Protein AF-0000000079003018 (afdb_homodimer)

InterPro domains:
  IPR000415 Nitroreductase-like [G3DSA:3.40.109.10] (1-200)
  IPR000415 Nitroreductase-like [SSF55469] (18-200)
  IPR020051 SagB-type dehydrogenase domain [TIGR03605] (37-200)
  IPR029479 Nitroreductase [PF00881] (21-200)
  IPR052544 Bacteriocin Processing Enzyme [PTHR43745] (5-200)

Secondary structure (DSSP, 8-state):
-PPPEEEPPPP-TTSHHHHHHHH--------S-PBPHHHHHHHHHHHH-BSSTT-SSBSS--GGG---EEEEEEE-TTSBTT--SEEEEEETTTTEEEEEEES--HHHHHHHTTT-HHHHHSSEEEEEEEETHHHHHHHTTHHHHHHHHHHHHHHHHHHHHHHHTTEEE--B--S-HHHHHHHHT--TTEEEEEEEEEEE-/-PPPEEEPPPP-TTSHHHHHHHH--------S-PBPHHHHHHHHHHHH-BSSTT-SSBSS--GGG---EEEEEEE-TT-BTT--SEEEEEETTTTEEEEEEES--HHHHHHHTTT-HHHHHSSEEEEEEEETHHHHHHHTTHHHHHHHHHHHHHHHHHHHHHHHTTEEE--B--S-HHHHHHHHT--TTEEEEEEEEEEE-

Radius of gyration: 20.56 Å; Cα contacts (8 Å, |Δi|>4): 963; chains: 2; bounding box: 43×68×46 Å

Foldseek 3Di:
DPDDDDDDDDDDCPDPQNVLVVQQDADLDFDQAAAEPVLVLQLLQLQWAAPDLQSCDGNFDADVSLSFKKKKKAAAPNRYPPDFGAIWTQDRNVSDTHGQGHHHCQVLVCVQLVNRPSSNRFRMKMWMKGLQCSQCVPVPPCSVVRVQVSNVRSVVSSRSSCSVVQKHKHWRQRGHQVSVCVSRVHDPSMGTHTMIRMHHD/DPDDDDDDDDDDCPDPQNVLVVQQDADLDFDQAAAEPVLVLQLLQLQWAAPDLQSCDGNFDADVSLSFKKKKKAAAPNRYPPDFGAIWTQDRNVSDIHGQGHHHCQVLVCVQLVNRPSSNRFRMKMWMKGQQCSQCVPVPPCSVVRVQVSNVRSVVSSRSSCSVVQKHKHWRQRGHQVSVCVSRVHDPSMGTHTMIRMHHD

Organism: Staphylothermus marinus (strain ATCC 43588 / DSM 3639 / JCM 9404 / F1) (NCBI:txid399550)

Nearest PDB structures (foldseek):
  7ly7-assembly1_B  TM=8.416E-01  e=3.815E-19  Thermoactinomyces vulgaris
  3hoi-assembly1_A-2  TM=8.762E-01  e=3.541E-18  Bacteroides fragilis NCTC 9343
  3eo7-assembly1_A  TM=8.705E-01  e=6.210E-17  Trichormus variabilis ATCC 29413
  3hj9-assembly1_B  TM=8.814E-01  e=1.033E-16  Cupriavidus pinatubonensis JMP134
  5lq4-assembly1_B  TM=8.184E-01  e=2.194E-15  Cyanothece sp. PCC 7425

Sequence (402 aa):
MPKPKIKLPEPSFETCLLKIISERKSHRKYRKEPLALNELSTVLWSSYGCIDEDCRRRTVPSAGATYPMEIFVFVRENGVIGLEPGIYYYDPLTHSIILIRSGDQNRKLYYACLNQKWVLEAPINIVITAVYERTTSWYGRRGFRYIYMEAGHIGQNIYLAATNLGLGTVAVGAFNDEQIKTIIGLNNKYLVLYVFPIGKIMPKPKIKLPEPSFETCLLKIISERKSHRKYRKEPLALNELSTVLWSSYGCIDEDCRRRTVPSAGATYPMEIFVFVRENGVIGLEPGIYYYDPLTHSIILIRSGDQNRKLYYACLNQKWVLEAPINIVITAVYERTTSWYGRRGFRYIYMEAGHIGQNIYLAATNLGLGTVAVGAFNDEQIKTIIGLNNKYLVLYVFPIGKI

pLDDT: mean 97.16, std 5.49, range [47.69, 99.0]

Structure (mmCIF, N/CA/C/O backbone):
data_AF-0000000079003018-model_v1
#
loop_
_entity.id
_entity.type
_entity.pdbx_description
1 polymer Nitroreductase
#
loop_
_atom_site.group_PDB
_atom_site.id
_atom_site.type_symbol
_atom_site.label_atom_id
_atom_site.label_alt_id
_atom_site.label_comp_id
_atom_site.label_asym_id
_atom_site.label_entity_id
_atom_site.label_seq_id
_atom_site.pdbx_PDB_ins_code
_atom_site.Cartn_x
_atom_site.Cartn_y
_atom_site.Cartn_z
_atom_site.occupancy
_atom_site.B_iso_or_equiv
_atom_site.auth_seq_id
_atom_site.auth_comp_id
_atom_site.auth_asym_id
_atom_site.auth_atom_id
_atom_site.pdbx_PDB_model_num
ATOM 1 N N . MET A 1 1 ? -14.836 -32.344 -11.211 1 47.69 1 MET A N 1
ATOM 2 C CA . MET A 1 1 ? -14.305 -32.656 -9.891 1 47.69 1 MET A CA 1
ATOM 3 C C . MET A 1 1 ? -13.906 -31.406 -9.133 1 47.69 1 MET A C 1
ATOM 5 O O . MET A 1 1 ? -13.516 -30.406 -9.734 1 47.69 1 MET A O 1
ATOM 9 N N . PRO A 1 2 ? -14.328 -31.453 -7.82 1 56.91 2 PRO A N 1
ATOM 10 C CA . PRO A 1 2 ? -14.008 -30.203 -7.109 1 56.91 2 PRO A CA 1
ATOM 11 C C . PRO A 1 2 ? -12.523 -29.875 -7.152 1 56.91 2 PRO A C 1
ATOM 13 O O . PRO A 1 2 ? -11.68 -30.781 -7.203 1 56.91 2 PRO A O 1
ATOM 16 N N . LYS A 1 3 ? -12.156 -28.703 -7.484 1 73.88 3 LYS A N 1
ATOM 17 C CA . LYS A 1 3 ? -10.758 -28.312 -7.551 1 73.88 3 LYS A CA 1
ATOM 18 C C . 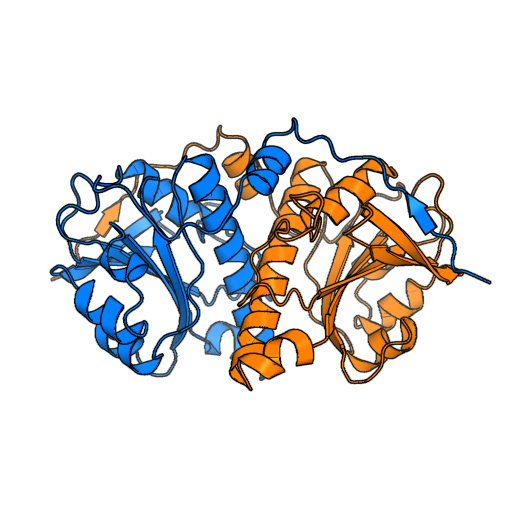LYS A 1 3 ? -10.055 -28.547 -6.215 1 73.88 3 LYS A C 1
ATOM 20 O O . LYS A 1 3 ? -10.617 -28.281 -5.152 1 73.88 3 LYS A O 1
ATOM 25 N N . PRO A 1 4 ? -8.984 -29.266 -6.215 1 88.62 4 PRO A N 1
ATOM 26 C CA . PRO A 1 4 ? -8.25 -29.547 -4.977 1 88.62 4 PRO A CA 1
ATOM 27 C C . PRO A 1 4 ? -8 -28.297 -4.145 1 88.62 4 PRO A C 1
ATOM 29 O O . PRO A 1 4 ? -7.652 -27.25 -4.691 1 88.62 4 PRO A O 1
ATOM 32 N N . LYS A 1 5 ? -8.539 -28.344 -2.926 1 94.31 5 LYS A N 1
ATOM 33 C CA . LYS A 1 5 ? -8.297 -27.297 -1.942 1 94.31 5 LYS A CA 1
ATOM 34 C C . LYS A 1 5 ? -7.191 -27.703 -0.97 1 94.31 5 LYS A C 1
ATOM 36 O O . LYS A 1 5 ? -7.223 -28.797 -0.41 1 94.31 5 LYS A O 1
ATOM 41 N N . ILE A 1 6 ? -6.152 -26.891 -0.895 1 96.94 6 ILE A N 1
ATOM 42 C CA . ILE A 1 6 ? -5 -27.156 -0.039 1 96.94 6 ILE A CA 1
ATOM 43 C C . ILE A 1 6 ? -4.961 -26.141 1.106 1 96.94 6 ILE A C 1
ATOM 45 O O . ILE A 1 6 ? -4.871 -24.938 0.875 1 96.94 6 ILE A O 1
ATOM 49 N N . LYS A 1 7 ? -5.121 -26.625 2.342 1 97.25 7 LYS A N 1
ATOM 50 C CA . LYS A 1 7 ? -4.98 -25.766 3.508 1 97.25 7 LYS A CA 1
ATOM 51 C C . LYS A 1 7 ? -3.539 -25.297 3.672 1 97.25 7 LYS A C 1
ATOM 53 O O . LYS A 1 7 ? -2.602 -26.078 3.525 1 97.25 7 LYS A O 1
ATOM 58 N N . LEU A 1 8 ? -3.354 -24.031 3.936 1 97.88 8 LEU A N 1
ATOM 59 C CA . LEU A 1 8 ? -2.021 -23.484 4.145 1 97.88 8 LEU A CA 1
ATOM 60 C C . LEU A 1 8 ? -1.657 -23.484 5.625 1 97.88 8 LEU A C 1
ATOM 62 O O . LEU A 1 8 ? -2.535 -23.375 6.484 1 97.88 8 LEU A O 1
ATOM 66 N N . PRO A 1 9 ? -0.377 -23.641 5.914 1 95.94 9 PRO A N 1
ATOM 67 C CA . PRO A 1 9 ? 0.03 -23.5 7.312 1 95.94 9 PRO A CA 1
ATOM 68 C C . PRO A 1 9 ? -0.313 -22.125 7.879 1 95.94 9 PRO A C 1
ATOM 70 O O . PRO A 1 9 ? -0.233 -21.109 7.164 1 95.94 9 PRO A O 1
ATOM 73 N N . GLU A 1 10 ? -0.671 -22.078 9.148 1 92 10 GLU A N 1
ATOM 74 C CA . GLU A 1 10 ? -0.964 -20.797 9.789 1 92 10 GLU A CA 1
ATOM 75 C C . GLU A 1 10 ? 0.287 -19.938 9.883 1 92 10 GLU A C 1
ATOM 77 O O . GLU A 1 10 ? 1.364 -20.422 10.227 1 92 10 GLU A O 1
ATOM 82 N N . PRO A 1 11 ? 0.092 -18.719 9.5 1 88 11 PRO A N 1
ATOM 83 C CA . PRO A 1 11 ? 1.256 -17.844 9.672 1 88 11 PRO A CA 1
ATOM 84 C C . PRO A 1 11 ? 1.655 -17.672 11.133 1 88 11 PRO A C 1
ATOM 86 O O . PRO A 1 11 ? 0.836 -17.891 12.031 1 88 11 PRO A O 1
ATOM 89 N N . SER A 1 12 ? 2.945 -17.391 11.336 1 85.62 12 SER A N 1
ATOM 90 C CA . SER A 1 12 ? 3.412 -17.094 12.688 1 85.62 12 SER A CA 1
ATOM 91 C C . SER A 1 12 ? 3.156 -15.641 13.055 1 85.62 12 SER A C 1
ATOM 93 O O . SER A 1 12 ? 3.938 -14.758 12.695 1 85.62 12 SER A O 1
ATOM 95 N N . PHE A 1 13 ? 2.18 -15.391 13.914 1 83.5 13 PHE A N 1
ATOM 96 C CA . PHE A 1 13 ? 1.792 -14.039 14.289 1 83.5 13 PHE A CA 1
ATOM 97 C C . PHE A 1 13 ? 2.713 -13.5 15.375 1 83.5 13 PHE A C 1
ATOM 99 O O . PHE A 1 13 ? 2.48 -12.406 15.906 1 83.5 13 PHE A O 1
ATOM 106 N N . GLU A 1 14 ? 3.768 -14.266 15.578 1 81.25 14 GLU A N 1
ATOM 107 C CA . GLU A 1 14 ? 4.719 -13.867 16.609 1 81.25 14 GLU A CA 1
ATOM 108 C C . GLU A 1 14 ? 5.805 -12.961 16.047 1 81.25 14 GLU A C 1
ATOM 110 O O . GLU A 1 14 ? 6.504 -12.273 16.797 1 81.25 14 GLU A O 1
ATOM 115 N N . THR A 1 15 ? 5.879 -12.984 14.758 1 84.06 15 THR A N 1
ATOM 116 C CA . THR A 1 15 ? 6.852 -12.078 14.164 1 84.06 15 THR A CA 1
ATOM 117 C C . THR A 1 15 ? 6.355 -10.633 14.227 1 84.06 15 THR A C 1
ATOM 119 O O . THR A 1 15 ? 5.148 -10.383 14.172 1 84.06 15 THR A O 1
ATOM 122 N N . CYS A 1 16 ? 7.312 -9.75 14.32 1 92 16 CYS A N 1
ATOM 123 C CA . CYS A 1 16 ? 6.984 -8.336 14.469 1 92 16 CYS A CA 1
ATOM 124 C C . CYS A 1 16 ? 6.066 -7.867 13.352 1 92 16 CYS A C 1
ATOM 126 O O . CYS A 1 16 ? 5.004 -7.293 13.609 1 92 16 CYS A O 1
ATOM 128 N N . LEU A 1 17 ? 6.371 -8.211 12.133 1 97.06 17 LEU A N 1
ATOM 129 C CA . LEU A 1 17 ? 5.598 -7.711 11 1 97.06 17 LEU A CA 1
ATOM 130 C C . LEU A 1 17 ? 4.176 -8.266 11.023 1 97.06 17 LEU A C 1
ATOM 132 O O . LEU A 1 17 ? 3.207 -7.516 10.898 1 97.06 17 LEU A O 1
ATOM 136 N N . LEU A 1 18 ? 4.008 -9.609 11.227 1 97.44 18 LEU A N 1
ATOM 137 C CA . LEU A 1 18 ? 2.682 -10.203 11.156 1 97.44 18 LEU A CA 1
ATOM 138 C C . LEU A 1 18 ? 1.817 -9.75 12.328 1 97.44 18 LEU A C 1
ATOM 140 O O . LEU A 1 18 ? 0.601 -9.602 12.188 1 97.44 18 LEU A O 1
ATOM 144 N N . LYS A 1 19 ? 2.488 -9.508 13.469 1 97 19 LYS A N 1
ATOM 145 C CA . LYS A 1 19 ? 1.745 -8.945 14.594 1 97 19 LYS A CA 1
ATOM 146 C C . LYS A 1 19 ? 1.188 -7.566 14.25 1 97 19 LYS A C 1
ATOM 148 O O . LYS A 1 19 ? 0.017 -7.285 14.508 1 97 19 LYS A O 1
ATOM 153 N N . ILE A 1 20 ? 2.014 -6.715 13.688 1 98.06 20 ILE A N 1
ATOM 154 C CA . ILE A 1 20 ? 1.596 -5.363 13.344 1 98.06 20 ILE A CA 1
ATOM 155 C C . ILE A 1 20 ? 0.482 -5.418 12.297 1 98.06 20 ILE A C 1
ATOM 157 O O . ILE A 1 20 ? -0.515 -4.699 12.406 1 98.06 20 ILE A O 1
ATOM 161 N N . ILE A 1 21 ? 0.629 -6.309 11.281 1 98.44 21 ILE A N 1
ATOM 162 C CA . ILE A 1 21 ? -0.392 -6.453 10.25 1 98.44 21 ILE A CA 1
ATOM 163 C C . ILE A 1 21 ? -1.694 -6.941 10.875 1 98.44 21 ILE A C 1
ATOM 165 O O . ILE A 1 21 ? -2.773 -6.441 10.555 1 98.44 21 ILE A O 1
ATOM 169 N N . SER A 1 22 ? -1.622 -7.902 11.797 1 97.56 22 SER A N 1
ATOM 170 C CA . SER A 1 22 ? -2.818 -8.477 12.406 1 97.56 22 SER A CA 1
ATOM 171 C C . SER A 1 22 ? -3.531 -7.457 13.289 1 97.56 22 SER A C 1
ATOM 173 O O . SER A 1 22 ? -4.75 -7.527 13.469 1 97.56 22 SER A O 1
ATOM 175 N N . GLU A 1 23 ? -2.809 -6.469 13.82 1 97.44 23 GLU A N 1
ATOM 176 C CA . GLU A 1 23 ? -3.375 -5.492 14.75 1 97.44 23 GLU A CA 1
ATOM 177 C C . GLU A 1 23 ? -3.828 -4.234 14.016 1 97.44 23 GLU A C 1
ATOM 179 O O . GLU A 1 23 ? -4.527 -3.393 14.586 1 97.44 23 GLU A O 1
ATOM 184 N N . ARG A 1 24 ? -3.416 -4.105 12.766 1 98.19 24 ARG A N 1
ATOM 185 C CA . ARG A 1 24 ? -3.805 -2.938 11.977 1 98.19 24 ARG A CA 1
ATOM 186 C C . ARG A 1 24 ? -5.316 -2.887 11.781 1 98.19 24 ARG A C 1
ATOM 188 O O . ARG A 1 24 ? -5.926 -3.863 11.344 1 98.19 24 ARG A O 1
ATOM 195 N N . LYS A 1 25 ? -5.953 -1.839 12.102 1 97.88 25 LYS A N 1
ATOM 196 C CA . LYS A 1 25 ? -7.359 -1.553 11.844 1 97.88 25 LYS A CA 1
ATOM 197 C C . LYS A 1 25 ? -7.59 -0.055 11.656 1 97.88 25 LYS A C 1
ATOM 199 O O . LYS A 1 25 ? -6.762 0.761 12.062 1 97.88 25 LYS A O 1
ATOM 204 N N . SER A 1 26 ? -8.711 0.271 11.016 1 98.5 26 SER A N 1
ATOM 205 C CA . SER A 1 26 ? -9.07 1.678 10.867 1 98.5 26 SER A CA 1
ATOM 206 C C . SER A 1 26 ? -9.648 2.244 12.156 1 98.5 26 SER A C 1
ATOM 208 O O . SER A 1 26 ? -10.555 1.649 12.75 1 98.5 26 SER A O 1
ATOM 210 N N . HIS A 1 27 ? -9.062 3.309 12.609 1 98.69 27 HIS A N 1
ATOM 211 C CA . HIS A 1 27 ? -9.531 4.008 13.797 1 98.69 27 HIS A CA 1
ATOM 212 C C . HIS A 1 27 ? -10.086 5.383 13.453 1 98.69 27 HIS A C 1
ATOM 214 O O . HIS A 1 27 ? -9.445 6.156 12.734 1 98.69 27 HIS A O 1
ATOM 220 N N . ARG A 1 28 ? -11.211 5.684 13.969 1 98.69 28 ARG A N 1
ATOM 221 C CA . ARG A 1 28 ? -11.859 6.953 13.656 1 98.69 28 ARG A CA 1
ATOM 222 C C . ARG A 1 28 ? -12.109 7.766 14.922 1 98.69 28 ARG A C 1
ATOM 224 O O . ARG A 1 28 ? -12.844 8.758 14.891 1 98.69 28 ARG A O 1
ATOM 231 N N . LYS A 1 29 ? -11.602 7.316 16.031 1 98.62 29 LYS A N 1
ATOM 232 C CA . LYS A 1 29 ? -11.688 8.008 17.312 1 98.62 29 LYS A CA 1
ATOM 233 C C . LYS A 1 29 ? -10.305 8.156 17.938 1 98.62 29 LYS A C 1
ATOM 235 O O . LYS A 1 29 ? -9.531 7.195 18 1 98.62 29 LYS A O 1
ATOM 240 N N . TYR A 1 30 ? -10.023 9.336 18.469 1 98.62 30 TYR A N 1
ATOM 241 C CA . TYR A 1 30 ? -8.703 9.633 19 1 98.62 30 TYR A CA 1
ATOM 242 C C . TYR A 1 30 ? -8.82 10.281 20.391 1 98.62 30 TYR A C 1
ATOM 244 O O . TYR A 1 30 ? -9.773 11 20.656 1 98.62 30 TYR A O 1
ATOM 252 N N . ARG A 1 31 ? -7.836 10.016 21.172 1 98.38 31 ARG A N 1
ATOM 253 C CA . ARG A 1 31 ? -7.711 10.766 22.422 1 98.38 31 ARG A CA 1
ATOM 254 C C . ARG A 1 31 ? -7.309 12.211 22.156 1 98.38 31 ARG A C 1
ATOM 256 O O . ARG A 1 31 ? -6.645 12.5 21.156 1 98.38 31 ARG A O 1
ATOM 263 N N . LYS A 1 32 ? -7.738 13.055 23.125 1 97.56 32 LYS A N 1
ATOM 264 C CA . LYS A 1 32 ? -7.367 14.461 23.016 1 97.56 32 LYS A CA 1
ATOM 265 C C . LYS A 1 32 ? -5.949 14.695 23.531 1 97.56 32 LYS A C 1
ATOM 267 O O . LYS A 1 32 ? -5.75 15.391 24.531 1 97.56 32 LYS A O 1
ATOM 272 N N . GLU A 1 33 ? -4.992 14.102 22.891 1 98.44 33 GLU A N 1
ATOM 273 C CA . GLU A 1 33 ? -3.574 14.203 23.219 1 98.44 33 GLU A CA 1
ATOM 274 C C . GLU A 1 33 ? -2.744 14.531 21.984 1 98.44 33 GLU A C 1
ATOM 276 O O . GLU A 1 33 ? -3.029 14.047 20.891 1 98.44 33 GLU A O 1
ATOM 281 N N . PRO A 1 34 ? -1.764 15.398 22.219 1 98.75 34 PRO A N 1
ATOM 282 C CA . PRO A 1 34 ? -0.889 15.711 21.078 1 98.75 34 PRO A CA 1
ATOM 283 C C . PRO A 1 34 ? 0.036 14.547 20.719 1 98.75 34 PRO A C 1
ATOM 285 O O . PRO A 1 34 ? 0.229 13.633 21.516 1 98.75 34 PRO A O 1
ATOM 288 N N . LEU A 1 35 ? 0.523 14.617 19.531 1 98.81 35 LEU A N 1
ATOM 289 C CA . LEU A 1 35 ? 1.596 13.703 19.141 1 98.81 35 LEU A CA 1
ATOM 290 C C . LEU A 1 35 ? 2.955 14.266 19.562 1 98.81 35 LEU A C 1
ATOM 292 O O . LEU A 1 35 ? 3.141 15.484 19.609 1 98.81 35 LEU A O 1
ATOM 296 N N . ALA A 1 36 ? 3.846 13.352 19.875 1 98.5 36 ALA A N 1
ATOM 297 C CA . ALA A 1 36 ? 5.254 13.742 19.938 1 98.5 36 ALA A CA 1
ATOM 298 C C . ALA A 1 36 ? 5.832 13.961 18.547 1 98.5 36 ALA A C 1
ATOM 300 O O . ALA A 1 36 ? 5.383 13.336 17.578 1 98.5 36 ALA A O 1
ATOM 301 N N . LEU A 1 37 ? 6.816 14.867 18.484 1 98.38 37 LEU A N 1
ATOM 302 C CA . LEU A 1 37 ? 7.449 15.133 17.203 1 98.38 37 LEU A CA 1
ATOM 303 C C . LEU A 1 37 ? 8.031 13.859 16.609 1 98.38 37 LEU A C 1
ATOM 305 O O . LEU A 1 37 ? 8.016 13.664 15.391 1 98.38 37 LEU A O 1
ATOM 309 N N . ASN A 1 38 ? 8.562 12.938 17.453 1 97.69 38 ASN A N 1
ATOM 310 C CA . ASN A 1 38 ? 9.133 11.672 17 1 97.69 38 ASN A CA 1
ATOM 311 C C . ASN A 1 38 ? 8.07 10.781 16.359 1 97.69 38 ASN A C 1
ATOM 313 O O . ASN A 1 38 ? 8.367 10.023 15.438 1 97.69 38 ASN A O 1
ATOM 317 N N . GLU A 1 39 ? 6.867 10.812 16.875 1 98.19 39 GLU A N 1
ATOM 318 C CA . GLU A 1 39 ? 5.77 10.047 16.297 1 98.19 39 GLU A CA 1
ATOM 319 C C . GLU A 1 39 ? 5.426 10.547 14.891 1 98.19 39 GLU A C 1
ATOM 321 O O . GLU A 1 39 ? 5.297 9.75 13.961 1 98.19 39 GLU A O 1
ATOM 326 N N . LEU A 1 40 ? 5.336 11.883 14.758 1 98.69 40 LEU A N 1
ATOM 327 C CA . LEU A 1 40 ? 5.125 12.484 13.445 1 98.69 40 LEU A CA 1
ATOM 328 C C . LEU A 1 40 ? 6.262 12.125 12.492 1 98.69 40 LEU A C 1
ATOM 330 O O . LEU A 1 40 ? 6.016 11.734 11.352 1 98.69 40 LEU A O 1
ATOM 334 N N . SER A 1 41 ? 7.465 12.25 13 1 98.69 41 SER A N 1
ATOM 335 C CA . SER A 1 41 ? 8.664 11.961 12.227 1 98.69 41 SER A CA 1
ATOM 336 C C . SER A 1 41 ? 8.648 10.531 11.695 1 98.69 41 SER A C 1
ATOM 338 O O . SER A 1 41 ? 8.914 10.297 10.516 1 98.69 41 SER A O 1
ATOM 340 N N . THR A 1 42 ? 8.328 9.57 12.531 1 98.5 42 THR A N 1
ATOM 341 C CA . THR A 1 42 ? 8.336 8.156 12.18 1 98.5 42 THR A CA 1
ATOM 342 C C . THR A 1 42 ? 7.281 7.855 11.117 1 98.5 42 THR A C 1
ATOM 344 O O . THR A 1 42 ? 7.547 7.125 10.164 1 98.5 42 THR A O 1
ATOM 347 N N . VAL A 1 43 ? 6.117 8.43 11.266 1 98.75 43 VAL A N 1
ATOM 348 C CA . VAL A 1 43 ? 5.047 8.18 10.305 1 98.75 43 VAL A CA 1
ATOM 349 C C . VAL A 1 43 ? 5.418 8.789 8.953 1 98.75 43 VAL A C 1
ATOM 351 O O . VAL A 1 43 ? 5.223 8.164 7.91 1 98.75 43 VAL A O 1
ATOM 354 N N . LEU A 1 44 ? 5.973 9.992 8.961 1 98.88 44 LEU A N 1
ATOM 355 C CA . LEU A 1 44 ? 6.34 10.656 7.711 1 98.88 44 LEU A CA 1
ATOM 356 C C . LEU A 1 44 ? 7.449 9.891 6.996 1 98.88 44 LEU A C 1
ATOM 358 O O . LEU A 1 44 ? 7.375 9.672 5.785 1 98.88 44 LEU A O 1
ATOM 362 N N . TRP A 1 45 ? 8.469 9.469 7.715 1 98.75 45 TRP A N 1
ATOM 363 C CA . TRP A 1 45 ? 9.523 8.688 7.078 1 98.75 45 TRP A CA 1
ATOM 364 C C . TRP A 1 45 ? 8.969 7.391 6.504 1 98.75 45 TRP A C 1
ATOM 366 O O . TRP A 1 45 ? 9.281 7.023 5.367 1 98.75 45 TRP A O 1
ATOM 376 N N . SER A 1 46 ? 8.164 6.695 7.293 1 98.75 46 SER A N 1
ATOM 377 C CA . SER A 1 46 ? 7.582 5.441 6.836 1 98.75 46 SER A CA 1
ATOM 378 C C . SER A 1 46 ? 6.777 5.641 5.555 1 98.75 46 SER A C 1
ATOM 380 O O . SER A 1 46 ? 6.688 4.734 4.723 1 98.75 46 SER A O 1
ATOM 382 N N . SER A 1 47 ? 6.156 6.785 5.41 1 98.81 47 SER A N 1
ATOM 383 C CA . SER A 1 47 ? 5.305 7.074 4.262 1 98.81 47 SER A CA 1
ATOM 384 C C . SER A 1 47 ? 6.129 7.23 2.986 1 98.81 47 SER A C 1
ATOM 386 O O . SER A 1 47 ? 5.867 6.562 1.985 1 98.81 47 SER A O 1
ATOM 388 N N . TYR A 1 48 ? 7.184 8.055 3.076 1 98.81 48 TYR A N 1
ATOM 389 C CA . TYR A 1 48 ? 7.82 8.414 1.811 1 98.81 48 TYR A CA 1
ATOM 390 C C . TYR A 1 48 ? 9.281 8.797 2.021 1 98.81 48 TYR A C 1
ATOM 392 O O . TYR A 1 48 ? 9.875 9.484 1.188 1 98.81 48 TYR A O 1
ATOM 400 N N . GLY A 1 49 ? 9.898 8.414 3.053 1 98.5 49 GLY A N 1
ATOM 401 C CA . GLY A 1 49 ? 11.266 8.758 3.396 1 98.5 49 GLY A CA 1
ATOM 402 C C . GLY A 1 49 ? 12.289 8.203 2.418 1 98.5 49 GLY A C 1
ATOM 403 O O . GLY A 1 49 ? 12 7.254 1.687 1 98.5 49 GLY A O 1
ATOM 404 N N . CYS A 1 50 ? 13.453 8.758 2.416 1 97.88 50 CYS A N 1
ATOM 405 C CA . CYS A 1 50 ? 14.586 8.289 1.629 1 97.88 50 CYS A CA 1
ATOM 406 C C . CYS A 1 50 ? 15.305 7.152 2.344 1 97.88 50 CYS A C 1
ATOM 408 O O . CYS A 1 50 ? 15.484 7.195 3.562 1 97.88 50 CYS A O 1
ATOM 410 N N . ILE A 1 51 ? 15.68 6.145 1.614 1 96.56 51 ILE A N 1
ATOM 411 C CA . ILE A 1 51 ? 16.422 5.02 2.166 1 96.56 51 ILE A CA 1
ATOM 412 C C . ILE A 1 51 ? 17.922 5.32 2.115 1 96.56 51 ILE A C 1
ATOM 414 O O . ILE A 1 51 ? 18.656 5.031 3.066 1 96.56 51 ILE A O 1
ATOM 418 N N . ASP A 1 52 ? 18.312 5.863 0.974 1 93.31 52 ASP A N 1
ATOM 419 C CA . ASP A 1 52 ? 19.719 6.207 0.809 1 93.31 52 ASP A CA 1
ATOM 420 C C . ASP A 1 52 ? 19.922 7.723 0.794 1 93.31 52 ASP A C 1
ATOM 422 O O . ASP A 1 52 ? 18.953 8.477 0.688 1 93.31 52 ASP A O 1
ATOM 426 N N . GLU A 1 53 ? 21.109 8.227 0.881 1 89.81 53 GLU A N 1
ATOM 427 C CA . GLU A 1 53 ? 21.438 9.641 1.012 1 89.81 53 GLU A CA 1
ATOM 428 C C . GLU A 1 53 ? 21.016 10.422 -0.229 1 89.81 53 GLU A C 1
ATOM 430 O O . GLU A 1 53 ? 20.625 11.586 -0.131 1 89.81 53 GLU A O 1
ATOM 435 N N . ASP A 1 54 ? 21.094 9.766 -1.336 1 93.06 54 ASP A N 1
ATOM 436 C CA . ASP A 1 54 ? 20.75 10.461 -2.57 1 93.06 54 ASP A CA 1
ATOM 437 C C . ASP A 1 54 ? 19.281 10.25 -2.93 1 93.06 54 ASP A C 1
ATOM 439 O O . ASP A 1 54 ? 18.812 10.711 -3.98 1 93.06 54 ASP A O 1
ATOM 443 N N . CYS A 1 55 ? 18.594 9.547 -2.09 1 96.06 55 CYS A N 1
ATOM 444 C CA . CYS A 1 55 ? 17.141 9.336 -2.186 1 96.06 55 CYS A CA 1
ATOM 445 C C . CYS A 1 55 ? 16.781 8.633 -3.484 1 96.06 55 CYS A C 1
ATOM 447 O O . CYS A 1 55 ? 15.719 8.883 -4.059 1 96.06 55 CYS A O 1
ATOM 449 N N . ARG A 1 56 ? 17.719 7.793 -3.979 1 95.62 56 ARG A N 1
ATOM 450 C CA . ARG A 1 56 ? 17.391 6.996 -5.156 1 95.62 56 ARG A CA 1
ATOM 451 C C . ARG A 1 56 ? 16.266 6.012 -4.855 1 95.62 56 ARG A C 1
ATOM 453 O O . ARG A 1 56 ? 15.5 5.645 -5.75 1 95.62 56 ARG A O 1
ATOM 460 N N . ARG A 1 57 ? 16.25 5.578 -3.641 1 97.38 57 ARG A N 1
ATOM 461 C CA . ARG A 1 57 ? 15.18 4.703 -3.172 1 97.38 57 ARG A CA 1
ATOM 462 C C . ARG A 1 57 ? 14.398 5.352 -2.031 1 97.38 57 ARG A C 1
ATOM 464 O O . ARG A 1 57 ? 14.969 6.09 -1.228 1 97.38 57 ARG A O 1
ATOM 471 N N . ARG A 1 58 ? 13.195 5.027 -1.965 1 98.5 58 ARG A N 1
ATOM 472 C CA . ARG A 1 58 ? 12.328 5.484 -0.88 1 98.5 58 ARG A CA 1
ATOM 473 C C . ARG A 1 58 ? 11.633 4.309 -0.203 1 98.5 58 ARG A C 1
ATOM 475 O O . ARG A 1 58 ? 11.867 3.152 -0.563 1 98.5 58 ARG A O 1
ATOM 482 N N . THR A 1 59 ? 10.859 4.59 0.801 1 98.75 59 THR A N 1
ATOM 483 C CA . THR A 1 59 ? 10.242 3.594 1.668 1 98.75 59 THR A CA 1
ATOM 484 C C . THR A 1 59 ? 9.195 2.787 0.906 1 98.75 59 THR A C 1
ATOM 486 O O . THR A 1 59 ? 8.742 1.74 1.377 1 98.75 59 THR A O 1
ATOM 489 N N . VAL A 1 60 ? 8.789 3.238 -0.285 1 98.88 60 VAL A N 1
ATOM 490 C CA . VAL A 1 60 ? 7.809 2.535 -1.106 1 98.88 60 VAL A CA 1
ATOM 491 C C . VAL A 1 60 ? 8.312 2.447 -2.545 1 98.88 60 VAL A C 1
ATOM 493 O O . VAL A 1 60 ? 9.156 3.24 -2.967 1 98.88 60 VAL A O 1
ATOM 496 N N . PRO A 1 61 ? 7.816 1.443 -3.303 1 98.81 61 PRO A N 1
ATOM 497 C CA . PRO A 1 61 ? 8.156 1.405 -4.727 1 98.81 61 PRO A CA 1
ATOM 498 C C . PRO A 1 61 ? 7.504 2.533 -5.52 1 98.81 61 PRO A C 1
ATOM 500 O O . PRO A 1 61 ? 6.539 3.143 -5.055 1 98.81 61 PRO A O 1
ATOM 503 N N . SER A 1 62 ? 8.047 2.836 -6.598 1 98.75 62 SER A N 1
ATOM 504 C CA . SER A 1 62 ? 7.516 3.811 -7.547 1 98.75 62 SER A CA 1
ATOM 505 C C . SER A 1 62 ? 7.801 3.389 -8.984 1 98.75 62 SER A C 1
ATOM 507 O O . SER A 1 62 ? 8.906 2.947 -9.305 1 98.75 62 SER A O 1
ATOM 509 N N . ALA A 1 63 ? 6.723 3.398 -9.812 1 98.38 63 ALA A N 1
ATOM 510 C CA . ALA A 1 63 ? 6.895 3.037 -11.211 1 98.38 63 ALA A CA 1
ATOM 511 C C . ALA A 1 63 ? 7.984 3.879 -11.867 1 98.38 63 ALA A C 1
ATOM 513 O O . ALA A 1 63 ? 7.891 5.109 -11.906 1 98.38 63 ALA A O 1
ATOM 514 N N . GLY A 1 64 ? 9.062 3.172 -12.281 1 97.19 64 GLY A N 1
ATOM 515 C CA . GLY A 1 64 ? 10.141 3.869 -12.961 1 97.19 64 GLY A CA 1
ATOM 516 C C . GLY A 1 64 ? 10.906 4.812 -12.047 1 97.19 64 GLY A C 1
ATOM 517 O O . GLY A 1 64 ? 11.641 5.684 -12.523 1 97.19 64 GLY A O 1
ATOM 518 N N . ALA A 1 65 ? 10.633 4.719 -10.711 1 97.62 65 ALA A N 1
ATOM 519 C CA . ALA A 1 65 ? 11.234 5.617 -9.734 1 97.62 65 ALA A CA 1
ATOM 520 C C . ALA A 1 65 ? 10.922 7.074 -10.055 1 97.62 65 ALA A C 1
ATOM 522 O O . ALA A 1 65 ? 11.781 7.949 -9.906 1 97.62 65 ALA A O 1
ATOM 523 N N . THR A 1 66 ? 9.719 7.328 -10.562 1 98.31 66 THR A N 1
ATOM 524 C CA . THR A 1 66 ? 9.328 8.695 -10.906 1 98.31 66 THR A CA 1
ATOM 525 C C . THR A 1 66 ? 8.984 9.484 -9.648 1 98.31 66 THR A C 1
ATOM 527 O O . THR A 1 66 ? 8.945 10.719 -9.672 1 98.31 66 THR A O 1
ATOM 530 N N . TYR A 1 67 ? 8.641 8.812 -8.555 1 98.38 67 TYR A N 1
ATOM 531 C CA . TYR A 1 67 ? 8.336 9.383 -7.25 1 98.38 67 TYR A CA 1
ATOM 532 C C . TYR A 1 67 ? 7.488 10.648 -7.387 1 98.38 67 TYR A C 1
ATOM 534 O O . TYR A 1 67 ? 7.926 11.734 -7.012 1 98.38 67 TYR A O 1
ATOM 542 N N . PRO A 1 68 ? 6.211 10.445 -7.762 1 98.88 68 PRO A N 1
ATOM 543 C CA . PRO A 1 68 ? 5.375 11.609 -8.055 1 98.88 68 PRO A CA 1
ATOM 544 C C . PRO A 1 68 ? 4.738 12.211 -6.805 1 98.88 68 PRO A C 1
ATOM 546 O O . PRO A 1 68 ? 4.148 13.297 -6.867 1 98.88 68 PRO A O 1
ATOM 549 N N . MET A 1 69 ? 4.898 11.648 -5.641 1 98.94 69 MET A N 1
ATOM 550 C CA . MET A 1 69 ? 4.086 12 -4.477 1 98.94 69 MET A CA 1
ATOM 551 C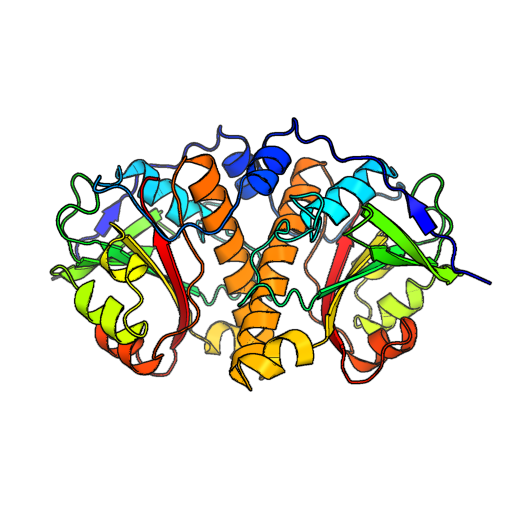 C . MET A 1 69 ? 4.66 13.219 -3.766 1 98.94 69 MET A C 1
ATOM 553 O O . MET A 1 69 ? 5.875 13.406 -3.719 1 98.94 69 MET A O 1
ATOM 557 N N . GLU A 1 70 ? 3.811 14.023 -3.324 1 98.88 70 GLU A N 1
ATOM 558 C CA . GLU A 1 70 ? 4.062 15.125 -2.408 1 98.88 70 GLU A CA 1
ATOM 559 C C . GLU A 1 70 ? 3.18 15.031 -1.167 1 98.88 70 GLU A C 1
ATOM 561 O O . GLU A 1 70 ? 1.952 15.055 -1.271 1 98.88 70 GLU A O 1
ATOM 566 N N . ILE A 1 71 ? 3.816 14.961 -0.001 1 98.94 71 ILE A N 1
ATOM 567 C CA . ILE A 1 71 ? 3.098 14.711 1.243 1 98.94 71 ILE A CA 1
ATOM 568 C C . ILE A 1 71 ? 2.988 16 2.051 1 98.94 71 ILE A C 1
ATOM 570 O O . ILE A 1 71 ? 3.982 16.703 2.242 1 98.94 71 ILE A O 1
ATOM 574 N N . PHE A 1 72 ? 1.789 16.281 2.469 1 98.94 72 PHE A N 1
ATOM 575 C CA . PHE A 1 72 ? 1.531 17.422 3.338 1 98.94 72 PHE A CA 1
ATOM 576 C C . PHE A 1 72 ? 0.96 16.969 4.676 1 98.94 72 PHE A C 1
ATOM 578 O O . PHE A 1 72 ? 0.296 15.938 4.754 1 98.94 72 PHE A O 1
ATOM 585 N N . VAL A 1 73 ? 1.188 17.734 5.719 1 98.88 73 VAL A N 1
ATOM 586 C CA . VAL A 1 73 ? 0.627 17.438 7.031 1 98.88 73 VAL A CA 1
ATOM 587 C C . VAL A 1 73 ? -0.072 18.672 7.594 1 98.88 73 VAL A C 1
ATOM 589 O O . VAL A 1 73 ? 0.511 19.75 7.633 1 98.88 73 VAL A O 1
ATOM 592 N N . PHE A 1 74 ? -1.321 18.516 7.887 1 98.94 74 PHE A N 1
ATOM 593 C CA . PHE A 1 74 ? -2.084 19.484 8.656 1 98.94 74 PHE A CA 1
ATOM 594 C C . PHE A 1 74 ? -1.889 19.281 10.148 1 98.94 74 PHE A C 1
ATOM 596 O O . PHE A 1 74 ? -2.18 18.203 10.672 1 98.94 74 PHE A O 1
ATOM 603 N N . VAL A 1 75 ? -1.365 20.234 10.82 1 98.88 75 VAL A N 1
ATOM 604 C CA . VAL A 1 75 ? -1.179 20.188 12.266 1 98.88 75 VAL A CA 1
ATOM 605 C C . VAL A 1 75 ? -2.18 21.109 12.953 1 98.88 75 VAL A C 1
ATOM 607 O O . VAL A 1 75 ? -2.207 22.312 12.68 1 98.88 75 VAL A O 1
ATOM 610 N N . ARG A 1 76 ? -2.971 20.547 13.742 1 98.44 76 ARG A N 1
ATOM 611 C CA . ARG A 1 76 ? -3.965 21.328 14.477 1 98.44 76 ARG A CA 1
ATOM 612 C C . ARG A 1 76 ? -3.32 22.094 15.625 1 98.44 76 ARG A C 1
ATOM 614 O O . ARG A 1 76 ? -2.178 21.812 16 1 98.44 76 ARG A O 1
ATOM 621 N N . GLU A 1 77 ? -4.09 23.062 16.156 1 98.38 77 GLU A N 1
ATOM 622 C CA . GLU A 1 77 ? -3.643 23.719 17.391 1 98.38 77 GLU A CA 1
ATOM 623 C C . GLU A 1 77 ? -3.348 22.688 18.469 1 98.38 77 GLU A C 1
ATOM 625 O O . GLU A 1 77 ? -4.188 21.844 18.781 1 98.38 77 GLU A O 1
ATOM 630 N N . ASN A 1 78 ? -2.158 22.672 18.984 1 98.19 78 ASN A N 1
ATOM 631 C CA . ASN A 1 78 ? -1.695 21.75 20.016 1 98.19 78 ASN A CA 1
ATOM 632 C C . ASN A 1 78 ? -1.716 20.312 19.516 1 98.19 78 ASN A C 1
ATOM 634 O O . ASN A 1 78 ? -1.971 19.375 20.297 1 98.19 78 ASN A O 1
ATOM 638 N N . GLY A 1 79 ? -1.578 20.172 18.234 1 98.81 79 GLY A N 1
ATOM 639 C CA . GLY A 1 79 ? -1.642 18.828 17.672 1 98.81 79 GLY A CA 1
ATOM 640 C C . GLY A 1 79 ? -0.354 18.047 17.828 1 98.81 79 GLY A C 1
ATOM 641 O O . GLY A 1 79 ? -0.378 16.828 17.953 1 98.81 79 GLY A O 1
ATOM 642 N N . VAL A 1 80 ? 0.768 18.719 17.734 1 98.88 80 VAL A N 1
ATOM 643 C CA . VAL A 1 80 ? 2.088 18.125 17.906 1 98.88 80 VAL A CA 1
ATOM 644 C C . VAL A 1 80 ? 2.896 18.953 18.906 1 98.88 80 VAL A C 1
ATOM 646 O O . VAL A 1 80 ? 2.98 20.172 18.781 1 98.88 80 VAL A O 1
ATOM 649 N N .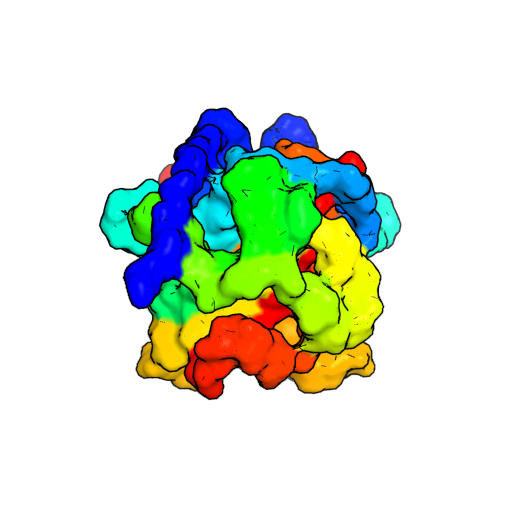 ILE A 1 81 ? 3.477 18.281 19.891 1 98.75 81 ILE A N 1
ATOM 650 C CA . ILE A 1 81 ? 4.246 18.969 20.922 1 98.75 81 ILE A CA 1
ATOM 651 C C . ILE A 1 81 ? 5.387 19.766 20.297 1 98.75 81 ILE A C 1
ATOM 653 O O . ILE A 1 81 ? 6.207 19.188 19.562 1 98.75 81 ILE A O 1
ATOM 657 N N . GLY A 1 82 ? 5.379 21.078 20.469 1 97.38 82 GLY A N 1
ATOM 658 C CA . GLY A 1 82 ? 6.488 21.906 20.047 1 97.38 82 GLY A CA 1
ATOM 659 C C . GLY A 1 82 ? 6.371 22.344 18.594 1 97.38 82 GLY A C 1
ATOM 660 O O . GLY A 1 82 ? 7.285 22.969 18.047 1 97.38 82 GLY A O 1
ATOM 661 N N . LEU A 1 83 ? 5.297 22.062 17.953 1 98.12 83 LEU A N 1
ATOM 662 C CA . LEU A 1 83 ? 5.102 22.438 16.562 1 98.12 83 LEU A CA 1
ATOM 663 C C . LEU A 1 83 ? 3.893 23.359 16.406 1 98.12 83 LEU A C 1
ATOM 665 O O . LEU A 1 83 ? 2.809 23.047 16.906 1 98.12 83 LEU A O 1
ATOM 669 N N . GLU A 1 84 ? 4.047 24.516 15.781 1 98 84 GLU A N 1
ATOM 670 C CA . GLU A 1 84 ? 2.945 25.438 15.547 1 98 84 GLU A CA 1
ATOM 671 C C . GLU A 1 84 ? 1.908 24.844 14.602 1 98 84 GLU A C 1
ATOM 673 O O . GLU A 1 84 ? 2.25 24.062 13.711 1 98 84 GLU A O 1
ATOM 678 N N . PRO A 1 85 ? 0.667 25.188 14.797 1 98.56 85 PRO A N 1
ATOM 679 C CA . PRO A 1 85 ? -0.335 24.703 13.844 1 98.56 85 PRO A CA 1
ATOM 680 C C . PRO A 1 85 ? -0.112 25.234 12.43 1 98.56 85 PRO A C 1
ATOM 682 O O . PRO A 1 85 ? 0.352 26.359 12.258 1 98.56 85 PRO A O 1
ATOM 685 N N . GLY A 1 86 ? -0.448 24.5 11.453 1 98.56 86 GLY A N 1
ATOM 686 C CA . GLY A 1 86 ? -0.274 24.906 10.062 1 98.56 86 GLY A CA 1
ATOM 687 C C . GLY A 1 86 ? -0.288 23.734 9.102 1 98.56 86 GLY A C 1
ATOM 688 O O . GLY A 1 86 ? -0.584 22.609 9.492 1 98.56 86 GLY A O 1
ATOM 689 N N . ILE A 1 87 ? -0.134 24.031 7.855 1 98.88 87 ILE A N 1
ATOM 690 C CA . ILE A 1 87 ? 0.109 23.047 6.812 1 98.88 87 ILE A CA 1
ATOM 691 C C . ILE A 1 87 ? 1.603 22.969 6.5 1 98.88 87 ILE A C 1
ATOM 693 O O . ILE A 1 87 ? 2.234 24 6.238 1 98.88 87 ILE A O 1
ATOM 697 N N . TYR A 1 88 ? 2.16 21.812 6.586 1 98.88 88 TYR A N 1
ATOM 698 C CA . TYR A 1 88 ? 3.576 21.609 6.316 1 98.88 88 TYR A CA 1
ATOM 699 C C . TYR A 1 88 ? 3.77 20.672 5.125 1 98.88 88 TYR A C 1
ATOM 701 O O . TYR A 1 88 ? 3.031 19.703 4.969 1 98.88 88 TYR A O 1
ATOM 709 N N . TYR A 1 89 ? 4.73 20.969 4.27 1 98.88 89 TYR A N 1
ATOM 710 C CA . TYR A 1 89 ? 5.223 20.047 3.25 1 98.88 89 TYR A CA 1
ATOM 711 C C . TYR A 1 89 ? 6.328 19.156 3.805 1 98.88 89 TYR A C 1
ATOM 713 O O . TYR A 1 89 ? 7.238 19.641 4.484 1 98.88 89 TYR A O 1
ATOM 721 N N . TYR A 1 90 ? 6.285 17.859 3.582 1 98.88 90 TYR A N 1
ATOM 722 C CA . TYR A 1 90 ? 7.359 16.953 3.971 1 98.88 90 TYR A CA 1
ATOM 723 C C . TYR A 1 90 ? 8.43 16.875 2.889 1 98.88 90 TYR A C 1
ATOM 725 O O . TYR A 1 90 ? 8.141 16.484 1.754 1 98.88 90 TYR A O 1
ATOM 733 N N . ASP A 1 91 ? 9.602 17.172 3.203 1 98.31 91 ASP A N 1
ATOM 734 C CA . ASP A 1 91 ? 10.773 17.031 2.334 1 98.31 91 ASP A CA 1
ATOM 735 C C . ASP A 1 91 ? 11.562 15.773 2.666 1 98.31 91 ASP A C 1
ATOM 737 O O . ASP A 1 91 ? 12.422 15.789 3.545 1 98.31 91 ASP A O 1
ATOM 741 N N . PRO A 1 92 ? 11.398 14.711 1.909 1 97.81 92 PRO A N 1
ATOM 742 C CA . PRO A 1 92 ? 12.07 13.453 2.236 1 97.81 92 PRO A CA 1
ATOM 743 C C . PRO A 1 92 ? 13.594 13.539 2.109 1 97.81 92 PRO A C 1
ATOM 745 O O . PRO A 1 92 ? 14.312 12.844 2.824 1 97.81 92 PRO A O 1
ATOM 748 N N . LEU A 1 93 ? 14.102 14.336 1.218 1 96.81 93 LEU A N 1
ATOM 749 C CA . LEU A 1 93 ? 15.531 14.414 0.964 1 96.81 93 LEU A CA 1
ATOM 750 C C . LEU A 1 93 ? 16.297 14.805 2.229 1 96.81 93 LEU A C 1
ATOM 752 O O . LEU A 1 93 ? 17.344 14.242 2.531 1 96.81 93 LEU A O 1
ATOM 756 N N . THR A 1 94 ? 15.742 15.773 2.951 1 96.44 94 THR A N 1
ATOM 757 C CA . THR A 1 94 ? 16.422 16.25 4.152 1 96.44 94 THR A CA 1
ATOM 758 C C . THR A 1 94 ? 15.688 15.773 5.406 1 96.44 94 THR A C 1
ATOM 760 O O . THR A 1 94 ? 16.047 16.156 6.523 1 96.44 94 THR A O 1
ATOM 763 N N . HIS A 1 95 ? 14.617 14.93 5.223 1 97.69 95 HIS A N 1
ATOM 764 C CA . HIS A 1 95 ? 13.766 14.492 6.32 1 97.69 95 HIS A CA 1
ATOM 765 C C . HIS A 1 95 ? 13.391 15.664 7.223 1 97.69 95 HIS A C 1
ATOM 767 O O . HIS A 1 95 ? 13.695 15.656 8.414 1 97.69 95 HIS A O 1
ATOM 773 N N . SER A 1 96 ? 12.656 16.578 6.609 1 98.5 96 SER A N 1
ATOM 774 C CA . SER A 1 96 ? 12.219 17.828 7.25 1 98.5 96 SER A CA 1
ATOM 775 C C . SER A 1 96 ? 10.812 18.219 6.797 1 98.5 96 SER A C 1
ATOM 777 O O . SER A 1 96 ? 10.281 17.641 5.848 1 98.5 96 SER A O 1
ATOM 779 N N . ILE A 1 97 ? 10.234 19.141 7.516 1 98.75 97 ILE A N 1
ATOM 780 C CA . ILE A 1 97 ? 8.961 19.703 7.09 1 98.75 97 ILE A CA 1
ATOM 781 C C . ILE A 1 97 ? 9.102 21.203 6.91 1 98.75 97 ILE A C 1
ATOM 783 O O . ILE A 1 97 ? 9.875 21.859 7.613 1 98.75 97 ILE A O 1
ATOM 787 N N . ILE A 1 98 ? 8.367 21.703 5.969 1 98.62 98 ILE A N 1
ATOM 788 C CA . ILE A 1 98 ? 8.398 23.125 5.617 1 98.62 98 ILE A CA 1
ATOM 789 C C . ILE A 1 98 ? 7.004 23.719 5.766 1 98.62 98 ILE A C 1
ATOM 791 O O . ILE A 1 98 ? 6.039 23.203 5.195 1 98.62 98 ILE A O 1
ATOM 795 N N . LEU A 1 99 ? 6.883 24.812 6.477 1 98.31 99 LEU A N 1
ATOM 796 C CA . LEU A 1 99 ? 5.594 25.469 6.668 1 98.31 99 LEU A CA 1
ATOM 797 C C . LEU A 1 99 ? 5.117 26.109 5.371 1 98.31 99 LEU A C 1
ATOM 799 O O . LEU A 1 99 ? 5.828 26.922 4.777 1 98.31 99 LEU A O 1
ATOM 803 N N . ILE A 1 100 ? 3.949 25.734 4.973 1 97.44 100 ILE A N 1
ATOM 804 C CA . ILE A 1 100 ? 3.375 26.266 3.744 1 97.44 100 ILE A CA 1
ATOM 805 C C . ILE A 1 100 ? 2.316 27.312 4.082 1 97.44 100 ILE A C 1
ATOM 807 O O . ILE A 1 100 ? 2.123 28.281 3.33 1 97.44 100 ILE A O 1
ATOM 811 N N . ARG A 1 101 ? 1.611 27.062 5.145 1 97.25 101 ARG A N 1
ATOM 812 C CA . ARG A 1 101 ? 0.542 27.938 5.598 1 97.25 101 ARG A CA 1
ATOM 813 C C . ARG A 1 101 ? 0.414 27.922 7.113 1 97.25 101 ARG A C 1
ATOM 815 O O . ARG A 1 101 ? 0.285 26.844 7.715 1 97.25 101 ARG A O 1
ATOM 822 N N . SER A 1 102 ? 0.443 29.078 7.676 1 97.31 102 SER A N 1
ATOM 823 C CA . SER A 1 102 ? 0.357 29.172 9.125 1 97.31 102 SER A CA 1
ATOM 824 C C . SER A 1 102 ? -1.088 29.062 9.602 1 97.31 102 SER A C 1
ATOM 826 O O . SER A 1 102 ? -2.016 29.391 8.859 1 97.31 102 SER A O 1
ATOM 828 N N . GLY A 1 103 ? -1.223 28.578 10.898 1 97.62 103 GLY A N 1
ATOM 829 C CA . GLY A 1 103 ? -2.533 28.531 11.523 1 97.62 103 GLY A CA 1
ATOM 830 C C . GLY A 1 103 ? -3.223 27.188 11.367 1 97.62 103 GLY A C 1
ATOM 831 O O . GLY A 1 103 ? -2.859 26.391 10.492 1 97.62 103 GLY A O 1
ATOM 832 N N . ASP A 1 104 ? -4.113 26.953 12.195 1 98.25 104 ASP A N 1
ATOM 833 C CA . ASP A 1 104 ? -4.887 25.719 12.188 1 98.25 104 ASP A CA 1
ATOM 834 C C . ASP A 1 104 ? -5.895 25.703 11.039 1 98.25 104 ASP A C 1
ATOM 836 O O . ASP A 1 104 ? -6.891 26.438 11.07 1 98.25 104 ASP A O 1
ATOM 840 N N . GLN A 1 105 ? -5.68 24.875 10.031 1 98.06 105 GLN A N 1
ATOM 841 C CA . GLN A 1 105 ? -6.527 24.797 8.852 1 98.06 105 GLN A CA 1
ATOM 842 C C . GLN A 1 105 ? -7.418 23.562 8.891 1 98.06 105 GLN A C 1
ATOM 844 O O . GLN A 1 105 ? -8.055 23.219 7.891 1 98.06 105 GLN A O 1
ATOM 849 N N . ASN A 1 106 ? -7.496 22.828 9.977 1 97.81 106 ASN A N 1
ATOM 850 C CA . ASN A 1 106 ? -8.148 21.531 10.062 1 97.81 106 ASN A CA 1
ATOM 851 C C . ASN A 1 106 ? -9.648 21.641 9.805 1 97.81 106 ASN A C 1
ATOM 853 O O . ASN A 1 106 ? -10.25 20.719 9.25 1 97.81 106 ASN A O 1
ATOM 857 N N . ARG A 1 107 ? -10.289 22.719 10.219 1 98.44 107 ARG A N 1
ATOM 858 C CA . ARG A 1 107 ? -11.719 22.875 9.969 1 98.44 107 ARG A CA 1
ATOM 859 C C . ARG A 1 107 ? -12.016 22.938 8.477 1 98.44 107 ARG A C 1
ATOM 861 O O . ARG A 1 107 ? -13.016 22.391 8.008 1 98.44 107 ARG A O 1
ATOM 868 N N . LYS A 1 108 ? -11.203 23.688 7.727 1 98.81 108 LYS A N 1
ATOM 869 C CA . LYS A 1 108 ? -11.367 23.734 6.273 1 98.81 108 LYS A CA 1
ATOM 870 C C . LYS A 1 108 ? -11.211 22.344 5.664 1 98.81 108 LYS A C 1
ATOM 872 O O . LYS A 1 108 ? -11.969 21.969 4.77 1 98.81 108 LYS A O 1
ATOM 877 N N . LEU A 1 109 ? -10.195 21.594 6.18 1 98.94 109 LEU A N 1
ATOM 878 C CA . LEU A 1 109 ? -9.984 20.25 5.68 1 98.94 109 LEU A CA 1
ATOM 879 C C . LEU A 1 109 ? -11.18 19.359 6 1 98.94 109 LEU A C 1
ATOM 881 O O . LEU A 1 109 ? -11.594 18.547 5.168 1 98.94 109 LEU A O 1
ATOM 885 N N . TYR A 1 110 ? -11.695 19.516 7.195 1 98.88 110 TYR A N 1
ATOM 886 C CA . TYR A 1 110 ? -12.883 18.781 7.629 1 98.88 110 TYR A CA 1
ATOM 887 C C . TYR A 1 110 ? -14.031 18.984 6.645 1 98.88 110 TYR A C 1
ATOM 889 O O . TYR A 1 110 ? -14.664 18.016 6.211 1 98.88 110 TYR A O 1
ATOM 897 N N . TYR A 1 111 ? -14.289 20.203 6.246 1 98.88 111 TYR A N 1
ATOM 898 C CA . TYR A 1 111 ? -15.367 20.5 5.301 1 98.88 111 TYR A CA 1
ATOM 899 C C . TYR A 1 111 ? -15.07 19.891 3.934 1 98.88 111 TYR A C 1
ATOM 901 O O . TYR A 1 111 ? -15.953 19.328 3.289 1 98.88 111 TYR A O 1
ATOM 909 N N . ALA A 1 112 ? -13.797 20 3.512 1 98.94 112 ALA A N 1
ATOM 910 C CA . ALA A 1 112 ? -13.398 19.453 2.223 1 98.94 112 ALA A CA 1
ATOM 911 C C . ALA A 1 112 ? -13.531 17.922 2.209 1 98.94 112 ALA A C 1
ATOM 913 O O . ALA A 1 112 ? -13.742 17.328 1.154 1 98.94 112 ALA A O 1
ATOM 914 N N . CYS A 1 113 ? -13.414 17.297 3.402 1 98.88 113 CYS A N 1
ATOM 915 C CA . CYS A 1 113 ? -13.539 15.852 3.541 1 98.88 113 CYS A CA 1
ATOM 916 C C . CYS A 1 113 ? -14.969 15.461 3.879 1 98.88 113 CYS A C 1
ATOM 918 O O . CYS A 1 113 ? -15.195 14.484 4.598 1 98.88 113 CYS A O 1
ATOM 920 N N . LEU A 1 114 ? -15.867 16.266 3.512 1 98.69 114 LEU A N 1
ATOM 921 C CA . LEU A 1 114 ? -17.297 15.961 3.604 1 98.69 114 LEU A CA 1
ATOM 922 C C . LEU A 1 114 ? -17.719 15.805 5.059 1 98.69 114 LEU A C 1
ATOM 924 O O . LEU A 1 114 ? -18.5 14.898 5.387 1 98.69 114 LEU A O 1
ATOM 928 N N . ASN A 1 115 ? -17.188 16.5 5.965 1 98.75 115 ASN A N 1
ATOM 929 C CA . ASN A 1 115 ? -17.562 16.641 7.371 1 98.75 115 ASN A CA 1
ATOM 930 C C . ASN A 1 115 ? -17.297 15.352 8.148 1 98.75 115 ASN A C 1
ATOM 932 O O . ASN A 1 115 ? -18.047 15.008 9.062 1 98.75 115 ASN A O 1
ATOM 936 N N . GLN A 1 116 ? -16.328 14.625 7.758 1 98.69 116 GLN A N 1
ATOM 937 C CA . GLN A 1 116 ? -15.93 13.461 8.539 1 98.69 116 GLN A CA 1
ATOM 938 C C . GLN A 1 116 ? -15.258 13.875 9.844 1 98.69 116 GLN A C 1
ATOM 940 O O . GLN A 1 116 ? -14.148 14.422 9.836 1 98.69 116 GLN A O 1
ATOM 945 N N . LYS A 1 117 ? -15.82 13.562 10.969 1 98.62 117 LYS A N 1
ATOM 946 C CA . LYS A 1 117 ? -15.469 14.102 12.281 1 98.62 117 LYS A CA 1
ATOM 947 C C . LYS A 1 117 ? -14.047 13.711 12.672 1 98.62 117 LYS A C 1
ATOM 949 O O . LYS A 1 117 ? -13.352 14.469 13.344 1 98.62 117 LYS A O 1
ATOM 954 N N . TRP A 1 118 ? -13.57 12.508 12.273 1 98.75 118 TRP A N 1
ATOM 955 C CA . TRP A 1 118 ? -12.242 12.039 12.648 1 98.75 118 TRP A CA 1
ATOM 956 C C . TRP A 1 118 ? -11.164 12.891 11.992 1 98.75 118 TRP A C 1
ATOM 958 O O . TRP A 1 118 ? -10.039 12.992 12.5 1 98.75 118 TRP A O 1
ATOM 968 N N . VAL A 1 119 ? -11.484 13.594 10.844 1 98.88 119 VAL A N 1
ATOM 969 C CA . VAL A 1 119 ? -10.555 14.523 10.219 1 98.88 119 VAL A CA 1
ATOM 970 C C . VAL A 1 119 ? -10.422 15.781 11.078 1 98.88 119 VAL A C 1
ATOM 972 O O . VAL A 1 119 ? -9.312 16.297 11.258 1 98.88 119 VAL A O 1
ATOM 975 N N . LEU A 1 120 ? -11.477 16.25 11.648 1 98.62 120 LEU A N 1
ATOM 976 C CA . LEU A 1 120 ? -11.492 17.422 12.5 1 98.62 120 LEU A CA 1
ATOM 977 C C . LEU A 1 120 ? -10.797 17.141 13.828 1 98.62 120 LEU A C 1
ATOM 979 O O . LEU A 1 120 ? -10.086 18 14.352 1 98.62 120 LEU A O 1
ATOM 983 N N . GLU A 1 121 ? -10.977 15.961 14.359 1 98.44 121 GLU A N 1
ATOM 984 C CA . GLU A 1 121 ? -10.602 15.641 15.727 1 98.44 121 GLU A CA 1
ATOM 985 C C . GLU A 1 121 ? -9.148 15.172 15.805 1 98.44 121 GLU A C 1
ATOM 987 O O . GLU A 1 121 ? -8.523 15.242 16.859 1 98.44 121 GLU A O 1
ATOM 992 N N . ALA A 1 122 ? -8.594 14.711 14.758 1 98.88 122 ALA A N 1
ATOM 993 C CA . ALA A 1 122 ? -7.223 14.195 14.75 1 98.88 122 ALA A CA 1
ATOM 994 C C . ALA A 1 122 ? -6.215 15.32 14.992 1 98.88 122 ALA A C 1
ATOM 996 O O . ALA A 1 122 ? -6.379 16.422 14.469 1 98.88 122 ALA A O 1
ATOM 997 N N . PRO A 1 123 ? -5.195 15.086 15.766 1 98.88 123 PRO A N 1
ATOM 998 C CA . PRO A 1 123 ? -4.168 16.109 15.977 1 98.88 123 PRO A CA 1
ATOM 999 C C . PRO A 1 123 ? -3.414 16.469 14.695 1 98.88 123 PRO A C 1
ATOM 1001 O O . PRO A 1 123 ? -2.93 17.578 14.555 1 98.88 123 PRO A O 1
ATOM 1004 N N . ILE A 1 124 ? -3.287 15.5 13.781 1 98.94 124 ILE A N 1
ATOM 1005 C CA . ILE A 1 124 ? -2.699 15.781 12.477 1 98.94 124 ILE A CA 1
ATOM 1006 C C . ILE A 1 124 ? -3.479 15.047 11.391 1 98.94 124 ILE A C 1
ATOM 1008 O O . ILE A 1 124 ? -4.164 14.055 11.664 1 98.94 124 ILE A O 1
ATOM 1012 N N . ASN A 1 125 ? -3.436 15.539 10.203 1 99 125 ASN A N 1
ATOM 1013 C CA . ASN A 1 125 ? -3.898 14.898 8.977 1 99 125 ASN A CA 1
ATOM 1014 C C . ASN A 1 125 ? -2.809 14.875 7.914 1 99 125 ASN A C 1
ATOM 1016 O O . ASN A 1 125 ? -2.318 15.93 7.5 1 99 125 ASN A O 1
ATOM 1020 N N . ILE A 1 126 ? -2.412 13.719 7.504 1 99 126 ILE A N 1
ATOM 1021 C CA . ILE A 1 126 ? -1.507 13.602 6.367 1 99 126 ILE A CA 1
ATOM 1022 C C . ILE A 1 126 ? -2.309 13.586 5.07 1 99 126 ILE A C 1
ATOM 1024 O O . ILE A 1 126 ? -3.289 12.844 4.945 1 99 126 ILE A O 1
ATOM 1028 N N . VAL A 1 127 ? -1.933 14.414 4.152 1 99 127 VAL A N 1
ATOM 1029 C CA . VAL A 1 127 ? -2.551 14.469 2.832 1 99 127 VAL A CA 1
ATOM 1030 C C . VAL A 1 127 ? -1.546 14.023 1.772 1 99 127 VAL A C 1
ATOM 1032 O O . VAL A 1 127 ? -0.49 14.633 1.611 1 99 127 VAL A O 1
ATOM 1035 N N . ILE A 1 128 ? -1.859 12.961 1.118 1 99 128 ILE A N 1
ATOM 1036 C CA . ILE A 1 128 ? -1.026 12.453 0.033 1 99 128 ILE A CA 1
ATOM 1037 C C . ILE A 1 128 ? -1.489 13.047 -1.295 1 99 128 ILE A C 1
ATOM 1039 O O . ILE A 1 128 ? -2.664 12.945 -1.653 1 99 128 ILE A O 1
ATOM 1043 N N . THR A 1 129 ? -0.628 13.688 -2.004 1 98.94 129 THR A N 1
ATOM 1044 C CA . THR A 1 129 ? -0.88 14.227 -3.336 1 98.94 129 THR A CA 1
ATOM 1045 C C . THR A 1 129 ? 0.17 13.727 -4.324 1 98.94 129 THR A C 1
ATOM 1047 O O . THR A 1 129 ? 1.126 13.055 -3.939 1 98.94 129 THR A O 1
ATOM 1050 N N . ALA A 1 130 ? -0.046 13.992 -5.578 1 98.94 130 ALA A N 1
ATOM 1051 C CA . ALA A 1 130 ? 0.917 13.609 -6.609 1 98.94 130 ALA A CA 1
ATOM 1052 C C . ALA A 1 130 ? 0.938 14.617 -7.75 1 98.94 130 ALA A C 1
ATOM 1054 O O . ALA A 1 130 ? -0.108 15.133 -8.148 1 98.94 130 ALA A O 1
ATOM 1055 N N . VAL A 1 131 ? 2.107 14.945 -8.219 1 98.88 131 VAL A N 1
ATOM 1056 C CA . VAL A 1 131 ? 2.242 15.602 -9.516 1 98.88 131 VAL A CA 1
ATOM 1057 C C . VAL A 1 131 ? 2.146 14.562 -10.625 1 98.88 131 VAL A C 1
ATOM 1059 O O . VAL A 1 131 ? 3.123 13.867 -10.922 1 98.88 131 VAL A O 1
ATOM 1062 N N . TYR A 1 132 ? 1.011 14.492 -11.281 1 98.25 132 TYR A N 1
ATOM 1063 C CA . TYR A 1 132 ? 0.697 13.312 -12.078 1 98.25 132 TYR A CA 1
ATOM 1064 C C . TYR A 1 132 ? 1.604 13.219 -13.297 1 98.25 132 TYR A C 1
ATOM 1066 O O . TYR A 1 132 ? 1.92 12.117 -13.766 1 98.25 132 TYR A O 1
ATOM 1074 N N . GLU A 1 133 ? 2.158 14.32 -13.812 1 98.5 133 GLU A N 1
ATOM 1075 C CA . GLU A 1 133 ? 2.957 14.32 -15.039 1 98.5 133 GLU A CA 1
ATOM 1076 C C . GLU A 1 133 ? 4.297 13.617 -14.82 1 98.5 133 GLU A C 1
ATOM 1078 O O . GLU A 1 133 ? 4.906 13.125 -15.773 1 98.5 133 GLU A O 1
ATOM 1083 N N . ARG A 1 134 ? 4.789 13.625 -13.516 1 98.56 134 ARG A N 1
ATOM 1084 C CA . ARG A 1 134 ? 6.051 12.945 -13.234 1 98.56 134 ARG A CA 1
ATOM 1085 C C . ARG A 1 134 ? 5.984 11.477 -13.625 1 98.56 134 ARG A C 1
ATOM 1087 O O . ARG A 1 134 ? 6.996 10.883 -14 1 98.56 134 ARG A O 1
ATOM 1094 N N . THR A 1 135 ? 4.789 10.859 -13.625 1 98.56 135 THR A N 1
ATOM 1095 C CA . THR A 1 135 ? 4.621 9.453 -13.969 1 98.56 135 THR A CA 1
ATOM 1096 C C . THR A 1 135 ? 3.945 9.305 -15.328 1 98.56 135 THR A C 1
ATOM 1098 O O . THR A 1 135 ? 4.359 8.484 -16.141 1 98.56 135 THR A O 1
ATOM 1101 N N . THR A 1 136 ? 2.998 10.188 -15.641 1 98.19 136 THR A N 1
ATOM 1102 C CA . THR A 1 136 ? 2.203 10.016 -16.859 1 98.19 136 THR A CA 1
ATOM 1103 C C . THR A 1 136 ? 3.01 10.414 -18.094 1 98.19 136 THR A C 1
ATOM 1105 O O . THR A 1 136 ? 2.678 10.016 -19.203 1 98.19 136 THR A O 1
ATOM 1108 N N . SER A 1 137 ? 4.031 11.227 -17.906 1 97.94 137 SER A N 1
ATOM 1109 C CA . SER A 1 137 ? 4.879 11.578 -19.047 1 97.94 137 SER A CA 1
ATOM 1110 C C . SER A 1 137 ? 5.598 10.352 -19.594 1 97.94 137 SER A C 1
ATOM 1112 O O . SER A 1 137 ? 5.945 10.32 -20.781 1 97.94 137 SER A O 1
ATOM 1114 N N . TRP A 1 138 ? 5.75 9.266 -18.75 1 96.12 138 TRP A N 1
ATOM 1115 C CA . TRP A 1 138 ? 6.453 8.055 -19.156 1 96.12 138 TRP A CA 1
ATOM 1116 C C . TRP A 1 138 ? 5.465 6.965 -19.562 1 96.12 138 TRP A C 1
ATOM 1118 O O . TRP A 1 138 ? 5.719 6.215 -20.5 1 96.12 138 TRP A O 1
ATOM 1128 N N . TYR A 1 139 ? 4.32 6.953 -18.891 1 96.69 139 TYR A N 1
ATOM 1129 C CA . TYR A 1 139 ? 3.488 5.762 -18.984 1 96.69 139 TYR A CA 1
ATOM 1130 C C . TYR A 1 139 ? 2.135 6.09 -19.594 1 96.69 139 TYR A C 1
ATOM 1132 O O . TYR A 1 139 ? 1.283 5.211 -19.75 1 96.69 139 TYR A O 1
ATOM 1140 N N . GLY A 1 140 ? 1.864 7.395 -19.922 1 96.38 140 GLY A N 1
ATOM 1141 C CA . GLY A 1 140 ? 0.579 7.793 -20.469 1 96.38 140 GLY A CA 1
ATOM 1142 C C . GLY A 1 140 ? -0.569 7.613 -19.5 1 96.38 140 GLY A C 1
ATOM 1143 O O . GLY A 1 140 ? -0.439 7.93 -18.312 1 96.38 140 GLY A O 1
ATOM 1144 N N . ARG A 1 141 ? -1.678 7.145 -20.016 1 93.62 141 ARG A N 1
ATOM 1145 C CA . ARG A 1 141 ? -2.893 7.031 -19.219 1 93.62 141 ARG A CA 1
ATOM 1146 C C . ARG A 1 141 ? -2.748 5.953 -18.141 1 93.62 141 ARG A C 1
ATOM 1148 O O . ARG A 1 141 ? -3.301 6.074 -17.047 1 93.62 141 ARG A O 1
ATOM 1155 N N . ARG A 1 142 ? -1.96 4.891 -18.422 1 95.06 142 ARG A N 1
ATOM 1156 C CA . ARG A 1 142 ? -1.741 3.82 -17.453 1 95.06 142 ARG A CA 1
ATOM 1157 C C . ARG A 1 142 ? -1.001 4.332 -16.234 1 95.06 142 ARG A C 1
ATOM 1159 O O . ARG A 1 142 ? -1.07 3.727 -15.156 1 95.06 142 ARG A O 1
ATOM 1166 N N . GLY A 1 143 ? -0.346 5.504 -16.422 1 97.56 143 GLY A N 1
ATOM 1167 C CA . GLY A 1 143 ? 0.39 6.125 -15.328 1 97.56 143 GLY A CA 1
ATOM 1168 C C . GLY A 1 143 ? -0.49 6.492 -14.148 1 97.56 143 GLY A C 1
ATOM 1169 O O . GLY A 1 143 ? -0.035 6.488 -13 1 97.56 143 GLY A O 1
ATOM 1170 N N . PHE A 1 144 ? -1.749 6.812 -14.406 1 97.56 144 PHE A N 1
ATOM 1171 C CA . PHE A 1 144 ? -2.658 7.148 -13.312 1 97.56 144 PHE A CA 1
ATOM 1172 C C . PHE A 1 144 ? -2.885 5.945 -12.406 1 97.56 144 PHE A C 1
ATOM 1174 O O . PHE A 1 144 ? -2.924 6.082 -11.188 1 97.56 144 PHE A O 1
ATOM 1181 N N . ARG A 1 145 ? -2.992 4.734 -13.016 1 97.94 145 ARG A N 1
ATOM 1182 C CA . ARG A 1 145 ? -3.098 3.5 -12.25 1 97.94 145 ARG A CA 1
ATOM 1183 C C . ARG A 1 145 ? -1.915 3.344 -11.297 1 97.94 145 ARG A C 1
ATOM 1185 O O . ARG A 1 145 ? -2.094 3.014 -10.125 1 97.94 145 ARG A O 1
ATOM 1192 N N . TYR A 1 146 ? -0.748 3.637 -11.797 1 98.69 146 TYR A N 1
ATOM 1193 C CA . TYR A 1 146 ? 0.472 3.486 -11.016 1 98.69 146 TYR A CA 1
ATOM 1194 C C . TYR A 1 146 ? 0.517 4.5 -9.875 1 98.69 146 TYR A C 1
ATOM 1196 O O . TYR A 1 146 ? 0.986 4.191 -8.781 1 98.69 146 TYR A O 1
ATOM 1204 N N . ILE A 1 147 ? 0.052 5.711 -10.141 1 98.88 147 ILE A N 1
ATOM 1205 C CA . ILE A 1 147 ? 0.015 6.766 -9.133 1 98.88 147 ILE A CA 1
ATOM 1206 C C . ILE A 1 147 ? -0.914 6.355 -7.992 1 98.88 147 ILE A C 1
ATOM 1208 O O . ILE A 1 147 ? -0.543 6.441 -6.816 1 98.88 147 ILE A O 1
ATOM 1212 N N . TYR A 1 148 ? -2.104 5.852 -8.328 1 98.88 148 TYR A N 1
ATOM 1213 C CA . TYR A 1 148 ? -3.047 5.418 -7.305 1 98.88 148 TYR A CA 1
ATOM 1214 C C . TYR A 1 148 ? -2.477 4.262 -6.492 1 98.88 148 TYR A C 1
ATOM 1216 O O . TYR A 1 148 ? -2.576 4.25 -5.262 1 98.88 148 TYR A O 1
ATOM 1224 N N . MET A 1 149 ? -1.872 3.314 -7.117 1 98.94 149 MET A N 1
ATOM 1225 C CA . MET A 1 149 ? -1.298 2.154 -6.441 1 98.94 149 MET A CA 1
ATOM 1226 C C . MET A 1 149 ? -0.155 2.57 -5.52 1 98.94 149 MET A C 1
ATOM 1228 O O . MET A 1 149 ? -0.024 2.051 -4.41 1 98.94 149 MET A O 1
ATOM 1232 N N . GLU A 1 150 ? 0.664 3.498 -5.965 1 98.94 150 GLU A N 1
ATOM 1233 C CA . GLU A 1 150 ? 1.737 4.012 -5.121 1 98.94 150 GLU A CA 1
ATOM 1234 C C . GLU A 1 150 ? 1.182 4.66 -3.855 1 98.94 150 GLU A C 1
ATOM 1236 O O . GLU A 1 150 ? 1.735 4.484 -2.768 1 98.94 150 GLU A O 1
ATOM 1241 N N . ALA A 1 151 ? 0.091 5.422 -4 1 98.94 151 ALA A N 1
ATOM 1242 C CA . ALA A 1 151 ? -0.566 5.984 -2.824 1 98.94 151 ALA A CA 1
ATOM 1243 C C . ALA A 1 151 ? -0.998 4.887 -1.857 1 98.94 151 ALA A C 1
ATOM 1245 O O . ALA A 1 151 ? -0.95 5.07 -0.639 1 98.94 151 ALA A O 1
ATOM 1246 N N . GLY A 1 152 ? -1.435 3.766 -2.428 1 98.94 152 GLY A N 1
ATOM 1247 C CA . GLY A 1 152 ? -1.782 2.625 -1.597 1 98.94 152 GLY A CA 1
ATOM 1248 C C . GLY A 1 152 ? -0.603 2.068 -0.821 1 98.94 152 GLY A C 1
ATOM 1249 O O . GLY A 1 152 ? -0.729 1.743 0.361 1 98.94 152 GLY A O 1
ATOM 1250 N N . HIS A 1 153 ? 0.558 1.923 -1.505 1 98.94 153 HIS A N 1
ATOM 1251 C CA . HIS A 1 153 ? 1.771 1.493 -0.818 1 98.94 153 HIS A CA 1
ATOM 1252 C C . HIS A 1 153 ? 2.092 2.408 0.359 1 98.94 153 HIS A C 1
ATOM 1254 O O . HIS A 1 153 ? 2.375 1.934 1.461 1 98.94 153 HIS A O 1
ATOM 1260 N N . ILE A 1 154 ? 2.016 3.73 0.129 1 98.94 154 ILE A N 1
ATOM 1261 C CA . ILE A 1 154 ? 2.279 4.73 1.16 1 98.94 154 ILE A CA 1
ATOM 1262 C C . ILE A 1 154 ? 1.262 4.582 2.291 1 98.94 154 ILE A C 1
ATOM 1264 O O . ILE A 1 154 ? 1.628 4.586 3.469 1 98.94 154 ILE A O 1
ATOM 1268 N N . GLY A 1 155 ? 0.006 4.43 1.901 1 98.94 155 GLY A N 1
ATOM 1269 C CA . GLY A 1 155 ? -1.051 4.285 2.891 1 98.94 155 GLY A CA 1
ATOM 1270 C C . GLY A 1 155 ? -0.85 3.096 3.809 1 98.94 155 GLY A C 1
ATOM 1271 O O . GLY A 1 155 ? -1.095 3.188 5.016 1 98.94 155 GLY A O 1
ATOM 1272 N N . GLN A 1 156 ? -0.406 2.008 3.24 1 98.94 156 GLN A N 1
ATOM 1273 C CA . GLN A 1 156 ? -0.188 0.83 4.074 1 98.94 156 GLN A CA 1
ATOM 1274 C C . GLN A 1 156 ? 0.951 1.062 5.062 1 98.94 156 GLN A C 1
ATOM 1276 O O . GLN A 1 156 ? 0.866 0.651 6.223 1 98.94 156 GLN A O 1
ATOM 1281 N N . ASN A 1 157 ? 2.035 1.693 4.613 1 98.94 157 ASN A N 1
ATOM 1282 C CA . ASN A 1 157 ? 3.107 2.055 5.531 1 98.94 157 ASN A CA 1
ATOM 1283 C C . ASN A 1 157 ? 2.602 2.949 6.66 1 98.94 157 ASN A C 1
ATOM 1285 O O . ASN A 1 157 ? 2.998 2.783 7.816 1 98.94 157 ASN A O 1
ATOM 1289 N N . ILE A 1 158 ? 1.747 3.924 6.324 1 98.94 158 ILE A N 1
ATOM 1290 C CA . ILE A 1 158 ? 1.193 4.824 7.332 1 98.94 158 ILE A CA 1
ATOM 1291 C C . ILE A 1 158 ? 0.391 4.023 8.352 1 98.94 158 ILE A C 1
ATOM 1293 O O . ILE A 1 158 ? 0.559 4.203 9.562 1 98.94 158 ILE A O 1
ATOM 1297 N N . TYR A 1 159 ? -0.473 3.104 7.879 1 98.94 159 TYR A N 1
ATOM 1298 C CA . TYR A 1 159 ? -1.258 2.246 8.758 1 98.94 159 TYR A CA 1
ATOM 1299 C C . TYR A 1 159 ? -0.353 1.441 9.688 1 98.94 159 TYR A C 1
ATOM 1301 O O . TYR A 1 159 ? -0.578 1.396 10.898 1 98.94 159 TYR A O 1
ATOM 1309 N N . LEU A 1 160 ? 0.651 0.832 9.109 1 98.81 160 LEU A N 1
ATOM 1310 C CA . LEU A 1 160 ? 1.516 -0.054 9.883 1 98.81 160 LEU A CA 1
ATOM 1311 C C . LEU A 1 160 ? 2.359 0.739 10.875 1 98.81 160 LEU A C 1
ATOM 1313 O O . LEU A 1 160 ? 2.547 0.312 12.016 1 98.81 160 LEU A O 1
ATOM 1317 N N . ALA A 1 161 ? 2.869 1.898 10.5 1 98.62 161 ALA A N 1
ATOM 1318 C CA . ALA A 1 161 ? 3.637 2.754 11.406 1 98.62 161 ALA A CA 1
ATOM 1319 C C . ALA A 1 161 ? 2.77 3.252 12.555 1 98.62 161 ALA A C 1
ATOM 1321 O O . ALA A 1 161 ? 3.203 3.256 13.711 1 98.62 161 ALA A O 1
ATOM 1322 N N . ALA A 1 162 ? 1.518 3.711 12.195 1 98.75 162 ALA A N 1
ATOM 1323 C CA . ALA A 1 162 ? 0.594 4.145 13.242 1 98.75 162 ALA A CA 1
ATOM 1324 C C . ALA A 1 162 ? 0.337 3.025 14.25 1 98.75 162 ALA A C 1
ATOM 1326 O O . ALA A 1 162 ? 0.43 3.236 15.461 1 98.75 162 ALA A O 1
ATOM 1327 N N . THR A 1 163 ? 0.066 1.819 13.742 1 98.31 163 THR A N 1
ATOM 1328 C CA . THR A 1 163 ? -0.184 0.663 14.594 1 98.31 163 THR A CA 1
ATOM 1329 C C . THR A 1 163 ? 1.025 0.369 15.477 1 98.31 163 THR A C 1
ATOM 1331 O O . THR A 1 163 ? 0.882 0.147 16.688 1 98.31 163 THR A O 1
ATOM 1334 N N . ASN A 1 164 ? 2.197 0.405 14.859 1 96.88 164 ASN A N 1
ATOM 1335 C CA . ASN A 1 164 ? 3.441 0.122 15.57 1 96.88 164 ASN A CA 1
ATOM 1336 C C . ASN A 1 164 ? 3.684 1.123 16.688 1 96.88 164 ASN A C 1
ATOM 1338 O O . ASN A 1 164 ? 4.285 0.782 17.719 1 96.88 164 ASN A O 1
ATOM 1342 N N . LEU A 1 165 ? 3.225 2.359 16.578 1 97.06 165 LEU A N 1
ATOM 1343 C CA . LEU A 1 165 ? 3.449 3.439 17.531 1 97.06 165 LEU A CA 1
ATOM 1344 C C . LEU A 1 165 ? 2.318 3.508 18.547 1 97.06 165 LEU A C 1
ATOM 1346 O O . LEU A 1 165 ? 2.326 4.367 19.438 1 97.06 165 LEU A O 1
ATOM 1350 N N . GLY A 1 166 ? 1.308 2.633 18.359 1 97.44 166 GLY A N 1
ATOM 1351 C CA . GLY A 1 166 ? 0.137 2.711 19.219 1 97.44 166 GLY A CA 1
ATOM 1352 C C . GLY A 1 166 ? -0.792 3.855 18.859 1 97.44 166 GLY A C 1
ATOM 1353 O O . GLY A 1 166 ? -1.515 4.367 19.719 1 97.44 166 GLY A O 1
ATOM 1354 N N . LEU A 1 167 ? -0.725 4.371 17.688 1 98.75 167 LEU A N 1
ATOM 1355 C CA . LEU A 1 167 ? -1.612 5.398 17.156 1 98.75 167 LEU A CA 1
ATOM 1356 C C . LEU A 1 167 ? -2.725 4.773 16.312 1 98.75 167 LEU A C 1
ATOM 1358 O O . LEU A 1 167 ? -2.688 3.576 16.016 1 98.75 167 LEU A O 1
ATOM 1362 N N . GLY A 1 168 ? -3.756 5.535 16 1 98.88 168 GLY A N 1
ATOM 1363 C CA . GLY A 1 168 ? -4.836 5.156 15.109 1 98.88 168 GLY A CA 1
ATOM 1364 C C . GLY A 1 168 ? -4.922 6.031 13.875 1 98.88 168 GLY A C 1
ATOM 1365 O O . GLY A 1 168 ? -4.531 7.199 13.906 1 98.88 168 GLY A O 1
ATOM 1366 N N . THR A 1 169 ? -5.406 5.523 12.836 1 98.94 169 THR A N 1
ATOM 1367 C CA . THR A 1 169 ? -5.641 6.262 11.602 1 98.94 169 THR A CA 1
ATOM 1368 C C . THR A 1 169 ? -6.711 5.574 10.758 1 98.94 169 THR A C 1
ATOM 1370 O O . THR A 1 169 ? -7.184 4.492 11.109 1 98.94 169 THR A O 1
ATOM 1373 N N . VAL A 1 170 ? -7.113 6.223 9.734 1 98.94 170 VAL A N 1
ATOM 1374 C CA . VAL A 1 170 ? -8.023 5.672 8.734 1 98.94 170 VAL A CA 1
ATOM 1375 C C . VAL A 1 170 ? -7.75 6.316 7.379 1 98.94 170 VAL A C 1
ATOM 1377 O O . VAL A 1 170 ? -7.43 7.504 7.301 1 98.94 170 VAL A O 1
ATOM 1380 N N . ALA A 1 171 ? -7.812 5.512 6.344 1 98.88 171 ALA A N 1
ATOM 1381 C CA . ALA A 1 171 ? -7.711 6.035 4.988 1 98.88 171 ALA A CA 1
ATOM 1382 C C . ALA A 1 171 ? -8.992 6.754 4.578 1 98.88 171 ALA A C 1
ATOM 1384 O O . ALA A 1 171 ? -10.07 6.152 4.559 1 98.88 171 ALA A O 1
ATOM 1385 N N . VAL A 1 172 ? -8.883 8.016 4.27 1 98.81 172 VAL A N 1
ATOM 1386 C CA . VAL A 1 172 ? -10.031 8.797 3.814 1 98.81 172 VAL A CA 1
ATOM 1387 C C . VAL A 1 172 ? -9.883 9.109 2.328 1 98.81 172 VAL A C 1
ATOM 1389 O O . VAL A 1 172 ? -8.914 9.75 1.914 1 98.81 172 VAL A O 1
ATOM 1392 N N . GLY A 1 173 ? -10.781 8.57 1.54 1 98.31 173 GLY A N 1
ATOM 1393 C CA . GLY A 1 173 ? -10.805 8.828 0.109 1 98.31 173 GLY A CA 1
ATOM 1394 C C . GLY A 1 173 ? -11.945 9.719 -0.323 1 98.31 173 GLY A C 1
ATOM 1395 O O . GLY A 1 173 ? -11.992 10.172 -1.469 1 98.31 173 GLY A O 1
ATOM 1396 N N . ALA A 1 174 ? -12.883 9.953 0.59 1 97.94 174 ALA A N 1
ATOM 1397 C CA . ALA A 1 174 ? -14.047 10.789 0.292 1 97.94 174 ALA A CA 1
ATOM 1398 C C . ALA A 1 174 ? -13.773 12.25 0.622 1 97.94 174 ALA A C 1
ATOM 1400 O O . ALA A 1 174 ? -13.758 12.641 1.792 1 97.94 174 ALA A O 1
ATOM 1401 N N . PHE A 1 175 ? -13.508 13.07 -0.359 1 98.69 175 PHE A N 1
ATOM 1402 C CA . PHE A 1 175 ? -13.227 14.492 -0.216 1 98.69 175 PHE A CA 1
ATOM 1403 C C . PHE A 1 175 ? -13.398 15.211 -1.548 1 98.69 175 PHE A C 1
ATOM 1405 O O . PHE A 1 175 ? -13.461 14.578 -2.602 1 98.69 175 PHE A O 1
ATOM 1412 N N . ASN A 1 176 ? -13.523 16.531 -1.504 1 98.62 176 ASN A N 1
ATOM 1413 C CA . ASN A 1 176 ? -13.492 17.391 -2.674 1 98.62 176 ASN A CA 1
ATOM 1414 C C . ASN A 1 176 ? -12.07 17.766 -3.064 1 98.62 176 ASN A C 1
ATOM 1416 O O . ASN A 1 176 ? -11.422 18.562 -2.387 1 98.62 176 ASN A O 1
ATOM 1420 N N . ASP A 1 177 ? -11.641 17.188 -4.227 1 97.94 177 ASP A N 1
ATOM 1421 C CA . ASP A 1 177 ? -10.258 17.344 -4.672 1 97.94 177 ASP A CA 1
ATOM 1422 C C . ASP A 1 177 ? -9.891 18.812 -4.801 1 97.94 177 ASP A C 1
ATOM 1424 O O . ASP A 1 177 ? -8.844 19.25 -4.297 1 97.94 177 ASP A O 1
ATOM 1428 N N . GLU A 1 178 ? -10.727 19.578 -5.41 1 98.44 178 GLU A N 1
ATOM 1429 C CA . GLU A 1 178 ? -10.43 20.969 -5.711 1 98.44 178 GLU A CA 1
ATOM 1430 C C . GLU A 1 178 ? -10.367 21.812 -4.438 1 98.44 178 GLU A C 1
ATOM 1432 O O . GLU A 1 178 ? -9.555 22.734 -4.332 1 98.44 178 GLU A O 1
ATOM 1437 N N . GLN A 1 179 ? -11.203 21.484 -3.461 1 98.81 179 GLN A N 1
ATOM 1438 C CA . GLN A 1 179 ? -11.172 22.219 -2.201 1 98.81 179 GLN A CA 1
ATOM 1439 C C . GLN A 1 179 ? -9.867 21.984 -1.456 1 98.81 179 GLN A C 1
ATOM 1441 O O . GLN A 1 179 ? -9.266 22.922 -0.933 1 98.81 179 GLN A O 1
ATOM 1446 N N . ILE A 1 180 ? -9.398 20.766 -1.423 1 98.88 180 ILE A N 1
ATOM 1447 C CA . ILE A 1 180 ? -8.148 20.469 -0.732 1 98.88 180 ILE A CA 1
ATOM 1448 C C . ILE A 1 180 ? -6.984 21.156 -1.448 1 98.88 180 ILE A C 1
ATOM 1450 O O . ILE A 1 180 ? -6.105 21.734 -0.806 1 98.88 180 ILE A O 1
ATOM 1454 N N . LYS A 1 181 ? -7.02 21.141 -2.809 1 98.88 181 LYS A N 1
ATOM 1455 C CA . LYS A 1 181 ? -5.977 21.828 -3.559 1 98.88 181 LYS A CA 1
ATOM 1456 C C . LYS A 1 181 ? -5.953 23.312 -3.227 1 98.88 181 LYS A C 1
ATOM 1458 O O . LYS A 1 181 ? -4.883 23.906 -3.053 1 98.88 181 LYS A O 1
ATOM 1463 N N . THR A 1 182 ? -7.113 23.859 -3.129 1 98.69 182 THR A N 1
ATOM 1464 C CA . THR A 1 182 ? -7.234 25.281 -2.83 1 98.69 182 THR A CA 1
ATOM 1465 C C . THR A 1 182 ? -6.695 25.594 -1.438 1 98.69 182 THR A C 1
ATOM 1467 O O . THR A 1 182 ? -5.969 26.562 -1.25 1 98.69 182 THR A O 1
ATOM 1470 N N . ILE A 1 183 ? -7 24.766 -0.434 1 98.81 183 ILE A N 1
ATOM 1471 C CA . ILE A 1 183 ? -6.559 24.969 0.941 1 98.81 183 ILE A CA 1
ATOM 1472 C C . ILE A 1 183 ? -5.031 24.953 1.004 1 98.81 183 ILE A C 1
ATOM 1474 O O . ILE A 1 183 ? -4.418 25.781 1.682 1 98.81 183 ILE A O 1
ATOM 1478 N N . ILE A 1 184 ? -4.422 24 0.246 1 98.69 184 ILE A N 1
ATOM 1479 C CA . ILE A 1 184 ? -2.977 23.828 0.302 1 98.69 184 ILE A CA 1
ATOM 1480 C C . ILE A 1 184 ? -2.295 24.828 -0.625 1 98.69 184 ILE A C 1
ATOM 1482 O O . ILE A 1 184 ? -1.152 25.219 -0.386 1 98.69 184 ILE A O 1
ATOM 1486 N N . GLY A 1 185 ? -2.943 25.266 -1.705 1 98.5 185 GLY A N 1
ATOM 1487 C CA . GLY A 1 185 ? -2.365 26.141 -2.715 1 98.5 185 GLY A CA 1
ATOM 1488 C C . GLY A 1 185 ? -1.742 25.391 -3.871 1 98.5 185 GLY A C 1
ATOM 1489 O O . GLY A 1 185 ? -0.672 25.75 -4.359 1 98.5 185 GLY A O 1
ATOM 1490 N N . LEU A 1 186 ? -2.381 24.312 -4.262 1 98.56 186 LEU A N 1
ATOM 1491 C CA . LEU A 1 186 ? -1.865 23.469 -5.34 1 98.56 186 LEU A CA 1
ATOM 1492 C C . LEU A 1 186 ? -2.58 23.781 -6.652 1 98.56 186 LEU A C 1
ATOM 1494 O O . LEU A 1 186 ? -3.754 24.156 -6.652 1 98.56 186 LEU A O 1
ATOM 1498 N N . ASN A 1 187 ? -1.908 23.641 -7.738 1 98.12 187 ASN A N 1
ATOM 1499 C CA . ASN A 1 187 ? -2.512 23.859 -9.047 1 98.12 187 ASN A CA 1
ATOM 1500 C C . ASN A 1 187 ? -3.08 22.562 -9.625 1 98.12 187 ASN A C 1
ATOM 1502 O O . ASN A 1 187 ? -3.221 21.562 -8.906 1 98.12 187 ASN A O 1
ATOM 1506 N N . ASN A 1 188 ? -3.41 22.547 -10.914 1 97.44 188 ASN A N 1
ATOM 1507 C CA . ASN A 1 188 ? -4.176 21.469 -11.516 1 97.44 188 ASN A CA 1
ATOM 1508 C C . ASN A 1 188 ? -3.283 20.281 -11.859 1 97.44 188 ASN A C 1
ATOM 1510 O O . ASN A 1 188 ? -3.779 19.203 -12.211 1 97.44 188 ASN A O 1
ATOM 1514 N N . LYS A 1 189 ? -2.016 20.406 -11.672 1 98.06 189 LYS A N 1
ATOM 1515 C CA . LYS A 1 189 ? -1.1 19.297 -11.945 1 98.06 189 LYS A CA 1
ATOM 1516 C C . LYS A 1 189 ? -1.117 18.281 -10.82 1 98.06 189 LYS A C 1
ATOM 1518 O O . LYS A 1 189 ? -0.634 17.156 -10.992 1 98.06 189 LYS A O 1
ATOM 1523 N N . TYR A 1 190 ? -1.665 18.719 -9.711 1 98.62 190 TYR A N 1
ATOM 1524 C CA . TYR A 1 190 ? -1.681 17.844 -8.547 1 98.62 190 TYR A CA 1
ATOM 1525 C C . TYR A 1 190 ? -2.959 17.016 -8.5 1 98.62 190 TYR A C 1
ATOM 1527 O O . TYR A 1 190 ? -4.039 17.516 -8.82 1 98.62 190 TYR A O 1
ATOM 1535 N N . LEU A 1 191 ? -2.814 15.797 -8.156 1 98.56 191 LEU A N 1
ATOM 1536 C CA . LEU A 1 191 ? -3.91 14.953 -7.695 1 98.56 191 LEU A CA 1
ATOM 1537 C C . LEU A 1 191 ? -3.916 14.859 -6.176 1 98.56 191 LEU A C 1
ATOM 1539 O O . LEU A 1 191 ? -2.859 14.758 -5.547 1 98.56 191 LEU A O 1
ATOM 1543 N N . VAL A 1 192 ? -5.062 14.969 -5.555 1 98.88 192 VAL A N 1
ATOM 1544 C CA . VAL A 1 192 ? -5.207 14.609 -4.148 1 98.88 192 VAL A CA 1
ATOM 1545 C C . VAL A 1 192 ? -5.652 13.156 -4.027 1 98.88 192 VAL A C 1
ATOM 1547 O O . VAL A 1 192 ? -6.641 12.75 -4.637 1 98.88 192 VAL A O 1
ATOM 1550 N N . LEU A 1 193 ? -4.977 12.383 -3.244 1 98.88 193 LEU A N 1
ATOM 1551 C CA . LEU A 1 193 ? -5.152 10.938 -3.311 1 98.88 193 LEU A CA 1
ATOM 1552 C C . LEU A 1 193 ? -5.746 10.398 -2.012 1 98.88 193 LEU A C 1
ATOM 1554 O O . LEU A 1 193 ? -6.621 9.531 -2.037 1 98.88 193 LEU A O 1
ATOM 1558 N N . TYR A 1 194 ? -5.25 10.867 -0.863 1 98.88 194 TYR A N 1
ATOM 1559 C CA . TYR A 1 194 ? -5.664 10.359 0.439 1 98.88 194 TYR A CA 1
ATOM 1560 C C . TYR A 1 194 ? -5.586 11.453 1.501 1 98.88 194 TYR A C 1
ATOM 1562 O O . TYR A 1 194 ? -4.773 12.375 1.396 1 98.88 194 TYR A O 1
ATOM 1570 N N . VAL A 1 195 ? -6.406 11.328 2.482 1 98.94 195 VAL A N 1
ATOM 1571 C CA . VAL A 1 195 ? -6.234 11.984 3.777 1 98.94 195 VAL A CA 1
ATOM 1572 C C . VAL A 1 195 ? -6.16 10.93 4.879 1 98.94 195 VAL A C 1
ATOM 1574 O O . VAL A 1 195 ? -6.98 10.008 4.922 1 98.94 195 VAL A O 1
ATOM 1577 N N . PHE A 1 196 ? -5.152 10.977 5.719 1 98.94 196 PHE A N 1
ATOM 1578 C CA . PHE A 1 196 ? -5 10.086 6.867 1 98.94 196 PHE A CA 1
ATOM 1579 C C . PHE A 1 196 ? -5.023 10.883 8.172 1 98.94 196 PHE A C 1
ATOM 1581 O O . PHE A 1 196 ? -3.996 11.414 8.594 1 98.94 196 PHE A O 1
ATOM 1588 N N . PRO A 1 197 ? -6.176 11.023 8.836 1 99 197 PRO A N 1
ATOM 1589 C CA . PRO A 1 197 ? -6.152 11.516 10.211 1 99 197 PRO A CA 1
ATOM 1590 C C . PRO A 1 197 ? -5.426 10.57 11.164 1 99 197 PRO A C 1
ATOM 1592 O O . PRO A 1 197 ? -5.609 9.352 11.094 1 99 197 PRO A O 1
ATOM 1595 N N . ILE A 1 198 ? -4.559 11.086 11.984 1 98.94 198 ILE A N 1
ATOM 1596 C CA . ILE A 1 198 ? -3.77 10.25 12.883 1 98.94 198 ILE A CA 1
ATOM 1597 C C . ILE A 1 198 ? -3.82 10.82 14.297 1 98.94 198 ILE A C 1
ATOM 1599 O O . ILE A 1 198 ? -3.684 12.031 14.492 1 98.94 198 ILE A O 1
ATOM 1603 N N . GLY A 1 199 ? -4.012 9.984 15.266 1 98.88 199 GLY A N 1
ATOM 1604 C CA . GLY A 1 199 ? -4.031 10.383 16.656 1 98.88 199 GLY A CA 1
ATOM 1605 C C . GLY A 1 199 ? -3.83 9.219 17.609 1 98.88 199 GLY A C 1
ATOM 1606 O O . GLY A 1 199 ? -3.766 8.062 17.188 1 98.88 199 GLY A O 1
ATOM 1607 N N . LYS A 1 200 ? -3.723 9.523 18.891 1 98.75 200 LYS A N 1
ATOM 1608 C CA . LYS A 1 200 ? -3.615 8.508 19.938 1 98.75 200 LYS A CA 1
ATOM 1609 C C . LYS A 1 200 ? -4.941 7.781 20.141 1 98.75 200 LYS A C 1
ATOM 1611 O O . LYS A 1 200 ? -6.008 8.398 20.078 1 98.75 200 LYS A O 1
ATOM 1616 N N . ILE A 1 201 ? -4.793 6.551 20.406 1 98 201 ILE A N 1
ATOM 1617 C CA . ILE A 1 201 ? -6.016 5.77 20.562 1 98 201 ILE A CA 1
ATOM 1618 C C . ILE A 1 201 ? -6.074 5.199 21.984 1 98 201 ILE A C 1
ATOM 1620 O O . ILE A 1 201 ? -5.051 5.078 22.656 1 98 201 ILE A O 1
ATOM 1624 N N . MET B 1 1 ? 9.664 35.625 2.875 1 47.78 1 MET B N 1
ATOM 1625 C CA . MET B 1 1 ? 10.602 35 3.795 1 47.78 1 MET B CA 1
ATOM 1626 C C . MET B 1 1 ? 10.586 33.469 3.617 1 47.78 1 MET B C 1
ATOM 1628 O O . MET B 1 1 ? 9.562 32.906 3.252 1 47.78 1 MET B O 1
ATOM 1632 N N . PRO B 1 2 ? 11.852 32.938 3.598 1 57.69 2 PRO B N 1
ATOM 1633 C CA . PRO B 1 2 ? 11.852 31.484 3.355 1 57.69 2 PRO B CA 1
ATOM 1634 C C . PRO B 1 2 ? 10.992 30.719 4.352 1 57.69 2 PRO B C 1
ATOM 1636 O O . PRO B 1 2 ? 10.859 31.125 5.508 1 57.69 2 PRO B O 1
ATOM 1639 N N . LYS B 1 3 ? 10.164 29.891 3.93 1 72.12 3 LYS B N 1
ATOM 1640 C CA . LYS B 1 3 ? 9.289 29.125 4.812 1 72.12 3 LYS B CA 1
ATOM 1641 C C . LYS B 1 3 ? 10.102 28.328 5.836 1 72.12 3 LYS B C 1
ATOM 1643 O O . LYS B 1 3 ? 11.141 27.75 5.5 1 72.12 3 LYS B O 1
ATOM 1648 N N . PRO B 1 4 ? 9.828 28.484 7.078 1 88.31 4 PRO B N 1
ATOM 1649 C CA . PRO B 1 4 ? 10.562 27.766 8.117 1 88.31 4 PRO B CA 1
ATOM 1650 C C . PRO B 1 4 ? 10.672 26.266 7.828 1 88.31 4 PRO B C 1
ATOM 1652 O O . PRO B 1 4 ? 9.703 25.641 7.391 1 88.31 4 PRO B O 1
ATOM 1655 N N . LYS B 1 5 ? 11.938 25.828 7.703 1 94.38 5 LYS B N 1
ATOM 1656 C CA . LYS B 1 5 ? 12.25 24.406 7.566 1 94.38 5 LYS B CA 1
ATOM 1657 C C . LYS B 1 5 ? 12.625 23.797 8.914 1 94.38 5 LYS B C 1
ATOM 1659 O O . LYS B 1 5 ? 13.469 24.344 9.633 1 94.38 5 LYS B O 1
ATOM 1664 N N . ILE B 1 6 ? 11.883 22.781 9.312 1 97 6 ILE B N 1
ATOM 1665 C CA . ILE B 1 6 ? 12.102 22.125 10.594 1 97 6 ILE B CA 1
ATOM 1666 C C . ILE B 1 6 ? 12.641 20.719 10.359 1 97 6 ILE B C 1
ATOM 1668 O O . ILE B 1 6 ? 11.984 19.891 9.727 1 97 6 ILE B O 1
ATOM 1672 N N . LYS B 1 7 ? 13.875 20.469 10.812 1 97.19 7 LYS B N 1
ATOM 1673 C CA . LYS B 1 7 ? 14.438 19.125 10.742 1 97.19 7 LYS B CA 1
ATOM 1674 C C . LYS B 1 7 ? 13.695 18.172 11.68 1 97.19 7 LYS B C 1
ATOM 1676 O O . LYS B 1 7 ? 13.391 18.516 12.82 1 97.19 7 LYS B O 1
ATOM 1681 N N . LEU B 1 8 ? 13.391 17 11.203 1 97.88 8 LEU B N 1
ATOM 1682 C CA . LEU B 1 8 ? 12.711 16 12.016 1 97.88 8 LEU B CA 1
ATOM 1683 C C . LEU B 1 8 ? 13.711 15.062 12.68 1 97.88 8 LEU B C 1
ATOM 1685 O O . LEU B 1 8 ? 14.789 14.812 12.141 1 97.88 8 LEU B O 1
ATOM 1689 N N . PRO B 1 9 ? 13.359 14.57 13.859 1 95.88 9 PRO B N 1
ATOM 1690 C CA . PRO B 1 9 ? 14.227 13.547 14.453 1 95.88 9 PRO B CA 1
ATOM 1691 C C . PRO B 1 9 ? 14.367 12.312 13.57 1 95.88 9 PRO B C 1
ATOM 1693 O O . PRO B 1 9 ? 13.406 11.914 12.898 1 95.88 9 PRO B O 1
ATOM 1696 N N . GLU B 1 10 ? 15.539 11.711 13.594 1 91.75 10 GLU B N 1
ATOM 1697 C CA . GLU B 1 10 ? 15.742 10.492 12.828 1 91.75 10 GLU B CA 1
ATOM 1698 C C . GLU B 1 10 ? 14.891 9.344 13.375 1 91.75 10 GLU B C 1
ATOM 1700 O O . GLU B 1 10 ? 14.797 9.164 14.586 1 91.75 10 GLU B O 1
ATOM 1705 N N . PRO B 1 11 ? 14.266 8.695 12.453 1 87.69 11 PRO B N 1
ATOM 1706 C CA . PRO B 1 11 ? 13.523 7.531 12.945 1 87.69 11 PRO B CA 1
ATOM 1707 C C . PRO B 1 11 ? 14.43 6.465 13.555 1 87.69 11 PRO B C 1
ATOM 1709 O O . PRO B 1 11 ? 15.625 6.434 13.266 1 87.69 11 PRO B O 1
ATOM 1712 N N . SER B 1 12 ? 13.844 5.688 14.477 1 85.44 12 SER B N 1
ATOM 1713 C CA . SER B 1 12 ? 14.586 4.566 15.039 1 85.44 12 SER B CA 1
ATOM 1714 C C . SER B 1 12 ? 14.508 3.342 14.133 1 85.44 12 SER B C 1
ATOM 1716 O O . SER B 1 12 ? 13.531 2.594 14.172 1 85.44 12 SER B O 1
ATOM 1718 N N . PHE B 1 13 ? 15.586 3.023 13.445 1 83.25 13 PHE B N 1
ATOM 1719 C CA . PHE B 1 13 ? 15.617 1.919 12.492 1 83.25 13 PHE B CA 1
ATOM 1720 C C . PHE B 1 13 ? 15.844 0.592 13.203 1 83.25 13 PHE B C 1
ATOM 1722 O O . PHE B 1 13 ? 15.992 -0.449 12.562 1 83.25 13 PHE B O 1
ATOM 1729 N N . GLU B 1 14 ? 15.758 0.703 14.516 1 80.88 14 GLU B N 1
ATOM 1730 C CA . GLU B 1 14 ? 15.969 -0.496 15.32 1 80.88 14 GLU B CA 1
ATOM 1731 C C . GLU B 1 14 ? 14.664 -1.256 15.531 1 80.88 14 GLU B C 1
ATOM 1733 O O . GLU B 1 14 ? 14.68 -2.434 15.891 1 80.88 14 GLU B O 1
ATOM 1738 N N . THR B 1 15 ? 13.609 -0.562 15.266 1 84 15 THR B N 1
ATOM 1739 C CA . THR B 1 15 ? 12.344 -1.272 15.383 1 84 15 THR B CA 1
ATOM 1740 C C . THR B 1 15 ? 12.141 -2.223 14.211 1 84 15 THR B C 1
ATOM 1742 O O . THR B 1 15 ? 12.609 -1.953 13.102 1 84 15 THR B O 1
ATOM 1745 N N . CYS B 1 16 ? 11.445 -3.281 14.516 1 92 16 CYS B N 1
ATOM 1746 C CA . CYS B 1 16 ? 11.25 -4.32 13.508 1 92 16 CYS B CA 1
ATOM 1747 C C . CYS B 1 16 ? 10.633 -3.742 12.242 1 92 16 CYS B C 1
ATOM 1749 O O . CYS B 1 16 ? 11.164 -3.941 11.141 1 92 16 CYS B O 1
ATOM 1751 N N . LEU B 1 17 ? 9.625 -2.924 12.367 1 97.06 17 LEU B N 1
ATOM 1752 C CA . LEU B 1 17 ? 8.922 -2.416 11.188 1 97.06 17 LEU B CA 1
ATOM 1753 C C . LEU B 1 17 ? 9.828 -1.509 10.367 1 97.06 17 LEU B C 1
ATOM 1755 O O . LEU B 1 17 ? 9.945 -1.677 9.148 1 97.06 17 LEU B O 1
ATOM 1759 N N . LEU B 1 18 ? 10.539 -0.541 11.016 1 97.38 18 LEU B N 1
ATOM 1760 C CA . LEU B 1 18 ? 11.344 0.417 10.258 1 97.38 18 LEU B CA 1
ATOM 1761 C C . LEU B 1 18 ? 12.539 -0.266 9.617 1 97.38 18 LEU B C 1
ATOM 1763 O O . LEU B 1 18 ? 12.977 0.123 8.531 1 97.38 18 LEU B O 1
ATOM 1767 N N . LYS B 1 19 ? 13.039 -1.315 10.305 1 97 19 LYS B N 1
ATOM 1768 C CA . LYS B 1 19 ? 14.109 -2.098 9.688 1 97 19 LYS B CA 1
ATOM 1769 C C . LYS B 1 19 ? 13.625 -2.766 8.398 1 97 19 LYS B C 1
ATOM 1771 O O . LYS B 1 19 ? 14.305 -2.711 7.375 1 97 19 LYS B O 1
ATOM 1776 N N . ILE B 1 20 ? 12.477 -3.391 8.453 1 98.06 20 ILE B N 1
ATOM 1777 C CA . ILE B 1 20 ? 11.922 -4.082 7.289 1 98.06 20 ILE B CA 1
ATOM 1778 C C . ILE B 1 20 ? 11.656 -3.08 6.168 1 98.06 20 ILE B C 1
ATOM 1780 O O . ILE B 1 20 ? 11.984 -3.336 5.008 1 98.06 20 ILE B O 1
ATOM 1784 N N . ILE B 1 21 ? 11.086 -1.9 6.523 1 98.44 21 ILE B N 1
ATOM 1785 C CA . ILE B 1 21 ? 10.812 -0.868 5.527 1 98.44 21 ILE B CA 1
ATOM 1786 C C . ILE B 1 21 ? 12.117 -0.385 4.914 1 98.44 21 ILE B C 1
ATOM 1788 O O . ILE B 1 21 ? 12.211 -0.21 3.695 1 98.44 21 ILE B O 1
ATOM 1792 N N . SER B 1 22 ? 13.164 -0.187 5.727 1 97.5 22 SER B N 1
ATOM 1793 C CA . SER B 1 22 ? 14.438 0.335 5.234 1 97.5 22 SER B CA 1
ATOM 1794 C C . SER B 1 22 ? 15.133 -0.672 4.328 1 97.5 22 SER B C 1
ATOM 1796 O O . SER B 1 22 ? 15.891 -0.29 3.438 1 97.5 22 SER B O 1
ATOM 1798 N N . GLU B 1 23 ? 14.867 -1.97 4.5 1 97.44 23 GLU B N 1
ATOM 1799 C CA . GLU B 1 23 ? 15.539 -3.02 3.74 1 97.44 23 GLU B CA 1
ATOM 1800 C C . GLU B 1 23 ? 14.734 -3.41 2.504 1 97.44 23 GLU B C 1
ATOM 1802 O O . GLU B 1 23 ? 15.242 -4.105 1.622 1 97.44 23 GLU B O 1
ATOM 1807 N N . ARG B 1 24 ? 13.492 -2.975 2.449 1 98.19 24 ARG B N 1
ATOM 1808 C CA . ARG B 1 24 ? 12.641 -3.295 1.305 1 98.19 24 ARG B CA 1
ATOM 1809 C C . ARG B 1 24 ? 13.203 -2.693 0.021 1 98.19 24 ARG B C 1
ATOM 1811 O O . ARG B 1 24 ? 13.484 -1.495 -0.037 1 98.19 24 ARG B O 1
ATOM 1818 N N . LYS B 1 25 ? 13.398 -3.441 -0.984 1 97.88 25 LYS B N 1
ATOM 1819 C CA . LYS B 1 25 ? 13.766 -3.016 -2.332 1 97.88 25 LYS B CA 1
ATOM 1820 C C . LYS B 1 25 ? 13.203 -3.969 -3.383 1 97.88 25 LYS B C 1
ATOM 1822 O O . LYS B 1 25 ? 12.828 -5.102 -3.064 1 97.88 25 LYS B O 1
ATOM 1827 N N . SER B 1 26 ? 13.141 -3.482 -4.605 1 98.5 26 SER B N 1
ATOM 1828 C CA . SER B 1 26 ? 12.703 -4.34 -5.703 1 98.5 26 SER B CA 1
ATOM 1829 C C . SER B 1 26 ? 13.82 -5.273 -6.152 1 98.5 26 SER B C 1
ATOM 1831 O O . SER B 1 26 ? 14.938 -4.832 -6.402 1 98.5 26 SER B O 1
ATOM 1833 N N . HIS B 1 27 ? 13.516 -6.531 -6.164 1 98.75 27 HIS B N 1
ATOM 1834 C CA . HIS B 1 27 ? 14.445 -7.555 -6.617 1 98.75 27 HIS B CA 1
ATOM 1835 C C . HIS B 1 27 ? 13.961 -8.211 -7.902 1 98.75 27 HIS B C 1
ATOM 1837 O O . HIS B 1 27 ? 12.805 -8.633 -7.992 1 98.75 27 HIS B O 1
ATOM 1843 N N . ARG B 1 28 ? 14.82 -8.344 -8.844 1 98.69 28 ARG B N 1
ATOM 1844 C CA . ARG B 1 28 ? 14.438 -8.914 -10.133 1 98.69 28 ARG B CA 1
ATOM 1845 C C . ARG B 1 28 ? 15.289 -10.133 -10.461 1 98.69 28 ARG B C 1
ATOM 1847 O O . ARG B 1 28 ? 15.266 -10.625 -11.594 1 98.69 28 ARG B O 1
ATOM 1854 N N . LYS B 1 29 ? 16.078 -10.562 -9.539 1 98.62 29 LYS B N 1
ATOM 1855 C CA . LYS B 1 29 ? 16.906 -11.766 -9.664 1 98.62 29 LYS B CA 1
ATOM 1856 C C . LYS B 1 29 ? 16.672 -12.711 -8.484 1 98.62 29 LYS B C 1
ATOM 1858 O O . LYS B 1 29 ? 16.672 -12.281 -7.332 1 98.62 29 LYS B O 1
ATOM 1863 N N . TYR B 1 30 ? 16.547 -13.984 -8.781 1 98.62 30 TYR B N 1
ATOM 1864 C CA . TYR B 1 30 ? 16.234 -14.977 -7.754 1 98.62 30 TYR B CA 1
ATOM 1865 C C . TYR B 1 30 ? 17.156 -16.188 -7.855 1 98.62 30 TYR B C 1
ATOM 1867 O O . TYR B 1 30 ? 17.594 -16.547 -8.945 1 98.62 30 TYR B O 1
ATOM 1875 N N . ARG B 1 31 ? 17.406 -16.75 -6.73 1 98.38 31 ARG B N 1
ATOM 1876 C CA . ARG B 1 31 ? 18.094 -18.047 -6.727 1 98.38 31 ARG B CA 1
ATOM 1877 C C . ARG B 1 31 ? 17.172 -19.141 -7.258 1 98.38 31 ARG B C 1
ATOM 1879 O O . ARG B 1 31 ? 15.953 -19.047 -7.133 1 98.38 31 ARG B O 1
ATOM 1886 N N . LYS B 1 32 ? 17.844 -20.172 -7.816 1 97.56 32 LYS B N 1
ATOM 1887 C CA . LYS B 1 32 ? 17.094 -21.328 -8.312 1 97.56 32 LYS B CA 1
ATOM 1888 C C . LYS B 1 32 ? 16.734 -22.281 -7.18 1 97.56 32 LYS B C 1
ATOM 1890 O O . LYS B 1 32 ? 17.203 -23.422 -7.148 1 97.56 32 LYS B O 1
ATOM 1895 N N . GLU B 1 33 ? 15.977 -21.812 -6.254 1 98.44 33 GLU B N 1
ATOM 1896 C CA . GLU B 1 33 ? 15.508 -22.562 -5.09 1 98.44 33 GLU B CA 1
ATOM 1897 C C . GLU B 1 33 ? 13.992 -22.422 -4.918 1 98.44 33 GLU B C 1
ATOM 1899 O O . GLU B 1 33 ? 13.43 -21.359 -5.156 1 98.44 33 GLU B O 1
ATOM 1904 N N . PRO B 1 34 ? 13.398 -23.562 -4.551 1 98.75 34 PRO B N 1
ATOM 1905 C CA . PRO B 1 34 ? 11.953 -23.469 -4.305 1 98.75 34 PRO B CA 1
ATOM 1906 C C . PRO B 1 34 ? 11.617 -22.719 -3.023 1 98.75 34 PRO B C 1
ATOM 1908 O O . PRO B 1 34 ? 12.484 -22.531 -2.168 1 98.75 34 PRO B O 1
ATOM 1911 N N . LEU B 1 35 ? 10.414 -22.297 -2.967 1 98.81 35 LEU B N 1
ATOM 1912 C CA . LEU B 1 35 ? 9.898 -21.766 -1.707 1 98.81 35 LEU B CA 1
ATOM 1913 C C . LEU B 1 35 ? 9.367 -22.891 -0.824 1 98.81 35 LEU B C 1
ATOM 1915 O O . LEU B 1 35 ? 8.891 -23.906 -1.328 1 98.81 35 LEU B O 1
ATOM 1919 N N . ALA B 1 36 ? 9.5 -22.672 0.461 1 98.5 36 ALA B N 1
ATOM 1920 C CA . ALA B 1 36 ? 8.727 -23.5 1.389 1 98.5 36 ALA B CA 1
ATOM 1921 C C . ALA B 1 36 ? 7.254 -23.109 1.385 1 98.5 36 ALA B C 1
ATOM 1923 O O . ALA B 1 36 ? 6.918 -21.953 1.128 1 98.5 36 ALA B O 1
ATOM 1924 N N . LEU B 1 37 ? 6.414 -24.109 1.663 1 98.38 37 LEU B N 1
ATOM 1925 C CA . LEU B 1 37 ? 4.984 -23.828 1.703 1 98.38 37 LEU B CA 1
ATOM 1926 C C . LEU B 1 37 ? 4.672 -22.75 2.723 1 98.38 37 LEU B C 1
ATOM 1928 O O . LEU B 1 37 ? 3.773 -21.922 2.51 1 98.38 37 LEU B O 1
ATOM 1932 N N . ASN B 1 38 ? 5.406 -22.688 3.863 1 97.75 38 ASN B N 1
ATOM 1933 C CA . ASN B 1 38 ? 5.207 -21.688 4.895 1 97.75 38 ASN B CA 1
ATOM 1934 C C . ASN B 1 38 ? 5.531 -20.281 4.383 1 97.75 38 ASN B C 1
ATOM 1936 O O . ASN B 1 38 ? 4.914 -19.297 4.801 1 97.75 38 ASN B O 1
ATOM 1940 N N . GLU B 1 39 ? 6.52 -20.156 3.527 1 98.19 39 GLU B N 1
ATOM 1941 C CA . GLU B 1 39 ? 6.859 -18.875 2.924 1 98.19 39 GLU B CA 1
ATOM 1942 C C . GLU B 1 39 ? 5.73 -18.375 2.029 1 98.19 39 GLU B C 1
ATOM 1944 O O . GLU B 1 39 ? 5.324 -17.203 2.127 1 98.19 39 GLU B O 1
ATOM 1949 N N . LEU B 1 40 ? 5.203 -19.281 1.192 1 98.69 40 LEU B N 1
ATOM 1950 C CA . LEU B 1 40 ? 4.047 -18.953 0.368 1 98.69 40 LEU B CA 1
ATOM 1951 C C . LEU B 1 40 ? 2.857 -18.547 1.236 1 98.69 40 LEU B C 1
ATOM 1953 O O . LEU B 1 40 ? 2.199 -17.547 0.968 1 98.69 40 LEU B O 1
ATOM 1957 N N . SER B 1 41 ? 2.627 -19.344 2.252 1 98.69 41 SER B N 1
ATOM 1958 C CA . SER B 1 41 ? 1.522 -19.125 3.178 1 98.69 41 SER B CA 1
ATOM 1959 C C . SER B 1 41 ? 1.608 -17.734 3.812 1 98.69 41 SER B C 1
ATOM 1961 O O . SER B 1 41 ? 0.616 -17 3.859 1 98.69 41 SER B O 1
ATOM 1963 N N . THR B 1 42 ? 2.764 -17.344 4.293 1 98.56 42 THR B N 1
ATOM 1964 C CA . THR B 1 42 ? 2.982 -16.078 4.988 1 98.56 42 THR B CA 1
ATOM 1965 C C . THR B 1 42 ? 2.75 -14.906 4.047 1 98.56 42 THR B C 1
ATOM 1967 O O . THR B 1 42 ? 2.107 -13.922 4.422 1 98.56 42 THR B O 1
ATOM 1970 N N . VAL B 1 43 ? 3.238 -15.008 2.84 1 98.81 43 VAL B N 1
ATOM 1971 C CA . VAL B 1 43 ? 3.078 -13.922 1.879 1 98.81 43 VAL B CA 1
ATOM 1972 C C . VAL B 1 43 ? 1.605 -13.781 1.504 1 98.81 43 VAL B C 1
ATOM 1974 O O . VAL B 1 43 ? 1.085 -12.664 1.43 1 98.81 43 VAL B O 1
ATOM 1977 N N . LEU B 1 44 ? 0.914 -14.883 1.295 1 98.88 44 LEU B N 1
ATOM 1978 C CA . LEU B 1 44 ? -0.493 -14.836 0.914 1 98.88 44 LEU B CA 1
ATOM 1979 C C . LEU B 1 44 ? -1.342 -14.25 2.039 1 98.88 44 LEU B C 1
ATOM 1981 O O . LEU B 1 44 ? -2.197 -13.398 1.799 1 98.88 44 LEU B O 1
ATOM 1985 N N . TRP B 1 45 ? -1.116 -14.68 3.258 1 98.75 45 TRP B N 1
ATOM 1986 C CA . TRP B 1 45 ? -1.872 -14.109 4.367 1 98.75 45 TRP B CA 1
ATOM 1987 C C . TRP B 1 45 ? -1.605 -12.617 4.496 1 98.75 45 TRP B C 1
ATOM 1989 O O . TRP B 1 45 ? -2.537 -11.82 4.66 1 98.75 45 TRP B O 1
ATOM 1999 N N . SER B 1 46 ? -0.337 -12.234 4.434 1 98.75 46 SER B N 1
ATOM 2000 C CA . SER B 1 46 ? 0.021 -10.828 4.539 1 98.75 46 SER B CA 1
ATOM 2001 C C . SER B 1 46 ? -0.679 -9.992 3.469 1 98.75 46 SER B C 1
ATOM 2003 O O . SER B 1 46 ? -0.986 -8.82 3.689 1 98.75 46 SER B O 1
ATOM 2005 N N . SER B 1 47 ? -0.889 -10.57 2.314 1 98.81 47 SER B N 1
ATOM 2006 C CA . SER B 1 47 ? -1.49 -9.859 1.189 1 98.81 47 SER B CA 1
ATOM 2007 C C . SER B 1 47 ? -2.967 -9.57 1.441 1 98.81 47 SER B C 1
ATOM 2009 O O . SER B 1 47 ? -3.404 -8.422 1.351 1 98.81 47 SER B O 1
ATOM 2011 N N . TYR B 1 48 ? -3.697 -10.617 1.851 1 98.81 48 TYR B N 1
ATOM 2012 C CA . TYR B 1 48 ? -5.145 -10.422 1.848 1 98.81 48 TYR B CA 1
ATOM 2013 C C . TYR B 1 48 ? -5.82 -11.336 2.854 1 98.81 48 TYR B C 1
ATOM 2015 O O . TYR B 1 48 ? -7.016 -11.625 2.738 1 98.81 48 TYR B O 1
ATOM 2023 N N . GLY B 1 49 ? -5.168 -11.82 3.809 1 98.5 49 GLY B N 1
ATOM 2024 C CA . GLY B 1 49 ? -5.688 -12.75 4.797 1 98.5 49 GLY B CA 1
ATOM 2025 C C . GLY B 1 49 ? -6.773 -12.156 5.668 1 98.5 49 GLY B C 1
ATOM 2026 O O . GLY B 1 49 ? -6.891 -10.938 5.773 1 98.5 49 GLY B O 1
ATOM 2027 N N . CYS B 1 50 ? -7.539 -12.992 6.305 1 97.88 50 CYS B N 1
ATOM 2028 C CA . CYS B 1 50 ? -8.555 -12.594 7.273 1 97.88 50 CYS B CA 1
ATOM 2029 C C . CYS B 1 50 ? -7.941 -12.375 8.648 1 97.88 50 CYS B C 1
ATOM 2031 O O . CYS B 1 50 ? -7.066 -13.133 9.07 1 97.88 50 CYS B O 1
ATOM 2033 N N . ILE B 1 51 ? -8.352 -11.344 9.32 1 96.56 51 ILE B N 1
ATOM 2034 C CA . ILE B 1 51 ? -7.879 -11.047 10.664 1 96.56 51 ILE B CA 1
ATOM 2035 C C . ILE B 1 51 ? -8.75 -11.773 11.688 1 96.56 51 ILE B C 1
ATOM 2037 O O . ILE B 1 51 ? -8.234 -12.328 12.664 1 96.56 51 ILE B O 1
ATOM 2041 N N . ASP B 1 52 ? -10.047 -11.703 11.43 1 93.12 52 ASP B N 1
ATOM 2042 C CA . ASP B 1 52 ? -10.984 -12.375 12.328 1 93.12 52 ASP B CA 1
ATOM 2043 C C . ASP B 1 52 ? -11.617 -13.586 11.656 1 93.12 52 ASP B C 1
ATOM 2045 O O . ASP B 1 52 ? -11.5 -13.758 10.445 1 93.12 52 ASP B O 1
ATOM 2049 N N . GLU B 1 53 ? -12.297 -14.43 12.367 1 89.56 53 GLU B N 1
ATOM 2050 C CA . GLU B 1 53 ? -12.852 -15.695 11.883 1 89.56 53 GLU B CA 1
ATOM 2051 C C . GLU B 1 53 ? -13.914 -15.461 10.82 1 89.56 53 GLU B C 1
ATOM 2053 O O . GLU B 1 53 ? -14.055 -16.25 9.883 1 89.56 53 GLU B O 1
ATOM 2058 N N . ASP B 1 54 ? -14.609 -14.383 10.969 1 93 54 ASP B N 1
ATOM 2059 C CA . ASP B 1 54 ? -15.672 -14.117 10.008 1 93 54 ASP B CA 1
ATOM 2060 C C . ASP B 1 54 ? -15.172 -13.242 8.859 1 93 54 ASP B C 1
ATOM 2062 O O . ASP B 1 54 ? -15.953 -12.859 7.984 1 93 54 ASP B O 1
ATOM 2066 N N . CYS B 1 55 ? -13.922 -12.93 8.891 1 96.06 55 CYS B N 1
ATOM 2067 C CA . CYS B 1 55 ? -13.227 -12.219 7.828 1 96.06 55 CYS B CA 1
ATOM 2068 C C . CYS B 1 55 ? -13.844 -10.844 7.602 1 96.06 55 CYS B C 1
ATOM 2070 O O . CYS B 1 55 ? -13.875 -10.344 6.473 1 96.06 55 CYS B O 1
ATOM 2072 N N . ARG B 1 56 ? -14.398 -10.25 8.688 1 95.62 56 ARG B N 1
ATOM 2073 C CA . ARG B 1 56 ? -14.906 -8.883 8.562 1 95.62 56 ARG B CA 1
ATOM 2074 C C . ARG B 1 56 ? -13.773 -7.902 8.273 1 95.62 56 ARG B C 1
ATOM 2076 O O . ARG B 1 56 ? -13.992 -6.871 7.637 1 95.62 56 ARG B O 1
ATOM 2083 N N . ARG B 1 57 ? -12.641 -8.227 8.781 1 97.38 57 ARG B N 1
ATOM 2084 C CA . ARG B 1 57 ? -11.438 -7.441 8.516 1 97.38 57 ARG B CA 1
ATOM 2085 C C . ARG B 1 57 ? -10.375 -8.281 7.824 1 97.38 57 ARG B C 1
ATOM 2087 O O . ARG B 1 57 ? -10.258 -9.484 8.078 1 97.38 57 ARG B O 1
ATOM 2094 N N . ARG B 1 58 ? -9.617 -7.656 7.043 1 98.5 58 ARG B N 1
ATOM 2095 C CA . ARG B 1 58 ? -8.484 -8.289 6.375 1 98.5 58 ARG B CA 1
ATOM 2096 C C . ARG B 1 58 ? -7.195 -7.523 6.633 1 98.5 58 ARG B C 1
ATOM 2098 O O . ARG B 1 58 ? -7.191 -6.527 7.359 1 98.5 58 ARG B O 1
ATOM 2105 N N . THR B 1 59 ? -6.109 -8.016 6.113 1 98.75 59 THR B N 1
ATOM 2106 C CA . THR B 1 59 ? -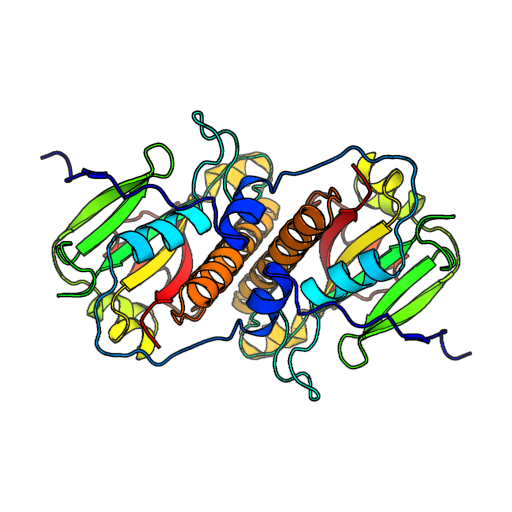4.766 -7.516 6.383 1 98.75 59 THR B CA 1
ATOM 2107 C C . THR B 1 59 ? -4.582 -6.117 5.797 1 98.75 59 THR B C 1
ATOM 2109 O O . THR B 1 59 ? -3.621 -5.422 6.129 1 98.75 59 THR B O 1
ATOM 2112 N N . VAL B 1 60 ? -5.496 -5.676 4.93 1 98.88 60 VAL B N 1
ATOM 2113 C CA . VAL B 1 60 ? -5.426 -4.348 4.328 1 98.88 60 VAL B CA 1
ATOM 2114 C C . VAL B 1 60 ? -6.789 -3.666 4.418 1 98.88 60 VAL B C 1
ATOM 2116 O O . VAL B 1 60 ? -7.816 -4.336 4.559 1 98.88 60 VAL B O 1
ATOM 2119 N N . PRO B 1 61 ? -6.793 -2.314 4.387 1 98.81 61 PRO B N 1
ATOM 2120 C CA . PRO B 1 61 ? -8.086 -1.624 4.324 1 98.81 61 PRO B CA 1
ATOM 2121 C C . PRO B 1 61 ? -8.797 -1.818 2.986 1 98.81 61 PRO B C 1
ATOM 2123 O O . PRO B 1 61 ? -8.164 -2.197 1.998 1 98.81 61 PRO B O 1
ATOM 2126 N N . SER B 1 62 ? -10.023 -1.65 2.986 1 98.75 62 SER B N 1
ATOM 2127 C CA . SER B 1 62 ? -10.867 -1.688 1.796 1 98.75 62 SER B CA 1
ATOM 2128 C C . SER B 1 62 ? -12.008 -0.681 1.896 1 98.75 62 SER B C 1
ATOM 2130 O O . SER B 1 62 ? -12.648 -0.56 2.943 1 98.75 62 SER B O 1
ATOM 2132 N N . ALA B 1 63 ? -12.133 0.144 0.824 1 98.38 63 ALA B N 1
ATOM 2133 C CA . ALA B 1 63 ? -13.211 1.13 0.812 1 98.38 63 ALA B CA 1
ATOM 2134 C C . ALA B 1 63 ? -14.562 0.469 1.065 1 98.38 63 ALA B C 1
ATOM 2136 O O . ALA B 1 63 ? -14.984 -0.409 0.308 1 98.38 63 ALA B O 1
ATOM 2137 N N . GLY B 1 64 ? -15.172 0.854 2.211 1 97.12 64 GLY B N 1
ATOM 2138 C CA . GLY B 1 64 ? -16.484 0.322 2.529 1 97.12 64 GLY B CA 1
ATOM 2139 C C . GLY B 1 64 ? -16.469 -1.16 2.852 1 97.12 64 GLY B C 1
ATOM 2140 O O . GLY B 1 64 ? -17.5 -1.817 2.838 1 97.12 64 GLY B O 1
ATOM 2141 N N . ALA B 1 65 ? -15.242 -1.728 3.012 1 97.62 65 ALA B N 1
ATOM 2142 C CA . ALA B 1 65 ? -15.07 -3.158 3.25 1 97.62 65 ALA B CA 1
ATOM 2143 C C . ALA B 1 65 ? -15.688 -3.98 2.123 1 97.62 65 ALA B C 1
ATOM 2145 O O . ALA B 1 65 ? -16.297 -5.023 2.371 1 97.62 65 ALA B O 1
ATOM 2146 N N . THR B 1 66 ? -15.586 -3.473 0.892 1 98.31 66 THR B N 1
ATOM 2147 C CA . THR B 1 66 ? -16.141 -4.188 -0.248 1 98.31 66 THR B CA 1
ATOM 2148 C C . THR B 1 66 ? -15.25 -5.359 -0.645 1 98.31 66 THR B C 1
ATOM 2150 O O . THR B 1 66 ? -15.688 -6.27 -1.353 1 98.31 66 THR B O 1
ATOM 2153 N N . TYR B 1 67 ? -13.977 -5.328 -0.282 1 98.38 67 TYR B N 1
ATOM 2154 C CA . TYR B 1 67 ? -12.984 -6.371 -0.511 1 98.38 67 TYR B CA 1
ATOM 2155 C C . TYR B 1 67 ? -13.125 -6.961 -1.908 1 98.38 67 TYR B C 1
ATOM 2157 O O . TYR B 1 67 ? -13.414 -8.148 -2.059 1 98.38 67 TYR B O 1
ATOM 2165 N N . PRO B 1 68 ? -12.734 -6.152 -2.918 1 98.88 68 PRO B N 1
ATOM 2166 C CA . PRO B 1 68 ? -12.969 -6.59 -4.293 1 98.88 68 PRO B CA 1
ATOM 2167 C C . PRO B 1 68 ? -11.867 -7.508 -4.82 1 98.88 68 PRO B C 1
ATOM 2169 O O . PRO B 1 68 ? -12.008 -8.102 -5.895 1 98.88 68 PRO B O 1
ATOM 2172 N N . MET B 1 69 ? -10.812 -7.777 -4.098 1 98.94 69 MET B N 1
ATOM 2173 C CA . MET B 1 69 ? -9.609 -8.398 -4.652 1 98.94 69 MET B CA 1
ATOM 2174 C C . MET B 1 69 ? -9.75 -9.914 -4.688 1 98.94 69 MET B C 1
ATOM 2176 O O . MET B 1 69 ? -10.375 -10.508 -3.805 1 98.94 69 MET B O 1
ATOM 2180 N N . GLU B 1 70 ? -9.258 -10.469 -5.691 1 98.88 70 GLU B N 1
ATOM 2181 C CA . GLU B 1 70 ? -9.031 -11.898 -5.863 1 98.88 70 GLU B CA 1
ATOM 2182 C C . GLU B 1 70 ? -7.574 -12.195 -6.211 1 98.88 70 GLU B C 1
ATOM 2184 O O . GLU B 1 70 ? -7.066 -11.727 -7.23 1 98.88 70 GLU B O 1
ATOM 2189 N N . ILE B 1 71 ? -6.934 -13 -5.379 1 98.94 71 ILE B N 1
ATOM 2190 C CA . ILE B 1 71 ? -5.5 -13.242 -5.504 1 98.94 71 ILE B CA 1
ATOM 2191 C C . ILE B 1 71 ? -5.254 -14.625 -6.102 1 98.94 71 ILE B C 1
ATOM 2193 O O . ILE B 1 71 ? -5.832 -15.609 -5.645 1 98.94 71 ILE B O 1
ATOM 2197 N N . PHE B 1 72 ? -4.438 -14.648 -7.109 1 98.94 72 PHE B N 1
ATOM 2198 C CA . PHE B 1 72 ? -4.016 -15.906 -7.727 1 98.94 72 PHE B CA 1
ATOM 2199 C C . PHE B 1 72 ? -2.51 -16.094 -7.602 1 98.94 72 PHE B C 1
ATOM 2201 O O . PHE B 1 72 ? -1.76 -15.117 -7.547 1 98.94 72 PHE B O 1
ATOM 2208 N N . VAL B 1 73 ? -2.057 -17.328 -7.578 1 98.88 73 VAL B N 1
ATOM 2209 C CA . VAL B 1 73 ? -0.627 -17.625 -7.535 1 98.88 73 VAL B CA 1
ATOM 2210 C C . VAL B 1 73 ? -0.272 -18.625 -8.633 1 98.88 73 VAL B C 1
ATOM 2212 O O . VAL B 1 73 ? -0.907 -19.672 -8.75 1 98.88 73 VAL B O 1
ATOM 2215 N N . PHE B 1 74 ? 0.627 -18.219 -9.469 1 98.94 74 PHE B N 1
ATOM 2216 C CA . PHE B 1 74 ? 1.269 -19.109 -10.43 1 98.94 74 PHE B CA 1
ATOM 2217 C C . PHE B 1 74 ? 2.443 -19.844 -9.781 1 98.94 74 PHE B C 1
ATOM 2219 O O . PHE B 1 74 ? 3.381 -19.203 -9.297 1 98.94 74 PHE B O 1
ATOM 2226 N N . VAL B 1 75 ? 2.389 -21.125 -9.711 1 98.88 75 VAL B N 1
ATOM 2227 C CA . VAL B 1 75 ? 3.473 -21.938 -9.18 1 98.88 75 VAL B CA 1
ATOM 2228 C C . VAL B 1 75 ? 4.184 -22.672 -10.32 1 98.88 75 VAL B C 1
ATOM 2230 O O . VAL B 1 75 ? 3.562 -23.422 -11.062 1 98.88 75 VAL B O 1
ATOM 2233 N N . ARG B 1 76 ? 5.406 -22.391 -10.445 1 98.44 76 ARG B N 1
ATOM 2234 C CA . ARG B 1 76 ? 6.207 -23.031 -11.484 1 98.44 76 ARG B CA 1
ATOM 2235 C C . ARG B 1 76 ? 6.535 -24.469 -11.102 1 98.44 76 ARG B C 1
ATOM 2237 O O . ARG B 1 76 ? 6.371 -24.875 -9.953 1 98.44 76 ARG B O 1
ATOM 2244 N N . GLU B 1 77 ? 7.004 -25.234 -12.125 1 98.31 77 GLU B N 1
ATOM 2245 C CA . GLU B 1 77 ? 7.539 -26.562 -11.82 1 98.31 77 GLU B CA 1
ATOM 2246 C C . GLU B 1 77 ? 8.625 -26.484 -10.75 1 98.31 77 GLU B C 1
ATOM 2248 O O . GLU B 1 77 ? 9.578 -25.719 -10.875 1 98.31 77 GLU B O 1
ATOM 2253 N N . ASN B 1 78 ? 8.453 -27.172 -9.664 1 98.19 78 ASN B N 1
ATOM 2254 C CA . ASN B 1 78 ? 9.375 -27.188 -8.531 1 98.19 78 ASN B CA 1
ATOM 2255 C C . ASN B 1 78 ? 9.492 -25.812 -7.879 1 98.19 78 ASN B C 1
ATOM 2257 O O . ASN B 1 78 ? 10.562 -25.453 -7.391 1 98.19 78 ASN B O 1
ATOM 2261 N N . GLY B 1 79 ? 8.453 -25.062 -8.008 1 98.81 79 GLY B N 1
ATOM 2262 C CA . GLY B 1 79 ? 8.492 -23.719 -7.469 1 98.81 79 GLY B CA 1
ATOM 2263 C C . GLY B 1 79 ? 8.273 -23.656 -5.969 1 98.81 79 GLY B C 1
ATOM 2264 O O . GLY B 1 79 ? 8.812 -22.781 -5.289 1 98.81 79 GLY B O 1
ATOM 2265 N N . VAL B 1 80 ? 7.402 -24.5 -5.473 1 98.88 80 VAL B N 1
ATOM 2266 C CA . VAL B 1 80 ? 7.113 -24.609 -4.047 1 98.88 80 VAL B CA 1
ATOM 2267 C C . VAL B 1 80 ? 7.223 -26.062 -3.602 1 98.88 80 VAL B C 1
ATOM 2269 O O . VAL B 1 80 ? 6.656 -26.953 -4.234 1 98.88 80 VAL B O 1
ATOM 2272 N N . ILE B 1 81 ? 7.961 -26.297 -2.529 1 98.75 81 ILE B N 1
ATOM 2273 C CA . ILE B 1 81 ? 8.172 -27.656 -2.031 1 98.75 81 ILE B CA 1
ATOM 2274 C C . ILE B 1 81 ? 6.828 -28.297 -1.708 1 98.75 81 ILE B C 1
ATOM 2276 O O . ILE B 1 81 ? 6.043 -27.766 -0.929 1 98.75 81 ILE B O 1
ATOM 2280 N N . GLY B 1 82 ? 6.516 -29.406 -2.393 1 97.31 82 GLY B N 1
ATOM 2281 C CA . GLY B 1 82 ? 5.332 -30.188 -2.066 1 97.31 82 GLY B CA 1
ATOM 2282 C C . GLY B 1 82 ? 4.078 -29.688 -2.764 1 97.31 82 GLY B C 1
ATOM 2283 O O . GLY B 1 82 ? 2.98 -30.188 -2.508 1 97.31 82 GLY B O 1
ATOM 2284 N N . LEU B 1 83 ? 4.199 -28.75 -3.617 1 98.12 83 LEU B N 1
ATOM 2285 C CA . LEU B 1 83 ? 3.051 -28.203 -4.332 1 98.12 83 LEU B CA 1
ATOM 2286 C C . LEU B 1 83 ? 3.203 -28.406 -5.836 1 98.12 83 LEU B C 1
ATOM 2288 O O . LEU B 1 83 ? 4.238 -28.062 -6.41 1 98.12 83 LEU B O 1
ATOM 2292 N N . GLU B 1 84 ? 2.221 -28.984 -6.5 1 98 84 GLU B N 1
ATOM 2293 C CA . GLU B 1 84 ? 2.248 -29.188 -7.945 1 98 84 GLU B CA 1
ATOM 2294 C C . GLU B 1 84 ? 2.207 -27.844 -8.68 1 98 84 GLU B C 1
ATOM 2296 O O . GLU B 1 84 ? 1.604 -26.891 -8.203 1 98 84 GLU B O 1
ATOM 2301 N N . PRO B 1 85 ? 2.85 -27.781 -9.82 1 98.56 85 PRO B N 1
ATOM 2302 C CA . PRO B 1 85 ? 2.746 -26.547 -10.594 1 98.56 85 PRO B CA 1
ATOM 2303 C C . PRO B 1 85 ? 1.321 -26.266 -11.062 1 98.56 85 PRO B C 1
ATOM 2305 O O . PRO B 1 85 ? 0.564 -27.188 -11.352 1 98.56 85 PRO B O 1
ATOM 2308 N N . GLY B 1 86 ? 0.963 -25.047 -11.164 1 98.56 86 GLY B N 1
ATOM 2309 C CA . GLY B 1 86 ? -0.371 -24.656 -11.594 1 98.56 86 GLY B CA 1
ATOM 2310 C C . GLY B 1 86 ? -0.729 -23.234 -11.203 1 98.56 86 GLY B C 1
ATOM 2311 O O . GLY B 1 86 ? 0.123 -22.469 -10.727 1 98.56 86 GLY B O 1
ATOM 2312 N N . ILE B 1 87 ? -1.901 -22.828 -11.555 1 98.88 87 ILE B N 1
ATOM 2313 C CA . ILE B 1 87 ? -2.506 -21.594 -11.07 1 98.88 87 ILE B CA 1
ATOM 2314 C C . ILE B 1 87 ? -3.461 -21.891 -9.922 1 98.88 87 ILE B C 1
ATOM 2316 O O . ILE B 1 87 ? -4.332 -22.75 -10.039 1 98.88 87 ILE B O 1
ATOM 2320 N N . TYR B 1 88 ? -3.256 -21.25 -8.82 1 98.88 88 TYR B N 1
ATOM 2321 C CA . TYR B 1 88 ? -4.086 -21.438 -7.641 1 98.88 88 TYR B CA 1
ATOM 2322 C C . TYR B 1 88 ? -4.809 -20.141 -7.27 1 98.88 88 TYR B C 1
ATOM 2324 O O . TYR B 1 88 ? -4.234 -19.047 -7.375 1 98.88 88 TYR B O 1
ATOM 2332 N N . TYR B 1 89 ? -6.066 -20.234 -6.875 1 98.88 89 TYR B N 1
ATOM 2333 C CA . TYR B 1 89 ? -6.801 -19.156 -6.23 1 98.88 89 TYR B CA 1
ATOM 2334 C C . TYR B 1 89 ? -6.586 -19.172 -4.723 1 98.88 89 TYR B C 1
ATOM 2336 O O . TYR B 1 89 ? -6.656 -20.219 -4.09 1 98.88 89 TYR B O 1
ATOM 2344 N N . TYR B 1 90 ? -6.285 -18.047 -4.102 1 98.94 90 TYR B N 1
ATOM 2345 C CA . TYR B 1 90 ? -6.18 -17.938 -2.65 1 98.94 90 TYR B CA 1
ATOM 2346 C C . TYR B 1 90 ? -7.543 -17.672 -2.023 1 98.94 90 TYR B C 1
ATOM 2348 O O . TYR B 1 90 ? -8.172 -16.641 -2.316 1 98.94 90 TYR B O 1
ATOM 2356 N N . ASP B 1 91 ? -7.973 -18.484 -1.169 1 98.31 91 ASP B N 1
ATOM 2357 C CA . ASP B 1 91 ? -9.188 -18.312 -0.38 1 98.31 91 ASP B CA 1
ATOM 2358 C C . ASP B 1 91 ? -8.867 -17.812 1.024 1 98.31 91 ASP B C 1
ATOM 2360 O O . ASP B 1 91 ? -8.594 -18.594 1.928 1 98.31 91 ASP B O 1
ATOM 2364 N N . PRO B 1 92 ? -9.023 -16.531 1.294 1 97.75 92 PRO B N 1
ATOM 2365 C CA . PRO B 1 92 ? -8.648 -15.984 2.602 1 97.75 92 PRO B CA 1
ATOM 2366 C C . PRO B 1 92 ? -9.523 -16.516 3.734 1 97.75 92 PRO B C 1
ATOM 2368 O O . PRO B 1 92 ? -9.062 -16.625 4.875 1 97.75 92 PRO B O 1
ATOM 2371 N N . LEU B 1 93 ? -10.766 -16.797 3.48 1 96.75 93 LEU B N 1
ATOM 2372 C CA . LEU B 1 93 ? -11.695 -17.219 4.52 1 96.75 93 LEU B CA 1
ATOM 2373 C C . LEU B 1 93 ? -11.188 -18.484 5.227 1 96.75 93 LEU B C 1
ATOM 2375 O O . LEU B 1 93 ? -11.258 -18.578 6.453 1 96.75 93 LEU B O 1
ATOM 2379 N N . THR B 1 94 ? -10.672 -19.422 4.441 1 96.38 94 THR B N 1
ATOM 2380 C CA . THR B 1 94 ? -10.211 -20.672 5.023 1 96.38 94 THR B CA 1
ATOM 2381 C C . THR B 1 94 ? -8.688 -20.734 5.023 1 96.38 94 THR B C 1
ATOM 2383 O O . THR B 1 94 ? -8.102 -21.766 5.383 1 96.38 94 THR B O 1
ATOM 2386 N N . HIS B 1 95 ? -8.016 -19.625 4.566 1 97.69 95 HIS B N 1
ATOM 2387 C CA . HIS B 1 95 ? -6.57 -19.594 4.395 1 97.69 95 HIS B CA 1
ATOM 2388 C C . HIS B 1 95 ? -6.074 -20.844 3.678 1 97.69 95 HIS B C 1
ATOM 2390 O O . HIS B 1 95 ? -5.262 -21.594 4.219 1 97.69 95 HIS B O 1
ATOM 2396 N N . SER B 1 96 ? -6.531 -20.953 2.441 1 98.44 96 SER B N 1
ATOM 2397 C CA . SER B 1 96 ? -6.238 -22.094 1.574 1 98.44 96 SER B CA 1
ATOM 2398 C C . SER B 1 96 ? -6.055 -21.656 0.126 1 98.44 96 SER B C 1
ATOM 2400 O O . SER B 1 96 ? -6.355 -20.5 -0.222 1 98.44 96 SER B O 1
ATOM 2402 N N . ILE B 1 97 ? -5.516 -22.547 -0.66 1 98.75 97 ILE B N 1
ATOM 2403 C CA . ILE B 1 97 ? -5.434 -22.297 -2.096 1 98.75 97 ILE B CA 1
ATOM 2404 C C . ILE B 1 97 ? -6.176 -23.391 -2.854 1 98.75 97 ILE B C 1
ATOM 2406 O O . ILE B 1 97 ? -6.219 -24.547 -2.41 1 98.75 97 ILE B O 1
ATOM 2410 N N . ILE B 1 98 ? -6.738 -23 -3.938 1 98.62 98 ILE B N 1
ATOM 2411 C CA . ILE B 1 98 ? -7.527 -23.906 -4.773 1 98.62 98 ILE B CA 1
ATOM 2412 C C . ILE B 1 98 ? -6.938 -23.953 -6.18 1 98.62 98 ILE B C 1
ATOM 2414 O O . ILE B 1 98 ? -6.75 -22.906 -6.816 1 98.62 98 ILE B O 1
ATOM 2418 N N . LEU B 1 99 ? -6.684 -25.125 -6.703 1 98.31 99 LEU B N 1
ATOM 2419 C CA . LEU B 1 99 ? -6.137 -25.281 -8.047 1 98.31 99 LEU B CA 1
ATOM 2420 C C . LEU B 1 99 ? -7.172 -24.891 -9.102 1 98.31 99 LEU B C 1
ATOM 2422 O O . LEU B 1 99 ? -8.273 -25.438 -9.117 1 98.31 99 LEU B O 1
ATOM 2426 N N . ILE B 1 100 ? -6.797 -23.984 -9.93 1 97.44 100 ILE B N 1
ATOM 2427 C CA . ILE B 1 100 ? -7.699 -23.516 -10.984 1 97.44 100 ILE B CA 1
ATOM 2428 C C . ILE B 1 100 ? -7.277 -24.109 -12.328 1 97.44 100 ILE B C 1
ATOM 2430 O O . ILE B 1 100 ? -8.117 -24.375 -13.195 1 97.44 100 ILE B O 1
ATOM 2434 N N . ARG B 1 101 ? -5.992 -24.25 -12.484 1 97.25 101 ARG B N 1
ATOM 2435 C CA . ARG B 1 101 ? -5.418 -24.797 -13.711 1 97.25 101 ARG B CA 1
ATOM 2436 C C . ARG B 1 101 ? -4.129 -25.562 -13.43 1 97.25 101 ARG B C 1
ATOM 2438 O O . ARG B 1 101 ? -3.211 -25.031 -12.805 1 97.25 101 ARG B O 1
ATOM 2445 N N . SER B 1 102 ? -4.094 -26.75 -13.898 1 97.31 102 SER B N 1
ATOM 2446 C CA . SER B 1 102 ? -2.924 -27.594 -13.656 1 97.31 102 SER B CA 1
ATOM 2447 C C . SER B 1 102 ? -1.803 -27.266 -14.633 1 97.31 102 SER B C 1
ATOM 2449 O O . SER B 1 102 ? -2.059 -26.781 -15.742 1 97.31 102 SER B O 1
ATOM 2451 N N . GLY B 1 103 ? -0.534 -27.562 -14.156 1 97.69 103 GLY B N 1
ATOM 2452 C CA . GLY B 1 103 ? 0.626 -27.406 -15.023 1 97.69 103 GLY B CA 1
ATOM 2453 C C . GLY B 1 103 ? 1.306 -26.062 -14.875 1 97.69 103 GLY B C 1
ATOM 2454 O O . GLY B 1 103 ? 0.706 -25.109 -14.375 1 97.69 103 GLY B O 1
ATOM 2455 N N . ASP B 1 104 ? 2.484 -26.031 -15.242 1 98.25 104 ASP B N 1
ATOM 2456 C CA . ASP B 1 104 ? 3.293 -24.812 -15.188 1 98.25 104 ASP B CA 1
ATOM 2457 C C . ASP B 1 104 ? 2.869 -23.828 -16.266 1 98.25 104 ASP B C 1
ATOM 2459 O O . ASP B 1 104 ? 3.123 -24.047 -17.453 1 98.25 104 ASP B O 1
ATOM 2463 N N . GLN B 1 105 ? 2.252 -22.719 -15.891 1 98.12 105 GLN B N 1
ATOM 2464 C CA . GLN B 1 105 ? 1.743 -21.719 -16.812 1 98.12 105 GLN B CA 1
ATOM 2465 C C . GLN B 1 105 ? 2.641 -20.484 -16.844 1 98.12 105 GLN B C 1
ATOM 2467 O O . GLN B 1 105 ? 2.273 -19.453 -17.406 1 98.12 105 GLN B O 1
ATOM 2472 N N . ASN B 1 106 ? 3.809 -20.5 -16.234 1 97.88 106 ASN B N 1
ATOM 2473 C CA . ASN B 1 106 ? 4.652 -19.328 -16.031 1 97.88 106 ASN B CA 1
ATOM 2474 C C . ASN B 1 106 ? 5.141 -18.734 -17.344 1 97.88 106 ASN B C 1
ATOM 2476 O O . ASN B 1 106 ? 5.32 -17.516 -17.469 1 97.88 106 ASN B O 1
ATOM 2480 N N . ARG B 1 107 ? 5.406 -19.562 -18.344 1 98.44 107 ARG B N 1
ATOM 2481 C CA . ARG B 1 107 ? 5.852 -19.047 -19.641 1 98.44 107 ARG B CA 1
ATOM 2482 C C . ARG B 1 107 ? 4.781 -18.172 -20.281 1 98.44 107 ARG B C 1
ATOM 2484 O O . ARG B 1 107 ? 5.09 -17.156 -20.891 1 98.44 107 ARG B O 1
ATOM 2491 N N . LYS B 1 108 ? 3.523 -18.609 -20.234 1 98.81 108 LYS B N 1
ATOM 2492 C CA . LYS B 1 108 ? 2.428 -17.797 -20.75 1 98.81 108 LYS B CA 1
ATOM 2493 C C . LYS B 1 108 ? 2.35 -16.453 -20.016 1 98.81 108 LYS B C 1
ATOM 2495 O O . LYS B 1 108 ? 2.139 -15.422 -20.641 1 98.81 108 LYS B O 1
ATOM 2500 N N . LEU B 1 109 ? 2.518 -16.531 -18.672 1 98.94 109 LEU B N 1
ATOM 2501 C CA . LEU B 1 109 ? 2.488 -15.305 -17.875 1 98.94 109 LEU B CA 1
ATOM 2502 C C . LEU B 1 109 ? 3.643 -14.383 -18.266 1 98.94 109 LEU B C 1
ATOM 2504 O O . LEU B 1 109 ? 3.467 -13.172 -18.359 1 98.94 109 LEU B O 1
ATOM 2508 N N . TYR B 1 110 ? 4.797 -14.977 -18.469 1 98.88 110 TYR B N 1
ATOM 2509 C CA . TYR B 1 110 ? 5.98 -14.258 -18.922 1 98.88 110 TYR B CA 1
ATOM 2510 C C . TYR B 1 110 ? 5.688 -13.469 -20.188 1 98.88 110 TYR B C 1
ATOM 2512 O O . TYR B 1 110 ? 5.988 -12.273 -20.281 1 98.88 110 TYR B O 1
ATOM 2520 N N . TYR B 1 111 ? 5.078 -14.086 -21.172 1 98.88 111 TYR B N 1
ATOM 2521 C CA . TYR B 1 111 ? 4.746 -13.414 -22.422 1 98.88 111 TYR B CA 1
ATOM 2522 C C . TYR B 1 111 ? 3.717 -12.312 -22.203 1 98.88 111 TYR B C 1
ATOM 2524 O O . TYR B 1 111 ? 3.834 -11.219 -22.766 1 98.88 111 TYR B O 1
ATOM 2532 N N . ALA B 1 112 ? 2.723 -12.602 -21.344 1 98.94 112 ALA B N 1
ATOM 2533 C CA . ALA B 1 112 ? 1.689 -11.617 -21.047 1 98.94 112 ALA B CA 1
ATOM 2534 C C . ALA B 1 112 ? 2.281 -10.406 -20.328 1 98.94 112 ALA B C 1
ATOM 2536 O O . ALA B 1 112 ? 1.756 -9.297 -20.438 1 98.94 112 ALA B O 1
ATOM 2537 N N . CYS B 1 113 ? 3.387 -10.625 -19.578 1 98.88 113 CYS B N 1
ATOM 2538 C CA . CYS B 1 113 ? 4.066 -9.555 -18.859 1 98.88 113 CYS B CA 1
ATOM 2539 C C . CYS B 1 113 ? 5.176 -8.938 -19.703 1 98.88 113 CYS B C 1
ATOM 2541 O O . CYS B 1 113 ? 6.199 -8.516 -19.172 1 98.88 113 CYS B O 1
ATOM 2543 N N . LEU B 1 114 ? 5.039 -9.031 -20.953 1 98.69 114 LEU B N 1
ATOM 2544 C CA . LEU B 1 114 ? 5.914 -8.359 -21.906 1 98.69 114 LEU B CA 1
ATOM 2545 C C . LEU B 1 114 ? 7.34 -8.891 -21.797 1 98.69 114 LEU B C 1
ATOM 2547 O O . LEU B 1 114 ? 8.297 -8.117 -21.844 1 98.69 114 LEU B O 1
ATOM 2551 N N . ASN B 1 115 ? 7.559 -10.109 -21.531 1 98.75 115 ASN B N 1
ATOM 2552 C CA . ASN B 1 115 ? 8.812 -10.852 -21.547 1 98.75 115 ASN B CA 1
ATOM 2553 C C . ASN B 1 115 ? 9.758 -10.391 -20.438 1 98.75 115 ASN B C 1
ATOM 2555 O O . ASN B 1 115 ? 10.977 -10.375 -20.625 1 98.75 115 ASN B O 1
ATOM 2559 N N . GLN B 1 116 ? 9.227 -9.961 -19.375 1 98.69 116 GLN B N 1
ATOM 2560 C CA . GLN B 1 116 ? 10.055 -9.641 -18.219 1 98.69 116 GLN B CA 1
ATOM 2561 C C . GLN B 1 116 ? 10.625 -10.906 -17.578 1 98.69 116 GLN B C 1
ATOM 2563 O O . GLN B 1 116 ? 9.891 -11.703 -17 1 98.69 116 GLN B O 1
ATOM 2568 N N . LYS B 1 117 ? 11.922 -11.086 -17.578 1 98.62 117 LYS B N 1
ATOM 2569 C CA . LYS B 1 117 ? 12.617 -12.328 -17.266 1 98.62 117 LYS B CA 1
ATOM 2570 C C . LYS B 1 117 ? 12.367 -12.75 -15.82 1 98.62 117 LYS B C 1
ATOM 2572 O O . LYS B 1 117 ? 12.297 -13.938 -15.508 1 98.62 117 LYS B O 1
ATOM 2577 N N . TRP B 1 118 ? 12.234 -11.781 -14.883 1 98.75 118 TRP B N 1
ATOM 2578 C CA . TRP B 1 118 ? 12.039 -12.109 -13.469 1 98.75 118 TRP B CA 1
ATOM 2579 C C . TRP B 1 118 ? 10.688 -12.766 -13.242 1 98.75 118 TRP B C 1
ATOM 2581 O O . TRP B 1 118 ? 10.508 -13.516 -12.273 1 98.75 118 TRP B O 1
ATOM 2591 N N . VAL B 1 119 ? 9.688 -12.555 -14.172 1 98.88 119 VAL B N 1
ATOM 2592 C CA . VAL B 1 119 ? 8.406 -13.242 -14.094 1 98.88 119 VAL B CA 1
ATOM 2593 C C . VAL B 1 119 ? 8.586 -14.719 -14.453 1 98.88 119 VAL B C 1
ATOM 2595 O O . VAL B 1 119 ? 8.008 -15.594 -13.812 1 98.88 119 VAL B O 1
ATOM 2598 N N . LEU B 1 120 ? 9.391 -15.008 -15.414 1 98.62 120 LEU B N 1
ATOM 2599 C CA . LEU B 1 120 ? 9.664 -16.375 -15.859 1 98.62 120 LEU B CA 1
ATOM 2600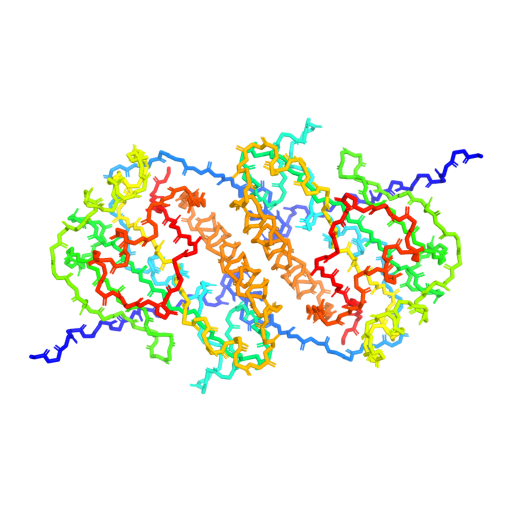 C C . LEU B 1 120 ? 10.484 -17.125 -14.82 1 98.62 120 LEU B C 1
ATOM 2602 O O . LEU B 1 120 ? 10.25 -18.312 -14.594 1 98.62 120 LEU B O 1
ATOM 2606 N N . GLU B 1 121 ? 11.414 -16.453 -14.188 1 98.44 121 GLU B N 1
ATOM 2607 C CA . GLU B 1 121 ? 12.43 -17.109 -13.367 1 98.44 121 GLU B CA 1
ATOM 2608 C C . GLU B 1 121 ? 11.945 -17.297 -11.93 1 98.44 121 GLU B C 1
ATOM 2610 O O . GLU B 1 121 ? 12.453 -18.156 -11.211 1 98.44 121 GLU B O 1
ATOM 2615 N N . ALA B 1 122 ? 11.008 -16.547 -11.492 1 98.88 122 ALA B N 1
ATOM 2616 C CA . ALA B 1 122 ? 10.523 -16.641 -10.117 1 98.88 122 ALA B CA 1
ATOM 2617 C C . ALA B 1 122 ? 9.82 -17.969 -9.867 1 98.88 122 ALA B C 1
ATOM 2619 O O . ALA B 1 122 ? 9.094 -18.469 -10.734 1 98.88 122 ALA B O 1
ATOM 2620 N N . PRO B 1 123 ? 10.031 -18.578 -8.727 1 98.88 123 PRO B N 1
ATOM 2621 C CA . PRO B 1 123 ? 9.336 -19.828 -8.406 1 98.88 123 PRO B CA 1
ATOM 2622 C C . PRO B 1 123 ? 7.82 -19.656 -8.32 1 98.88 123 PRO B C 1
ATOM 2624 O O . PRO B 1 123 ? 7.07 -20.594 -8.586 1 98.88 123 PRO B O 1
ATOM 2627 N N . ILE B 1 124 ? 7.367 -18.469 -7.922 1 98.94 124 ILE B N 1
ATOM 2628 C CA . ILE B 1 124 ? 5.938 -18.172 -7.934 1 98.94 124 ILE B CA 1
ATOM 2629 C C . ILE B 1 124 ? 5.707 -16.75 -8.43 1 98.94 124 ILE B C 1
ATOM 2631 O O . ILE B 1 124 ? 6.609 -15.914 -8.367 1 98.94 124 ILE B O 1
ATOM 2635 N N . ASN B 1 125 ? 4.57 -16.484 -8.945 1 99 125 ASN B N 1
ATOM 2636 C CA . ASN B 1 125 ? 4.043 -15.172 -9.266 1 99 125 ASN B CA 1
ATOM 2637 C C . ASN B 1 125 ? 2.662 -14.953 -8.656 1 99 125 ASN B C 1
ATOM 2639 O O . ASN B 1 125 ? 1.726 -15.695 -8.938 1 99 125 ASN B O 1
ATOM 2643 N N . ILE B 1 126 ? 2.545 -13.992 -7.816 1 99 126 ILE B N 1
ATOM 2644 C CA . ILE B 1 126 ? 1.238 -13.594 -7.305 1 99 126 ILE B CA 1
ATOM 2645 C C . ILE B 1 126 ? 0.596 -12.594 -8.258 1 99 126 ILE B C 1
ATOM 2647 O O . ILE B 1 126 ? 1.234 -11.617 -8.664 1 99 126 ILE B O 1
ATOM 2651 N N . VAL B 1 127 ? -0.607 -12.852 -8.641 1 99 127 VAL B N 1
ATOM 2652 C CA . VAL B 1 127 ? -1.378 -11.945 -9.492 1 99 127 VAL B CA 1
ATOM 2653 C C . VAL B 1 127 ? -2.559 -11.383 -8.703 1 99 127 VAL B C 1
ATOM 2655 O O . VAL B 1 127 ? -3.42 -12.133 -8.242 1 99 127 VAL B O 1
ATOM 2658 N N . ILE B 1 128 ? -2.564 -10.109 -8.539 1 99 128 ILE B N 1
ATOM 2659 C CA . ILE B 1 128 ? -3.66 -9.422 -7.863 1 99 128 ILE B CA 1
ATOM 2660 C C . ILE B 1 128 ? -4.703 -8.984 -8.891 1 99 128 ILE B C 1
ATOM 2662 O O . ILE B 1 128 ? -4.379 -8.305 -9.867 1 99 128 ILE B O 1
ATOM 2666 N N . THR B 1 129 ? -5.914 -9.383 -8.719 1 98.94 129 THR B N 1
ATOM 2667 C CA . THR B 1 129 ? -7.043 -8.977 -9.547 1 98.94 129 THR B CA 1
ATOM 2668 C C . THR B 1 129 ? -8.172 -8.43 -8.688 1 98.94 129 THR B C 1
ATOM 2670 O O . THR B 1 129 ? -8.102 -8.461 -7.457 1 98.94 129 THR B O 1
ATOM 2673 N N . ALA B 1 130 ? -9.164 -7.875 -9.32 1 98.94 130 ALA B N 1
ATOM 2674 C CA . ALA B 1 130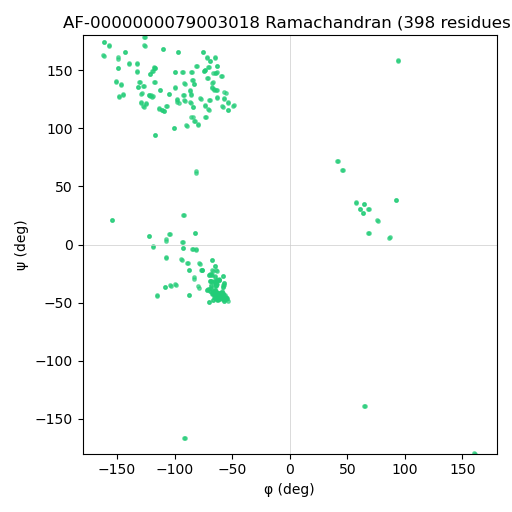 ? -10.32 -7.355 -8.594 1 98.94 130 ALA B CA 1
ATOM 2675 C C . ALA B 1 130 ? -11.602 -7.512 -9.414 1 98.94 130 ALA B C 1
ATOM 2677 O O . ALA B 1 130 ? -11.586 -7.32 -10.633 1 98.94 130 ALA B O 1
ATOM 2678 N N . VAL B 1 131 ? -12.656 -7.914 -8.781 1 98.88 131 VAL B N 1
ATOM 2679 C CA . VAL B 1 131 ? -13.984 -7.746 -9.352 1 98.88 131 VAL B CA 1
ATOM 2680 C C . VAL B 1 131 ? -14.461 -6.312 -9.133 1 98.88 131 VAL B C 1
ATOM 2682 O O . VAL B 1 131 ? -14.93 -5.961 -8.047 1 98.88 131 VAL B O 1
ATOM 2685 N N . TYR B 1 132 ? -14.414 -5.508 -10.172 1 98.25 132 TYR B N 1
ATOM 2686 C CA . TYR B 1 132 ? -14.484 -4.062 -9.977 1 98.25 132 TYR B CA 1
ATOM 2687 C C . TYR B 1 132 ? -15.875 -3.645 -9.508 1 98.25 132 TYR B C 1
ATOM 2689 O O . TYR B 1 132 ? -16.016 -2.66 -8.773 1 98.25 132 TYR B O 1
ATOM 2697 N N . GLU B 1 133 ? -16.938 -4.398 -9.789 1 98.5 133 GLU B N 1
ATOM 2698 C CA . GLU B 1 133 ? -18.312 -4.008 -9.453 1 98.5 133 GLU B CA 1
ATOM 2699 C C . GLU B 1 133 ? -18.547 -4.062 -7.945 1 98.5 133 GLU B C 1
ATOM 2701 O O . GLU B 1 133 ? -19.422 -3.377 -7.426 1 98.5 133 GLU B O 1
ATOM 2706 N N . ARG B 1 134 ? -17.75 -4.941 -7.23 1 98.56 134 ARG B N 1
ATOM 2707 C CA . ARG B 1 134 ? -17.891 -5.023 -5.781 1 98.56 134 ARG B CA 1
ATOM 2708 C C . ARG B 1 134 ? -17.656 -3.664 -5.129 1 98.56 134 ARG B C 1
ATOM 2710 O O . ARG B 1 134 ? -18.25 -3.363 -4.086 1 98.56 134 ARG B O 1
ATOM 2717 N N . THR B 1 135 ? -16.859 -2.775 -5.746 1 98.56 135 THR B N 1
ATOM 2718 C CA . THR B 1 135 ? -16.562 -1.458 -5.199 1 98.56 135 THR B CA 1
ATOM 2719 C C . THR B 1 135 ? -17.266 -0.366 -6 1 98.56 135 THR B C 1
ATOM 2721 O O . THR B 1 135 ? -17.844 0.561 -5.422 1 98.56 135 THR B O 1
ATOM 2724 N N . THR B 1 136 ? -17.375 -0.531 -7.316 1 98.12 136 THR B N 1
ATOM 2725 C CA . THR B 1 136 ? -17.891 0.538 -8.164 1 98.12 136 THR B CA 1
ATOM 2726 C C . THR B 1 136 ? -19.406 0.632 -8.047 1 98.12 136 THR B C 1
ATOM 2728 O O . THR B 1 136 ? -20 1.664 -8.367 1 98.12 136 THR B O 1
ATOM 2731 N N . SER B 1 137 ? -20.047 -0.447 -7.621 1 97.88 137 SER B N 1
ATOM 2732 C CA . SER B 1 137 ? -21.484 -0.392 -7.418 1 97.88 137 SER B CA 1
ATOM 2733 C C . SER B 1 137 ? -21.859 0.6 -6.32 1 97.88 137 SER B C 1
ATOM 2735 O O . SER B 1 137 ? -22.953 1.157 -6.324 1 97.88 137 SER B O 1
ATOM 2737 N N . TRP B 1 138 ? -20.875 0.9 -5.395 1 96.19 138 TRP B N 1
ATOM 2738 C CA . TRP B 1 138 ? -21.109 1.801 -4.27 1 96.19 138 TRP B CA 1
ATOM 2739 C C . TRP B 1 138 ? -20.578 3.195 -4.566 1 96.19 138 TRP B C 1
ATOM 2741 O O . TRP B 1 138 ? -21.188 4.199 -4.195 1 96.19 138 TRP B O 1
ATOM 2751 N N . TYR B 1 139 ? -19.469 3.23 -5.309 1 96.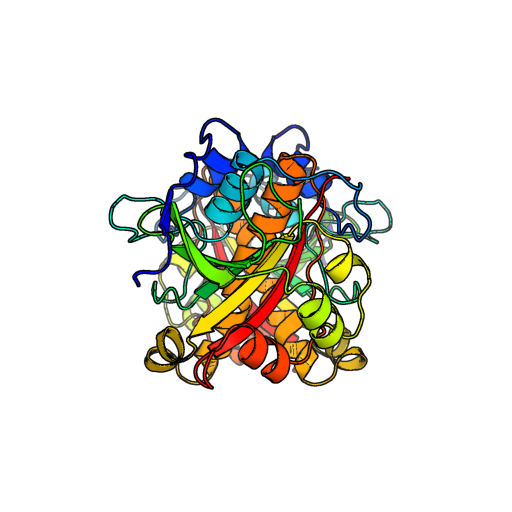75 139 TYR B N 1
ATOM 2752 C CA . TYR B 1 139 ? -18.719 4.48 -5.348 1 96.75 139 TYR B CA 1
ATOM 2753 C C . TYR B 1 139 ? -18.656 5.043 -6.762 1 96.75 139 TYR B C 1
ATOM 2755 O O . TYR B 1 139 ? -18.062 6.094 -6.996 1 96.75 139 TYR B O 1
ATOM 2763 N N . GLY B 1 140 ? -19.25 4.32 -7.766 1 96.38 140 GLY B N 1
ATOM 2764 C CA . GLY B 1 140 ? -19.188 4.766 -9.148 1 96.38 140 GLY B CA 1
ATOM 2765 C C . GLY B 1 140 ? -17.781 4.773 -9.719 1 96.38 140 GLY B C 1
ATOM 2766 O O . GLY B 1 140 ? -17.016 3.84 -9.492 1 96.38 140 GLY B O 1
ATOM 2767 N N . ARG B 1 141 ? -17.484 5.801 -10.477 1 93.69 141 ARG B N 1
ATOM 2768 C CA . ARG B 1 141 ? -16.219 5.879 -11.18 1 93.69 141 ARG B CA 1
ATOM 2769 C C . ARG B 1 141 ? -15.055 6.066 -10.203 1 93.69 141 ARG B C 1
ATOM 2771 O O . ARG B 1 141 ? -13.953 5.566 -10.438 1 93.69 141 ARG B O 1
ATOM 2778 N N . ARG B 1 142 ? -15.305 6.754 -9.07 1 95.06 142 ARG B N 1
ATOM 2779 C CA . ARG B 1 142 ? -14.273 6.969 -8.07 1 95.06 142 ARG B CA 1
ATOM 2780 C C . ARG B 1 142 ? -13.828 5.648 -7.449 1 95.06 142 ARG B C 1
ATOM 2782 O O . ARG B 1 142 ? -12.727 5.551 -6.906 1 95.06 142 ARG B O 1
ATOM 2789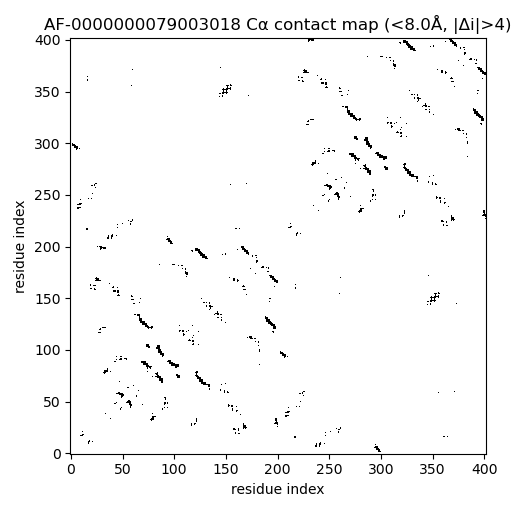 N N . GLY B 1 143 ? -14.703 4.625 -7.617 1 97.56 143 GLY B N 1
ATOM 2790 C CA . GLY B 1 143 ? -14.406 3.301 -7.094 1 97.56 143 GLY B CA 1
ATOM 2791 C C . GLY B 1 143 ? -13.164 2.684 -7.703 1 97.56 143 GLY B C 1
ATOM 2792 O O . GLY B 1 143 ? -12.469 1.899 -7.051 1 97.56 143 GLY B O 1
ATOM 2793 N N . PHE B 1 144 ? -12.859 3.018 -8.945 1 97.56 144 PHE B N 1
ATOM 2794 C CA . PHE B 1 144 ? -11.664 2.484 -9.586 1 97.56 144 PHE B CA 1
ATOM 2795 C C . PHE B 1 144 ? -10.406 2.98 -8.883 1 97.56 144 PHE B C 1
ATOM 2797 O O . PHE B 1 144 ? -9.453 2.219 -8.68 1 97.56 144 PHE B O 1
ATOM 2804 N N . ARG B 1 145 ? -10.43 4.266 -8.461 1 97.94 145 ARG B N 1
ATOM 2805 C CA . ARG B 1 145 ? -9.328 4.82 -7.676 1 97.94 145 ARG B CA 1
ATOM 2806 C C . ARG B 1 145 ? -9.094 4.004 -6.41 1 97.94 145 ARG B C 1
ATOM 2808 O O . ARG B 1 145 ? -7.953 3.682 -6.074 1 97.94 145 ARG B O 1
ATOM 2815 N N . TYR B 1 146 ? -10.164 3.648 -5.762 1 98.69 146 TYR B N 1
ATOM 2816 C CA . TYR B 1 146 ? -10.078 2.906 -4.512 1 98.69 146 TYR B CA 1
ATOM 2817 C C . TYR B 1 146 ? -9.555 1.498 -4.746 1 98.69 146 TYR B C 1
ATOM 2819 O O . TYR B 1 146 ? -8.797 0.966 -3.926 1 98.69 146 TYR B O 1
ATOM 2827 N N . ILE B 1 147 ? -9.953 0.889 -5.848 1 98.88 147 ILE B N 1
ATOM 2828 C CA . ILE B 1 147 ? -9.5 -0.449 -6.203 1 98.88 147 ILE B CA 1
ATOM 2829 C C . ILE B 1 147 ? -7.988 -0.434 -6.434 1 98.88 147 ILE B C 1
ATOM 2831 O O . ILE B 1 147 ? -7.262 -1.271 -5.891 1 98.88 147 ILE B O 1
ATOM 2835 N N . TYR B 1 148 ? -7.504 0.549 -7.195 1 98.88 148 TYR B N 1
ATOM 2836 C CA . TYR B 1 148 ? -6.074 0.65 -7.453 1 98.88 148 TYR B CA 1
ATOM 2837 C C . TYR B 1 148 ? -5.297 0.879 -6.16 1 98.88 148 TYR B C 1
ATOM 2839 O O . TYR B 1 148 ? -4.27 0.243 -5.926 1 98.88 148 TYR B O 1
ATOM 2847 N N . MET B 1 149 ? -5.762 1.734 -5.316 1 98.94 149 MET B N 1
ATOM 2848 C CA . MET B 1 149 ? -5.094 2.045 -4.051 1 98.94 149 MET B CA 1
ATOM 2849 C C . MET B 1 149 ? -5.062 0.824 -3.139 1 98.94 149 MET B C 1
ATOM 2851 O O . MET B 1 149 ? -4.059 0.566 -2.475 1 98.94 149 MET B O 1
ATOM 2855 N N . GLU B 1 150 ? -6.145 0.071 -3.109 1 98.94 150 GLU B N 1
ATOM 2856 C CA . GLU B 1 150 ? -6.172 -1.156 -2.32 1 98.94 150 GLU B CA 1
ATOM 2857 C C . GLU B 1 150 ? -5.117 -2.148 -2.805 1 98.94 150 GLU B C 1
ATOM 2859 O O . GLU B 1 150 ? -4.457 -2.805 -1.998 1 98.94 150 GLU B O 1
ATOM 2864 N N . ALA B 1 151 ? -4.973 -2.268 -4.129 1 98.94 151 ALA B N 1
ATOM 2865 C CA . ALA B 1 151 ? -3.908 -3.109 -4.668 1 98.94 151 ALA B CA 1
ATOM 2866 C C . ALA B 1 151 ? -2.539 -2.652 -4.172 1 98.94 151 ALA B C 1
ATOM 2868 O O . ALA B 1 151 ? -1.653 -3.477 -3.932 1 98.94 151 ALA B O 1
ATOM 2869 N N . GLY B 1 152 ? -2.389 -1.335 -4.055 1 98.94 152 GLY B N 1
ATOM 2870 C CA . GLY B 1 152 ? -1.155 -0.797 -3.502 1 98.94 152 GLY B CA 1
ATOM 2871 C C . GLY B 1 152 ? -0.915 -1.214 -2.064 1 98.94 152 GLY B C 1
ATOM 2872 O O . GLY B 1 152 ? 0.207 -1.568 -1.694 1 98.94 152 GLY B O 1
ATOM 2873 N N . HIS B 1 153 ? -1.976 -1.14 -1.226 1 98.94 153 HIS B N 1
ATOM 2874 C CA . HIS B 1 153 ? -1.865 -1.613 0.15 1 98.94 153 HIS B CA 1
ATOM 2875 C C . HIS B 1 153 ? -1.403 -3.064 0.197 1 98.94 153 HIS B C 1
ATOM 2877 O O . HIS B 1 153 ? -0.491 -3.406 0.954 1 98.94 153 HIS B O 1
ATOM 2883 N N . ILE B 1 154 ? -2.012 -3.912 -0.641 1 98.94 154 ILE B N 1
ATOM 2884 C CA . ILE B 1 154 ? -1.667 -5.328 -0.72 1 98.94 154 ILE B CA 1
ATOM 2885 C C . ILE B 1 154 ? -0.217 -5.48 -1.174 1 98.94 154 ILE B C 1
ATOM 2887 O O . ILE B 1 154 ? 0.544 -6.254 -0.589 1 98.94 154 ILE B O 1
ATOM 2891 N N . GLY B 1 155 ? 0.133 -4.711 -2.188 1 98.94 155 GLY B N 1
ATOM 2892 C CA . GLY B 1 155 ? 1.489 -4.773 -2.709 1 98.94 155 GLY B CA 1
ATOM 2893 C C . GLY B 1 155 ? 2.543 -4.441 -1.67 1 98.94 155 GLY B C 1
ATOM 2894 O O . GLY B 1 155 ? 3.592 -5.086 -1.615 1 98.94 155 GLY B O 1
ATOM 2895 N N . GLN B 1 156 ? 2.258 -3.451 -0.863 1 98.94 156 GLN B N 1
ATOM 2896 C CA . GLN B 1 156 ? 3.23 -3.088 0.162 1 98.94 156 GLN B CA 1
ATOM 2897 C C . GLN B 1 156 ? 3.383 -4.203 1.194 1 98.94 156 GLN B C 1
ATOM 2899 O O . GLN B 1 156 ? 4.496 -4.492 1.64 1 98.94 156 GLN B O 1
ATOM 2904 N N . ASN B 1 157 ? 2.27 -4.82 1.607 1 98.94 157 ASN B N 1
ATOM 2905 C CA . ASN B 1 157 ? 2.354 -5.973 2.498 1 98.94 157 ASN B CA 1
ATOM 2906 C C . ASN B 1 157 ? 3.188 -7.094 1.885 1 98.94 157 ASN B C 1
ATOM 2908 O O . ASN B 1 157 ? 3.975 -7.738 2.58 1 98.94 157 ASN B O 1
ATOM 2912 N N . ILE B 1 158 ? 3 -7.352 0.578 1 98.94 158 ILE B N 1
ATOM 2913 C CA . ILE B 1 158 ? 3.76 -8.398 -0.104 1 98.94 158 ILE B CA 1
ATOM 2914 C C . ILE B 1 158 ? 5.25 -8.062 -0.051 1 98.94 158 ILE B C 1
ATOM 2916 O O . ILE B 1 158 ? 6.07 -8.922 0.288 1 98.94 158 ILE B O 1
ATOM 2920 N N . TYR B 1 159 ? 5.613 -6.805 -0.359 1 98.94 159 TYR B N 1
ATOM 2921 C CA . TYR B 1 159 ? 7 -6.355 -0.297 1 98.94 159 TYR B CA 1
ATOM 2922 C C . TYR B 1 159 ? 7.578 -6.57 1.097 1 98.94 159 TYR B C 1
ATOM 2924 O O . TYR B 1 159 ? 8.672 -7.117 1.244 1 98.94 159 TYR B O 1
ATOM 2932 N N . LEU B 1 160 ? 6.844 -6.145 2.096 1 98.81 160 LEU B N 1
ATOM 2933 C CA . LEU B 1 160 ? 7.348 -6.195 3.463 1 98.81 160 LEU B CA 1
ATOM 2934 C C . LEU B 1 160 ? 7.453 -7.637 3.951 1 98.81 160 LEU B C 1
ATOM 2936 O O . LEU B 1 160 ? 8.422 -8 4.617 1 98.81 160 LEU B O 1
ATOM 2940 N N . ALA B 1 161 ? 6.492 -8.484 3.631 1 98.62 161 ALA B N 1
ATOM 2941 C CA . ALA B 1 161 ? 6.539 -9.898 4 1 98.62 161 ALA B CA 1
ATOM 2942 C C . ALA B 1 161 ? 7.707 -10.609 3.324 1 98.62 161 ALA B C 1
ATOM 2944 O O . ALA B 1 161 ? 8.414 -11.391 3.957 1 98.62 161 ALA B O 1
ATOM 2945 N N . ALA B 1 162 ? 7.867 -10.336 1.98 1 98.81 162 ALA B N 1
ATOM 2946 C CA . ALA B 1 162 ? 9 -10.914 1.266 1 98.81 162 ALA B CA 1
ATOM 2947 C C . ALA B 1 162 ? 10.32 -10.516 1.922 1 98.81 162 ALA B C 1
ATOM 2949 O O . ALA B 1 162 ? 11.172 -11.375 2.186 1 98.81 162 ALA B O 1
ATOM 2950 N N . THR B 1 163 ? 10.477 -9.227 2.236 1 98.38 163 THR B N 1
ATOM 2951 C CA . THR B 1 163 ? 11.688 -8.727 2.877 1 98.38 163 THR B CA 1
ATOM 2952 C C . THR B 1 163 ? 11.906 -9.406 4.227 1 98.38 163 THR B C 1
ATOM 2954 O O . THR B 1 163 ? 13.016 -9.852 4.527 1 98.38 163 THR B O 1
ATOM 2957 N N . ASN B 1 164 ? 10.836 -9.508 5 1 96.94 164 ASN B N 1
ATOM 2958 C CA . ASN B 1 164 ? 10.898 -10.109 6.324 1 96.94 164 ASN B CA 1
ATOM 2959 C C . ASN B 1 164 ? 11.328 -11.57 6.25 1 96.94 164 ASN B C 1
ATOM 2961 O O . ASN B 1 164 ? 11.969 -12.086 7.168 1 96.94 164 ASN B O 1
ATOM 2965 N N . LEU B 1 165 ? 11.016 -12.281 5.172 1 97.12 165 LEU B N 1
ATOM 2966 C CA . LEU B 1 165 ? 11.289 -13.703 5 1 97.12 165 LEU B CA 1
ATOM 2967 C C . LEU B 1 165 ? 12.633 -13.922 4.309 1 97.12 165 LEU B C 1
ATOM 2969 O O . LEU B 1 165 ? 13.039 -15.055 4.062 1 97.12 165 LEU B O 1
ATOM 2973 N N . GLY B 1 166 ? 13.297 -12.812 3.926 1 97.5 166 GLY B N 1
ATOM 2974 C CA . GLY B 1 166 ? 14.523 -12.93 3.16 1 97.5 166 GLY B CA 1
ATOM 2975 C C . GLY B 1 166 ? 14.289 -13.281 1.703 1 97.5 166 GLY B C 1
ATOM 2976 O O . GLY B 1 166 ? 15.148 -13.883 1.058 1 97.5 166 GLY B O 1
ATOM 2977 N N . LEU B 1 167 ? 13.141 -13.047 1.179 1 98.75 167 LEU B N 1
ATOM 2978 C CA . LEU B 1 167 ? 12.781 -13.227 -0.226 1 98.75 167 LEU B CA 1
ATOM 2979 C C . LEU B 1 167 ? 12.875 -11.906 -0.98 1 98.75 167 LEU B C 1
ATOM 2981 O O . LEU B 1 167 ? 13.039 -10.844 -0.368 1 98.75 167 LEU B O 1
ATOM 2985 N N . GLY B 1 168 ? 12.867 -11.961 -2.295 1 98.88 168 GLY B N 1
ATOM 2986 C CA . GLY B 1 168 ? 12.812 -10.805 -3.174 1 98.88 168 GLY B CA 1
ATOM 2987 C C . GLY B 1 168 ? 11.562 -10.758 -4.027 1 98.88 168 GLY B C 1
ATOM 2988 O O . GLY B 1 168 ? 10.984 -11.797 -4.348 1 98.88 168 GLY B O 1
ATOM 2989 N N . THR B 1 169 ? 11.141 -9.633 -4.395 1 98.94 169 THR B N 1
ATOM 2990 C CA . THR B 1 169 ? 10.008 -9.43 -5.293 1 98.94 169 THR B CA 1
ATOM 2991 C C . THR B 1 169 ? 10.102 -8.07 -5.98 1 98.94 169 THR B C 1
ATOM 2993 O O . THR B 1 169 ? 10.984 -7.27 -5.672 1 98.94 169 THR B O 1
ATOM 2996 N N . VAL B 1 170 ? 9.258 -7.863 -6.914 1 98.94 170 VAL B N 1
ATOM 2997 C CA . VAL B 1 170 ? 9.094 -6.574 -7.586 1 98.94 170 VAL B CA 1
ATOM 2998 C C . VAL B 1 170 ? 7.652 -6.422 -8.062 1 98.94 170 VAL B C 1
ATOM 3000 O O . VAL B 1 170 ? 7.023 -7.395 -8.484 1 98.94 170 VAL B O 1
ATOM 3003 N N . ALA B 1 171 ? 7.125 -5.223 -7.922 1 98.88 171 ALA B N 1
ATOM 3004 C CA . ALA B 1 171 ? 5.805 -4.918 -8.469 1 98.88 171 ALA B CA 1
ATOM 3005 C C . ALA B 1 171 ? 5.855 -4.789 -9.992 1 98.88 171 ALA B C 1
ATOM 3007 O O . ALA B 1 171 ? 6.582 -3.951 -10.523 1 98.88 171 ALA B O 1
ATOM 3008 N N . VAL B 1 172 ? 5.113 -5.613 -10.672 1 98.88 172 VAL B N 1
ATOM 3009 C CA . VAL B 1 172 ? 5.039 -5.559 -12.133 1 98.88 172 VAL B CA 1
ATOM 3010 C C . VAL B 1 172 ? 3.666 -5.039 -12.555 1 98.88 172 VAL B C 1
ATOM 3012 O O . VAL B 1 172 ? 2.639 -5.641 -12.234 1 98.88 172 VAL B O 1
ATOM 3015 N N . GLY B 1 173 ? 3.654 -3.887 -13.164 1 98.31 173 GLY B N 1
ATOM 3016 C CA . GLY B 1 173 ? 2.432 -3.291 -13.68 1 98.31 173 GLY B CA 1
ATOM 3017 C C . GLY B 1 173 ? 2.34 -3.33 -15.195 1 98.31 173 GLY B C 1
ATOM 3018 O O . GLY B 1 173 ? 1.29 -3.029 -15.766 1 98.31 173 GLY B O 1
ATOM 3019 N N . ALA B 1 174 ? 3.449 -3.666 -15.852 1 98 174 ALA B N 1
ATOM 3020 C CA . ALA B 1 174 ? 3.492 -3.73 -17.312 1 98 174 ALA B CA 1
ATOM 3021 C C . ALA B 1 174 ? 3.107 -5.121 -17.812 1 98 174 ALA B C 1
ATOM 3023 O O . ALA B 1 174 ? 3.896 -6.062 -17.703 1 98 174 ALA B O 1
ATOM 3024 N N . PHE B 1 175 ? 1.916 -5.301 -18.281 1 98.69 175 PHE B N 1
ATOM 3025 C CA . PHE B 1 175 ? 1.396 -6.559 -18.797 1 98.69 175 PHE B CA 1
ATOM 3026 C C . PHE B 1 175 ? 0.163 -6.32 -19.672 1 98.69 175 PHE B C 1
ATOM 3028 O O . PHE B 1 175 ? -0.429 -5.238 -19.625 1 98.69 175 PHE B O 1
ATOM 3035 N N . ASN B 1 176 ? -0.197 -7.289 -20.484 1 98.62 176 ASN B N 1
ATOM 3036 C CA . ASN B 1 176 ? -1.451 -7.324 -21.219 1 98.62 176 ASN B CA 1
ATOM 3037 C C . ASN B 1 176 ? -2.59 -7.887 -20.375 1 98.62 176 ASN B C 1
ATOM 3039 O O . ASN B 1 176 ? -2.646 -9.094 -20.141 1 98.62 176 ASN B O 1
ATOM 3043 N N . ASP B 1 177 ? -3.518 -6.965 -20.016 1 97.94 177 ASP B N 1
ATOM 3044 C CA . ASP B 1 177 ? -4.605 -7.316 -19.094 1 97.94 177 ASP B CA 1
ATOM 3045 C C . ASP B 1 177 ? -5.406 -8.5 -19.641 1 97.94 177 ASP B C 1
ATOM 3047 O O . ASP B 1 177 ? -5.668 -9.461 -18.922 1 97.94 177 ASP B O 1
ATOM 3051 N N . GLU B 1 178 ? -5.75 -8.453 -20.891 1 98.44 178 GLU B N 1
ATOM 3052 C CA . GLU B 1 178 ? -6.625 -9.453 -21.5 1 98.44 178 GLU B CA 1
ATOM 3053 C C . GLU B 1 178 ? -5.934 -10.812 -21.578 1 98.44 178 GLU B C 1
ATOM 3055 O O . GLU B 1 178 ? -6.566 -11.852 -21.406 1 98.44 178 GLU B O 1
ATOM 3060 N N . GLN B 1 179 ? -4.637 -10.805 -21.828 1 98.81 179 GLN B N 1
ATOM 3061 C CA . GLN B 1 179 ? -3.902 -12.07 -21.891 1 98.81 179 GLN B CA 1
ATOM 3062 C C . GLN B 1 179 ? -3.869 -12.758 -20.531 1 98.81 179 GLN B C 1
ATOM 3064 O O . GLN B 1 179 ? -4.074 -13.969 -20.422 1 98.81 179 GLN B O 1
ATOM 3069 N N . ILE B 1 180 ? -3.645 -12.016 -19.484 1 98.94 180 ILE B N 1
ATOM 3070 C CA . ILE B 1 180 ? -3.602 -12.609 -18.141 1 98.94 180 ILE B CA 1
ATOM 3071 C C . ILE B 1 180 ? -4.984 -13.141 -17.781 1 98.94 180 ILE B C 1
ATOM 3073 O O . ILE B 1 180 ? -5.105 -14.242 -17.219 1 98.94 180 ILE B O 1
ATOM 3077 N N . LYS B 1 181 ? -6.051 -12.359 -18.125 1 98.88 181 LYS B N 1
ATOM 3078 C CA . LYS B 1 181 ? -7.402 -12.836 -17.859 1 98.88 181 LYS B CA 1
ATOM 3079 C C . LYS B 1 181 ? -7.672 -14.156 -18.562 1 98.88 181 LYS B C 1
ATOM 3081 O O . LYS B 1 181 ? -8.258 -15.07 -17.984 1 98.88 181 LYS B O 1
ATOM 3086 N N . THR B 1 182 ? -7.207 -14.219 -19.781 1 98.69 182 THR B N 1
ATOM 3087 C CA . THR B 1 182 ? -7.41 -15.422 -20.578 1 98.69 182 THR B CA 1
ATOM 3088 C C . THR B 1 182 ? -6.668 -16.609 -19.969 1 98.69 182 THR B C 1
ATOM 3090 O O . THR B 1 182 ? -7.223 -17.703 -19.875 1 98.69 182 THR B O 1
ATOM 3093 N N . ILE B 1 183 ? -5.434 -16.438 -19.516 1 98.81 183 ILE B N 1
ATOM 3094 C CA . ILE B 1 183 ? -4.621 -17.5 -18.922 1 98.81 183 ILE B CA 1
ATOM 3095 C C . ILE B 1 183 ? -5.312 -18.047 -17.688 1 98.81 183 ILE B C 1
ATOM 3097 O O . ILE B 1 183 ? -5.363 -19.266 -17.469 1 98.81 183 ILE B O 1
ATOM 3101 N N . ILE B 1 184 ? -5.883 -17.125 -16.859 1 98.69 184 ILE B N 1
ATOM 3102 C CA . ILE B 1 184 ? -6.484 -17.516 -15.594 1 98.69 184 ILE B CA 1
ATOM 3103 C C . ILE B 1 184 ? -7.91 -18.016 -15.836 1 98.69 184 ILE B C 1
ATOM 3105 O O . ILE B 1 184 ? -8.422 -18.844 -15.078 1 98.69 184 ILE B O 1
ATOM 3109 N N . GLY B 1 185 ? -8.602 -17.531 -16.859 1 98.5 185 GLY B N 1
ATOM 3110 C CA . GLY B 1 185 ? -10 -17.844 -17.125 1 98.5 185 GLY B CA 1
ATOM 3111 C C . GLY B 1 185 ? -10.961 -16.859 -16.5 1 98.5 185 GLY B C 1
ATOM 3112 O O . GLY B 1 185 ? -12 -17.25 -15.977 1 98.5 185 GLY B O 1
ATOM 3113 N N . LEU B 1 186 ? -10.586 -15.609 -16.516 1 98.56 186 LEU B N 1
ATOM 3114 C CA . LEU B 1 186 ? -11.406 -14.562 -15.914 1 98.56 186 LEU B CA 1
ATOM 3115 C C . LEU B 1 186 ? -12.219 -13.82 -16.984 1 98.56 186 LEU B C 1
ATOM 3117 O O . LEU B 1 186 ? -11.766 -13.688 -18.125 1 98.56 186 LEU B O 1
ATOM 3121 N N . ASN B 1 187 ? -13.359 -13.359 -16.641 1 98.12 187 ASN B N 1
ATOM 3122 C CA . ASN B 1 187 ? -14.188 -12.594 -17.562 1 98.12 187 ASN B CA 1
ATOM 3123 C C . ASN B 1 187 ? -13.914 -11.094 -17.453 1 98.12 187 ASN B C 1
ATOM 3125 O O . ASN B 1 187 ? -12.93 -10.688 -16.828 1 98.12 187 ASN B O 1
ATOM 3129 N N . ASN B 1 188 ? -14.781 -10.273 -18.031 1 97.44 188 ASN B N 1
ATOM 3130 C CA . ASN B 1 188 ? -14.508 -8.852 -18.188 1 97.44 188 ASN B CA 1
ATOM 3131 C C . ASN B 1 188 ? -14.805 -8.07 -16.906 1 97.44 188 ASN B C 1
ATOM 3133 O O . ASN B 1 188 ? -14.453 -6.898 -16.797 1 97.44 188 ASN B O 1
ATOM 3137 N N . LYS B 1 189 ? -15.32 -8.719 -15.914 1 98.06 189 LYS B N 1
ATOM 3138 C CA . LYS B 1 189 ? -15.602 -8.055 -14.648 1 98.06 189 LYS B CA 1
ATOM 3139 C C . LYS B 1 189 ? -14.328 -7.879 -13.828 1 98.06 189 LYS B C 1
ATOM 3141 O O . LYS B 1 189 ? -14.305 -7.102 -12.867 1 98.06 189 LYS B O 1
ATOM 3146 N N . TYR B 1 190 ? -13.336 -8.641 -14.227 1 98.62 190 TYR B N 1
ATOM 3147 C CA . TYR B 1 190 ? -12.086 -8.609 -13.477 1 98.62 190 TYR B CA 1
ATOM 3148 C C . TYR B 1 190 ? -11.133 -7.559 -14.031 1 98.62 190 TYR B C 1
ATOM 3150 O O . TYR B 1 190 ? -11.039 -7.383 -15.25 1 98.62 190 TYR B O 1
ATOM 3158 N N . LEU B 1 191 ? -10.5 -6.867 -13.172 1 98.56 191 LEU B N 1
ATOM 3159 C CA . LEU B 1 191 ? -9.305 -6.086 -13.469 1 98.56 191 LEU B CA 1
ATOM 3160 C C . LEU B 1 191 ? -8.047 -6.836 -13.039 1 98.56 191 LEU B C 1
ATOM 3162 O O . LEU B 1 191 ? -8.023 -7.465 -11.977 1 98.56 191 LEU B O 1
ATOM 3166 N N . VAL B 1 192 ? -7.039 -6.867 -13.867 1 98.88 192 VAL B N 1
ATOM 3167 C CA . VAL B 1 192 ? -5.719 -7.312 -13.438 1 98.88 192 VAL B CA 1
ATOM 3168 C C . VAL B 1 192 ? -4.898 -6.113 -12.969 1 98.88 192 VAL B C 1
ATOM 3170 O O . VAL B 1 192 ? -4.762 -5.125 -13.688 1 98.88 192 VAL B O 1
ATOM 3173 N N . LEU B 1 193 ? -4.328 -6.195 -11.812 1 98.88 193 LEU B N 1
ATOM 3174 C CA . LEU B 1 193 ? -3.791 -4.996 -11.172 1 98.88 193 LEU B CA 1
ATOM 3175 C C . LEU B 1 193 ? -2.275 -5.09 -11.031 1 98.88 193 LEU B C 1
ATOM 3177 O O . LEU B 1 193 ? -1.564 -4.105 -11.258 1 98.88 193 LEU B O 1
ATOM 3181 N N . TYR B 1 194 ? -1.761 -6.246 -10.609 1 98.88 194 TYR B N 1
ATOM 3182 C CA . TYR B 1 194 ? -0.339 -6.426 -10.336 1 98.88 194 TYR B CA 1
ATOM 3183 C C . TYR B 1 194 ? 0.091 -7.863 -10.602 1 98.88 194 TYR B C 1
ATOM 3185 O O . TYR B 1 194 ? -0.713 -8.789 -10.477 1 98.88 194 TYR B O 1
ATOM 3193 N N . VAL B 1 195 ? 1.318 -8.023 -10.938 1 98.94 195 VAL B N 1
ATOM 3194 C CA . VAL B 1 195 ? 2.039 -9.289 -10.836 1 98.94 195 VAL B CA 1
ATOM 3195 C C . VAL B 1 195 ? 3.256 -9.117 -9.93 1 98.94 195 VAL B C 1
ATOM 3197 O O . VAL B 1 195 ? 4.012 -8.148 -10.07 1 98.94 195 VAL B O 1
ATOM 3200 N N . PHE B 1 196 ? 3.416 -9.961 -8.938 1 99 196 PHE B N 1
ATOM 3201 C CA . PHE B 1 196 ? 4.57 -9.969 -8.047 1 99 196 PHE B CA 1
ATOM 3202 C C . PHE B 1 196 ? 5.344 -11.273 -8.172 1 99 196 PHE B C 1
ATOM 3204 O O . PHE B 1 196 ? 5 -12.273 -7.539 1 99 196 PHE B O 1
ATOM 3211 N N . PRO B 1 197 ? 6.391 -11.344 -9.016 1 99 197 PRO B N 1
ATOM 3212 C CA . PRO B 1 197 ? 7.309 -12.484 -8.93 1 99 197 PRO B CA 1
ATOM 3213 C C . PRO B 1 197 ? 8.047 -12.539 -7.59 1 99 197 PRO B C 1
ATOM 3215 O O . PRO B 1 197 ? 8.516 -11.516 -7.094 1 99 197 PRO B O 1
ATOM 3218 N N . ILE B 1 198 ? 8.094 -13.688 -6.973 1 98.94 198 ILE B N 1
ATOM 3219 C CA . ILE B 1 198 ? 8.719 -13.82 -5.66 1 98.94 198 ILE B CA 1
ATOM 3220 C C . ILE B 1 198 ? 9.672 -15.008 -5.66 1 98.94 198 ILE B C 1
ATOM 3222 O O . ILE B 1 198 ? 9.344 -16.078 -6.168 1 98.94 198 ILE B O 1
ATOM 3226 N N . GLY B 1 199 ? 10.836 -14.836 -5.117 1 98.88 199 GLY B N 1
ATOM 3227 C CA . GLY B 1 199 ? 11.82 -15.891 -5 1 98.88 199 GLY B CA 1
ATOM 3228 C C . GLY B 1 199 ? 12.891 -15.602 -3.965 1 98.88 199 GLY B C 1
ATOM 3229 O O . GLY B 1 199 ? 12.922 -14.516 -3.389 1 98.88 199 GLY B O 1
ATOM 3230 N N . LYS B 1 200 ? 13.742 -16.578 -3.727 1 98.75 200 LYS B N 1
ATOM 3231 C CA . LYS B 1 200 ? 14.883 -16.422 -2.828 1 98.75 200 LYS B CA 1
ATOM 3232 C C . LYS B 1 200 ? 15.945 -15.508 -3.441 1 98.75 200 LYS B C 1
ATOM 3234 O O . LYS B 1 200 ? 16.203 -15.57 -4.645 1 98.75 200 LYS B O 1
ATOM 3239 N N . ILE B 1 201 ? 16.516 -14.766 -2.58 1 98 201 ILE B N 1
ATOM 3240 C CA . ILE B 1 201 ? 17.516 -13.828 -3.09 1 98 201 ILE B CA 1
ATOM 3241 C C . ILE B 1 201 ? 18.875 -14.148 -2.477 1 98 201 ILE B C 1
ATOM 3243 O O . ILE B 1 201 ? 18.969 -14.781 -1.423 1 98 201 ILE B O 1
#

Solvent-accessible surface area (backbone atoms only — not comparable to full-atom values): 20276 Å² total; per-residue (Å²): 125,84,58,60,71,44,77,45,60,78,63,68,59,81,40,65,62,46,36,35,42,63,66,41,63,77,35,69,64,58,46,99,50,53,40,51,55,60,58,54,28,39,33,51,38,43,30,55,15,45,64,45,90,81,44,81,41,39,42,43,78,44,77,91,65,40,67,37,66,48,45,33,36,40,26,23,74,69,8,30,61,95,46,78,26,14,35,26,40,55,39,39,82,76,44,26,37,29,51,75,40,83,46,60,55,39,65,63,50,13,56,28,32,69,62,40,62,40,50,51,65,21,22,29,33,40,35,42,28,26,40,50,60,57,36,26,74,78,49,43,78,62,20,55,53,51,52,35,17,38,51,12,23,26,48,38,33,35,48,42,42,28,40,69,71,56,32,27,29,34,88,40,73,66,56,44,57,66,53,50,28,58,75,76,68,52,65,88,60,50,44,72,68,40,36,34,26,34,28,38,95,124,83,56,60,71,44,77,44,59,78,63,69,59,80,40,64,63,46,35,35,40,62,66,40,66,77,33,70,65,55,48,101,50,54,38,50,54,59,58,54,29,39,34,52,37,44,29,56,16,46,64,45,90,82,43,82,42,40,42,44,78,43,78,89,67,40,66,38,65,47,43,33,36,38,26,24,74,69,8,30,60,94,44,78,26,14,35,27,40,57,39,40,82,75,44,25,35,28,49,76,40,83,45,61,55,38,67,62,51,14,56,30,32,70,62,40,62,39,49,51,66,22,23,31,32,39,33,41,28,25,40,50,60,56,36,25,75,78,49,44,77,62,19,56,52,52,51,34,18,37,52,13,24,24,48,37,32,34,48,42,43,28,40,70,72,56,32,26,28,36,88,38,74,66,55,42,57,67,53,49,29,59,75,75,68,52,62,87,59,51,44,72,67,39,37,34,25,35,27,38,93